Protein AF-A0A2U1YMX5-F1 (afdb_monomer_lite)

Foldseek 3Di:
DDDDDDDDDDPPDDPPPDPPPVVVVVVVVVVLLVVLQVVQVVQDALVRSCVVSVHDSVVSCVSCVVVVHHGPNHVVLCPLLLLLLVLVVVVVAALVVSCVVSVHPSVVSCVSCVVVVHDGDDPPPPPHPPDDDVVSSLLSSLVSCVVSVHALVVSCVVSVHDSVVSCVSCVVVVHHGDDDPPPDPVVVVVVLLVVLVVCVVVPNALVVSCVVSVHDSVVSCVSCVVVVNHHDPPPDVVLVVLLVCVVVPDQLVRSCVVSVHDSVVSCVSNVVVVHHNPPPPPQPLVVLVVVVVVVDALVRSCVVSVHDSVVSVVSCVVVVNDHPDPDDPLVQLLVCLLVVDDLVRSCVVVVHDSVVSVVSVVVCVVVVNDSDNPDDDD

Radius of gyration: 54.37 Å; chains: 1; bounding box: 100×88×199 Å

Secondary structure (DSSP, 8-state):
------------PPP-----HHHHHHHHHHHHHHHHHHHHHTT--HHHHHHHHT--HHHHHHHHHHTTPPP--------HHHHHHHHHHHTT--HHHHHHHHT--HHHHHHHHHHTTPPPPPTT-TTS-SS--HHHHHHHHHHHHHHTT--HHHHHHHHT--HHHHHHHHHHTTPPPPPP-TTTTHHHHHHHHHHHHHHHHTT--HHHHHHHTT--HHHHHHHHHHTT-----TTHHHHHHHHHHHHTT--HHHHHHHTT--HHHHHHHHHHTT--TTS-----HHHHHHHHHTT--HHHHHHHHT--HHHHHHHHHHTT---------HHHHHHHHHTT--HHHHHHHHT--HHHHHHHHHHHHHTT---S------

pLDDT: mean 86.6, std 13.68, range [43.94, 97.56]

Structure (mmCIF, N/CA/C/O backbone):
data_AF-A0A2U1YMX5-F1
#
_entry.id   AF-A0A2U1YMX5-F1
#
loop_
_atom_site.group_PDB
_atom_site.id
_atom_site.type_symbol
_atom_site.label_atom_id
_atom_site.label_alt_id
_atom_site.label_comp_id
_atom_site.label_asym_id
_atom_site.label_entity_id
_atom_site.label_seq_id
_atom_site.pdbx_PDB_ins_code
_atom_site.Cartn_x
_atom_site.Cartn_y
_atom_site.Cartn_z
_atom_site.occupancy
_atom_site.B_iso_or_equiv
_atom_site.auth_seq_id
_atom_site.auth_comp_id
_atom_site.auth_asym_id
_atom_site.auth_atom_id
_atom_site.pdbx_PDB_model_num
ATOM 1 N N . MET A 1 1 ? 52.554 -54.873 -115.182 1.00 45.06 1 MET A N 1
ATOM 2 C CA . MET A 1 1 ? 53.134 -53.608 -114.684 1.00 45.06 1 MET A CA 1
ATOM 3 C C . MET A 1 1 ? 52.505 -53.360 -113.320 1.00 45.06 1 MET A C 1
ATOM 5 O O . MET A 1 1 ? 51.346 -52.994 -113.275 1.00 45.06 1 MET A O 1
ATOM 9 N N . MET A 1 2 ? 53.036 -53.910 -112.225 1.00 46.19 2 MET A N 1
ATOM 10 C CA . MET A 1 2 ? 54.154 -53.361 -111.437 1.00 46.19 2 MET A CA 1
ATOM 11 C C . MET A 1 2 ? 54.102 -51.836 -111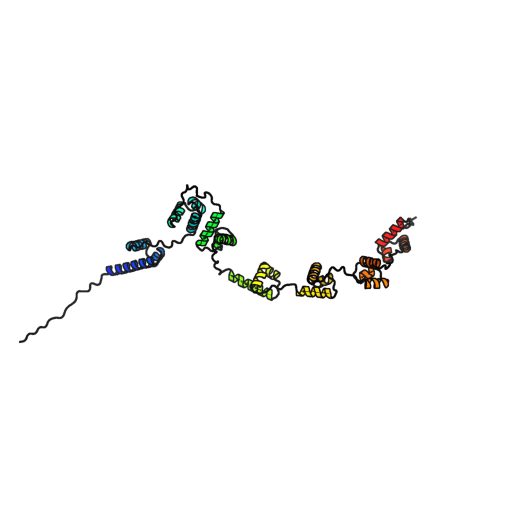.324 1.00 46.19 2 MET A C 1
ATOM 13 O O . MET A 1 2 ? 54.488 -51.164 -112.274 1.00 46.19 2 MET A O 1
ATOM 17 N N . GLN A 1 3 ? 53.681 -51.329 -110.163 1.00 44.19 3 GLN A N 1
ATOM 18 C CA . GLN A 1 3 ? 54.484 -50.370 -109.403 1.00 44.19 3 GLN A CA 1
ATOM 19 C C . GLN A 1 3 ? 54.012 -50.280 -107.946 1.00 44.19 3 GLN A C 1
ATOM 21 O O . GLN A 1 3 ? 52.855 -49.993 -107.647 1.00 44.19 3 GLN A O 1
ATOM 26 N N . GLU A 1 4 ? 54.959 -50.600 -107.070 1.00 51.31 4 GLU A N 1
ATOM 27 C CA . GLU A 1 4 ? 54.976 -50.389 -105.629 1.00 51.31 4 GLU A CA 1
ATOM 28 C C . GLU A 1 4 ? 54.941 -48.892 -105.305 1.00 51.31 4 GLU A C 1
ATOM 30 O O . GLU A 1 4 ? 55.605 -48.119 -105.985 1.00 51.31 4 GLU A O 1
ATOM 35 N N . HIS A 1 5 ? 54.293 -48.503 -104.203 1.00 52.09 5 HIS A N 1
ATOM 36 C CA . HIS A 1 5 ? 54.741 -47.358 -103.407 1.00 52.09 5 HIS A CA 1
ATOM 37 C C . HIS A 1 5 ? 54.423 -47.568 -101.922 1.00 52.09 5 HIS A C 1
ATOM 39 O O . HIS A 1 5 ? 53.290 -47.436 -101.465 1.00 52.09 5 HIS A O 1
ATOM 45 N N . ALA A 1 6 ? 55.480 -47.889 -101.177 1.00 53.59 6 ALA A N 1
ATOM 46 C CA . ALA A 1 6 ? 55.636 -47.564 -99.765 1.00 53.59 6 ALA A CA 1
ATOM 47 C C . ALA A 1 6 ? 55.814 -46.042 -99.569 1.00 53.59 6 ALA A C 1
ATOM 49 O O . ALA A 1 6 ? 56.213 -45.378 -100.524 1.00 53.59 6 ALA A O 1
ATOM 50 N N . HIS A 1 7 ? 55.569 -45.559 -98.336 1.00 48.28 7 HIS A N 1
ATOM 51 C CA . HIS A 1 7 ? 55.901 -44.272 -97.660 1.00 48.28 7 HIS A CA 1
ATOM 52 C C . HIS A 1 7 ? 54.647 -43.764 -96.915 1.00 48.28 7 HIS A C 1
ATOM 54 O O . HIS A 1 7 ? 53.563 -43.767 -97.475 1.00 48.28 7 HIS A O 1
ATOM 60 N N . SER A 1 8 ? 54.652 -43.261 -95.682 1.00 49.38 8 SER A N 1
ATOM 61 C CA . SER A 1 8 ? 55.644 -43.123 -94.618 1.00 49.38 8 SER A CA 1
ATOM 62 C C . SER A 1 8 ? 54.848 -42.686 -93.382 1.00 49.38 8 SER A C 1
ATOM 64 O O . SER A 1 8 ? 54.074 -41.732 -93.458 1.00 49.38 8 SER A O 1
ATOM 66 N N . MET A 1 9 ? 55.036 -43.359 -92.245 1.00 52.81 9 MET A N 1
ATOM 67 C CA . MET A 1 9 ? 54.734 -42.781 -90.933 1.00 52.81 9 MET A CA 1
ATOM 68 C C . MET A 1 9 ? 55.624 -41.551 -90.717 1.00 52.81 9 MET A C 1
ATOM 70 O O . MET A 1 9 ? 56.799 -41.612 -91.059 1.00 52.81 9 MET A O 1
ATOM 74 N N . THR A 1 10 ? 55.050 -40.476 -90.168 1.00 50.22 10 THR A N 1
ATOM 75 C CA . THR A 1 10 ? 55.501 -39.683 -88.999 1.00 50.22 10 THR A CA 1
ATOM 76 C C . THR A 1 10 ? 54.954 -38.261 -89.111 1.00 50.22 10 THR A C 1
ATOM 78 O O . THR A 1 10 ? 55.656 -37.348 -89.535 1.00 50.22 10 THR A O 1
ATOM 81 N N . ASP A 1 11 ? 53.702 -38.068 -88.697 1.00 48.41 11 ASP A N 1
ATOM 82 C CA . ASP A 1 11 ? 53.132 -36.739 -88.470 1.00 48.41 11 ASP A CA 1
ATOM 83 C C . ASP A 1 11 ? 53.216 -36.447 -86.961 1.00 48.41 11 ASP A C 1
ATOM 85 O O . ASP A 1 11 ? 52.286 -36.672 -86.184 1.00 48.41 11 ASP A O 1
ATOM 89 N N . ILE A 1 12 ? 54.415 -36.067 -86.506 1.00 57.03 12 ILE A N 1
ATOM 90 C CA . ILE A 1 12 ? 54.634 -35.579 -85.140 1.00 57.03 12 ILE A CA 1
ATOM 91 C C . ILE A 1 12 ? 54.133 -34.135 -85.126 1.00 57.03 12 ILE A C 1
ATOM 93 O O . ILE A 1 12 ? 54.849 -33.207 -85.500 1.00 57.03 12 ILE A O 1
ATOM 97 N N . GLY A 1 13 ? 52.871 -33.966 -84.728 1.00 63.47 13 GLY A N 1
ATOM 98 C CA . GLY A 1 13 ? 52.245 -32.660 -84.562 1.00 63.47 13 GLY A CA 1
ATOM 99 C C . GLY A 1 13 ? 53.067 -31.733 -83.651 1.00 63.47 13 GLY A C 1
ATOM 100 O O . GLY A 1 13 ? 53.767 -32.203 -82.746 1.00 63.47 13 GLY A O 1
ATOM 101 N N . PRO A 1 14 ? 52.998 -30.410 -83.882 1.00 59.03 14 PRO A N 1
ATOM 102 C CA . PRO A 1 14 ? 53.844 -29.432 -83.215 1.00 59.03 14 PRO A CA 1
ATOM 103 C C . PRO A 1 14 ? 53.734 -29.549 -81.688 1.00 59.03 14 PRO A C 1
ATOM 105 O O . PRO A 1 14 ? 52.630 -29.724 -81.159 1.00 59.03 14 PRO A O 1
ATOM 108 N N . PRO A 1 15 ? 54.859 -29.438 -80.959 1.00 55.34 15 PRO A N 1
ATOM 109 C CA . PRO A 1 15 ? 54.875 -29.586 -79.514 1.00 55.34 15 PRO A CA 1
ATOM 110 C C . PRO A 1 15 ? 53.931 -28.561 -78.886 1.00 55.34 15 PRO A C 1
ATOM 112 O O . PRO A 1 15 ? 54.112 -27.350 -79.030 1.00 55.34 15 PRO A O 1
ATOM 115 N N . LEU A 1 16 ? 52.911 -29.065 -78.186 1.00 55.75 16 LEU A N 1
ATOM 116 C CA . LEU A 1 16 ? 51.994 -28.278 -77.371 1.00 55.75 16 LEU A CA 1
ATOM 117 C C . LEU A 1 16 ? 52.816 -27.454 -76.373 1.00 55.75 16 LEU A C 1
ATOM 119 O O . LEU A 1 16 ? 53.252 -27.958 -75.336 1.00 55.75 16 LEU A O 1
ATOM 123 N N . LEU A 1 17 ? 53.032 -26.177 -76.696 1.00 56.88 17 LEU A N 1
ATOM 124 C CA . LEU A 1 17 ? 53.584 -25.174 -75.795 1.00 56.88 17 LEU A CA 1
ATOM 125 C C . LEU A 1 17 ? 52.651 -25.076 -74.589 1.00 56.88 17 LEU A C 1
ATOM 127 O O . LEU A 1 17 ? 51.647 -24.361 -74.603 1.00 56.88 17 LEU A O 1
ATOM 131 N N . LEU A 1 18 ? 52.971 -25.833 -73.539 1.00 60.09 18 LEU A N 1
ATOM 132 C CA . LEU A 1 18 ? 52.273 -25.743 -72.269 1.00 60.09 18 LEU A CA 1
ATOM 133 C C . LEU A 1 18 ? 52.315 -24.274 -71.827 1.00 60.09 18 LEU A C 1
ATOM 135 O O . LEU A 1 18 ? 53.404 -23.699 -71.732 1.00 60.09 18 LEU A O 1
ATOM 139 N N . PRO A 1 19 ? 51.158 -23.640 -71.564 1.00 58.78 19 PRO A N 1
ATOM 140 C CA . PRO A 1 19 ? 51.107 -22.228 -71.224 1.00 58.78 19 PRO A CA 1
ATOM 141 C C . PRO A 1 19 ? 51.987 -21.985 -69.998 1.00 58.78 19 PRO A C 1
ATOM 143 O O . PRO A 1 19 ? 51.728 -22.507 -68.908 1.00 58.78 19 PRO A O 1
ATOM 146 N N . GLY A 1 20 ? 53.063 -21.218 -70.198 1.00 57.69 20 GLY A N 1
ATOM 147 C CA . GLY A 1 20 ? 54.085 -20.973 -69.187 1.00 57.69 20 GLY A CA 1
ATOM 148 C C . GLY A 1 20 ? 53.490 -20.440 -67.881 1.00 57.69 20 GLY A C 1
ATOM 149 O O . GLY A 1 20 ? 52.429 -19.811 -67.869 1.00 57.69 20 GLY A O 1
ATOM 150 N N . ARG A 1 21 ? 54.188 -20.661 -66.756 1.00 62.78 21 ARG A N 1
ATOM 151 C CA . ARG A 1 21 ? 53.759 -20.297 -65.383 1.00 62.78 21 ARG A CA 1
ATOM 152 C C . ARG A 1 21 ? 53.089 -18.915 -65.257 1.00 62.78 21 ARG A C 1
ATOM 154 O O . ARG A 1 21 ? 52.169 -18.768 -64.454 1.00 62.78 21 ARG A O 1
ATOM 161 N N . LYS A 1 22 ? 53.497 -17.926 -66.065 1.00 65.56 22 LYS A N 1
ATOM 162 C CA . LYS A 1 22 ? 52.914 -16.570 -66.100 1.00 65.56 22 LYS A CA 1
ATOM 163 C C . LYS A 1 22 ? 51.411 -16.559 -66.433 1.00 65.56 22 LYS A C 1
ATOM 165 O O . LYS A 1 22 ? 50.669 -15.780 -65.840 1.00 65.56 22 LYS A O 1
ATOM 170 N N . TYR A 1 23 ? 50.934 -17.454 -67.300 1.00 68.19 23 TYR A N 1
ATOM 171 C CA . TYR A 1 23 ? 49.519 -17.524 -67.683 1.00 68.19 23 TYR A CA 1
ATOM 172 C C . TYR A 1 23 ? 48.628 -18.022 -66.529 1.00 68.19 23 TYR A C 1
ATOM 174 O O . TYR A 1 23 ? 47.551 -17.479 -66.276 1.00 68.19 23 TYR A O 1
ATOM 182 N N . ARG A 1 24 ? 49.107 -19.004 -65.748 1.00 68.44 24 ARG A N 1
ATOM 183 C CA . ARG A 1 24 ? 48.357 -19.568 -64.607 1.00 68.44 24 ARG A CA 1
ATOM 184 C C . ARG A 1 24 ? 48.154 -18.563 -63.467 1.00 68.44 24 ARG A C 1
ATOM 186 O O . ARG A 1 24 ? 47.087 -18.549 -62.854 1.00 68.44 24 ARG A O 1
ATOM 193 N N . VAL A 1 25 ? 49.142 -17.705 -63.196 1.00 75.62 25 VAL A N 1
ATOM 194 C CA . VAL A 1 25 ? 49.046 -16.667 -62.148 1.00 75.62 25 VAL A CA 1
ATOM 195 C C . VAL A 1 25 ? 47.993 -15.611 -62.510 1.00 75.62 25 VAL A C 1
ATOM 197 O O . VAL A 1 25 ? 47.203 -15.207 -61.654 1.00 75.62 25 VAL A O 1
ATOM 200 N N . ASN A 1 26 ? 47.912 -15.227 -63.787 1.00 83.38 26 ASN A N 1
ATOM 201 C CA . ASN A 1 26 ? 46.933 -14.244 -64.257 1.00 83.38 26 ASN A CA 1
ATOM 202 C C . ASN A 1 26 ? 45.491 -14.759 -64.164 1.00 83.38 26 ASN A C 1
ATOM 204 O O . ASN A 1 26 ? 44.609 -14.006 -63.752 1.00 83.38 26 ASN A O 1
ATOM 208 N N . ARG A 1 27 ? 45.258 -16.049 -64.447 1.00 85.94 27 ARG A N 1
ATOM 209 C CA . ARG A 1 27 ? 43.926 -16.662 -64.329 1.00 85.94 27 ARG A CA 1
ATOM 210 C C . ARG A 1 27 ? 43.395 -16.635 -62.892 1.00 85.94 27 ARG A C 1
ATOM 212 O O . ARG A 1 27 ? 42.285 -16.161 -62.669 1.00 85.94 27 ARG A O 1
ATOM 219 N N . ARG A 1 28 ? 44.209 -17.033 -61.904 1.00 90.56 28 ARG A N 1
ATOM 220 C CA . ARG A 1 28 ? 43.813 -16.995 -60.480 1.00 90.56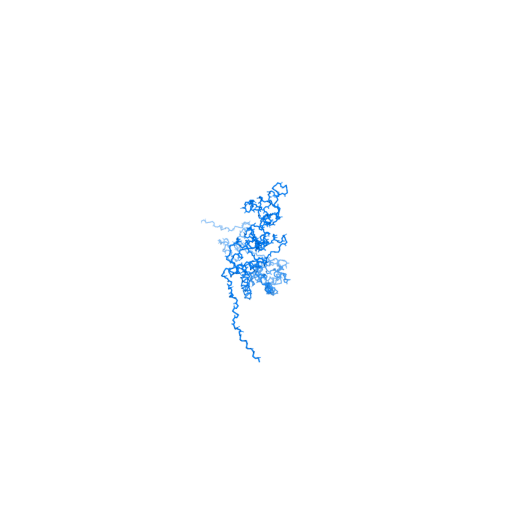 28 ARG A CA 1
ATOM 221 C C . ARG A 1 28 ? 43.514 -15.574 -59.997 1.00 90.56 28 ARG A C 1
ATOM 223 O O . ARG A 1 28 ? 42.566 -15.359 -59.245 1.00 90.56 28 ARG A O 1
ATOM 230 N N . LYS A 1 29 ? 44.301 -14.588 -60.445 1.00 94.62 29 LYS A N 1
ATOM 231 C CA . LYS A 1 29 ? 44.068 -13.171 -60.123 1.00 94.62 29 LYS A CA 1
ATOM 232 C C . LYS A 1 29 ? 42.751 -12.667 -60.724 1.00 94.62 29 LYS A C 1
ATOM 234 O O . LYS A 1 29 ? 42.005 -11.981 -60.030 1.00 94.62 29 LYS A O 1
ATOM 239 N N . ALA A 1 30 ? 42.458 -13.018 -61.975 1.00 93.81 30 ALA A N 1
ATOM 240 C CA . ALA A 1 30 ? 41.209 -12.650 -62.637 1.00 93.81 30 ALA A CA 1
ATOM 241 C C . ALA A 1 30 ? 39.985 -13.284 -61.954 1.00 93.81 30 ALA A C 1
ATOM 243 O O . ALA A 1 30 ? 39.021 -12.579 -61.666 1.00 93.81 30 ALA A O 1
ATOM 244 N N . GLU A 1 31 ? 40.049 -14.574 -61.609 1.00 95.81 31 GLU A N 1
ATOM 245 C CA . GLU A 1 31 ? 38.979 -15.283 -60.888 1.00 95.81 31 GLU A CA 1
ATOM 246 C C . GLU A 1 31 ? 38.727 -14.678 -59.498 1.00 95.81 31 GLU A C 1
ATOM 248 O O . GLU A 1 31 ? 37.579 -14.407 -59.141 1.00 95.81 31 GLU A O 1
ATOM 253 N N . ARG A 1 32 ? 39.787 -14.364 -58.737 1.00 97.25 32 ARG A N 1
ATOM 254 C CA . ARG A 1 32 ? 39.661 -13.654 -57.453 1.00 97.25 32 ARG A CA 1
ATOM 255 C C . ARG A 1 32 ? 38.994 -12.289 -57.626 1.00 97.25 32 ARG A C 1
ATOM 257 O O . ARG A 1 32 ? 38.085 -11.951 -56.877 1.00 97.25 32 ARG A O 1
ATOM 264 N N . ASN A 1 33 ? 39.427 -11.510 -58.617 1.00 97.31 33 ASN A N 1
ATOM 265 C CA . ASN A 1 33 ? 38.865 -10.186 -58.881 1.00 97.31 33 ASN A CA 1
ATOM 266 C C . ASN A 1 33 ? 37.392 -10.256 -59.315 1.00 97.31 33 ASN A C 1
ATOM 268 O O . ASN A 1 33 ? 36.626 -9.354 -58.986 1.00 97.31 33 ASN A O 1
ATOM 272 N N . LYS A 1 34 ? 36.988 -11.312 -60.032 1.00 97.06 34 LYS A N 1
ATOM 273 C CA . LYS A 1 34 ? 35.587 -11.561 -60.390 1.00 97.06 34 LYS A CA 1
ATOM 274 C C . LYS A 1 34 ? 34.738 -11.852 -59.147 1.00 97.06 34 LYS A C 1
ATOM 276 O O . LYS A 1 34 ? 33.700 -11.223 -58.977 1.00 97.06 34 LYS A O 1
ATOM 281 N N . ARG A 1 35 ? 35.230 -12.699 -58.234 1.00 97.56 35 ARG A N 1
ATOM 282 C CA . ARG A 1 35 ? 34.551 -13.003 -56.958 1.00 97.56 35 ARG A CA 1
ATOM 283 C C . ARG A 1 35 ? 34.379 -11.775 -56.061 1.00 97.56 35 ARG A C 1
ATOM 285 O O . ARG A 1 35 ? 33.310 -11.576 -55.500 1.00 97.56 35 ARG A O 1
ATOM 292 N N . ILE A 1 36 ? 35.400 -10.917 -55.970 1.00 97.19 36 ILE A N 1
ATOM 293 C CA . ILE A 1 36 ? 35.314 -9.642 -55.230 1.00 97.19 36 ILE A CA 1
ATOM 294 C C . ILE A 1 36 ? 34.176 -8.767 -55.778 1.00 97.19 36 ILE A C 1
ATOM 296 O O . ILE A 1 36 ? 33.454 -8.123 -55.018 1.00 97.19 36 ILE A O 1
ATOM 300 N N . ALA A 1 37 ? 34.015 -8.736 -57.100 1.00 96.38 37 ALA A N 1
ATOM 301 C CA . ALA A 1 37 ? 32.987 -7.947 -57.762 1.00 96.38 37 ALA A CA 1
ATOM 302 C C . ALA A 1 37 ? 31.579 -8.509 -57.549 1.00 96.38 37 ALA A C 1
ATOM 304 O O . ALA A 1 37 ? 30.653 -7.738 -57.320 1.00 96.38 37 ALA A O 1
ATOM 305 N N . GLU A 1 38 ? 31.427 -9.833 -57.608 1.00 96.31 38 GLU A N 1
ATOM 306 C CA . GLU A 1 38 ? 30.169 -10.534 -57.322 1.00 96.31 38 GLU A CA 1
ATOM 307 C C . GLU A 1 38 ? 29.704 -10.256 -55.888 1.00 96.31 38 GLU A C 1
ATOM 309 O O . GLU A 1 38 ? 28.630 -9.684 -55.718 1.00 96.31 38 GLU A O 1
ATOM 314 N N . MET A 1 39 ? 30.563 -10.473 -54.884 1.00 96.25 39 MET A N 1
ATOM 315 C CA . MET A 1 39 ? 30.235 -10.157 -53.485 1.00 96.25 39 MET A CA 1
ATOM 316 C C . MET A 1 39 ? 29.891 -8.673 -53.272 1.00 96.25 39 MET A C 1
ATOM 318 O O . MET A 1 39 ? 29.026 -8.335 -52.467 1.00 96.25 39 MET A O 1
ATOM 322 N N . CYS A 1 40 ? 30.538 -7.755 -53.998 1.00 93.75 40 CYS A N 1
ATOM 323 C CA . CYS A 1 40 ? 30.201 -6.333 -53.916 1.00 93.75 40 CYS A CA 1
ATOM 324 C C . CYS A 1 40 ? 28.806 -6.029 -54.491 1.00 93.75 40 CYS A C 1
ATOM 326 O O . CYS A 1 40 ? 28.114 -5.164 -53.956 1.00 93.75 40 CYS A O 1
ATOM 328 N N . ARG A 1 41 ? 28.384 -6.713 -55.566 1.00 93.12 41 ARG A N 1
ATOM 329 C CA . ARG A 1 41 ? 27.023 -6.578 -56.123 1.00 93.12 41 ARG A CA 1
ATOM 330 C C . ARG A 1 41 ? 25.967 -7.172 -55.191 1.00 93.12 41 ARG A C 1
ATOM 332 O O . ARG A 1 41 ? 24.867 -6.640 -55.127 1.00 93.12 41 ARG A O 1
ATOM 339 N N . GLU A 1 42 ? 26.328 -8.205 -54.435 1.00 92.69 42 GLU A N 1
ATOM 340 C CA . GLU A 1 42 ? 25.510 -8.794 -53.363 1.00 92.69 42 GLU A CA 1
ATOM 341 C C . GLU A 1 42 ? 25.429 -7.909 -52.104 1.00 92.69 42 GLU A C 1
ATOM 343 O O . GLU A 1 42 ? 24.693 -8.216 -51.172 1.00 92.69 42 GLU A O 1
ATOM 348 N N . GLY A 1 43 ? 26.150 -6.782 -52.074 1.00 89.69 43 GLY A N 1
ATOM 349 C CA . GLY A 1 43 ? 26.070 -5.792 -51.002 1.00 89.69 43 GLY A CA 1
ATOM 350 C C . GLY A 1 43 ? 27.156 -5.904 -49.931 1.00 89.69 43 GLY A C 1
ATOM 351 O O . GLY A 1 43 ? 27.101 -5.151 -48.958 1.00 89.69 43 GLY A O 1
ATOM 352 N N . ALA A 1 44 ? 28.163 -6.766 -50.104 1.00 89.12 44 ALA A N 1
ATOM 353 C CA . ALA A 1 44 ? 29.261 -6.891 -49.147 1.00 89.12 44 ALA A CA 1
ATOM 354 C C . ALA A 1 44 ? 30.029 -5.567 -48.975 1.00 89.12 44 ALA A C 1
ATOM 356 O O . ALA A 1 44 ? 30.375 -4.880 -49.943 1.00 89.12 44 ALA A O 1
ATOM 357 N N . ALA A 1 45 ? 30.326 -5.216 -47.723 1.00 90.75 45 ALA A N 1
ATOM 358 C CA . ALA A 1 45 ? 31.057 -4.001 -47.387 1.00 90.75 45 ALA A CA 1
ATOM 359 C C . ALA A 1 45 ? 32.575 -4.174 -47.589 1.00 90.75 45 ALA A C 1
ATOM 361 O O . ALA A 1 45 ? 33.122 -5.271 -47.477 1.00 90.75 45 ALA A O 1
ATOM 362 N N . LEU A 1 46 ? 33.292 -3.067 -47.821 1.00 92.25 46 LEU A N 1
ATOM 363 C CA . LEU A 1 46 ? 34.755 -3.079 -47.992 1.00 92.25 46 LEU A CA 1
ATOM 364 C C . LEU A 1 46 ? 35.535 -3.815 -46.879 1.00 92.25 46 LEU A C 1
ATOM 366 O O . LEU A 1 46 ? 36.481 -4.516 -47.239 1.00 92.25 46 LEU A O 1
ATOM 370 N N . PRO A 1 47 ? 35.195 -3.693 -45.575 1.00 89.38 47 PRO A N 1
ATOM 371 C CA . PRO A 1 47 ? 35.890 -4.435 -44.521 1.00 89.38 47 PRO A CA 1
ATOM 372 C C . PRO A 1 47 ? 35.727 -5.952 -44.662 1.00 89.38 47 PRO A C 1
ATOM 374 O O . PRO A 1 47 ? 36.720 -6.669 -44.604 1.00 89.38 47 PRO A O 1
ATOM 377 N N . GLN A 1 48 ? 34.512 -6.422 -44.963 1.00 90.19 48 GLN A N 1
ATOM 378 C CA . GLN A 1 48 ? 34.220 -7.846 -45.176 1.00 90.19 48 GLN A CA 1
ATOM 379 C C . GLN A 1 48 ? 35.010 -8.393 -46.368 1.00 90.19 48 GLN A C 1
ATOM 381 O O . GLN A 1 48 ? 35.645 -9.437 -46.280 1.00 90.19 48 GLN A O 1
ATOM 386 N N . LEU A 1 49 ? 35.050 -7.646 -47.476 1.00 94.31 49 LEU A N 1
ATOM 387 C CA . LEU A 1 49 ? 35.857 -8.020 -48.639 1.00 94.31 49 LEU A CA 1
ATOM 388 C C . LEU A 1 49 ? 37.364 -8.033 -48.307 1.00 94.31 49 LEU A C 1
ATOM 390 O O . LEU A 1 49 ? 38.106 -8.863 -48.827 1.00 94.31 49 LEU A O 1
ATOM 394 N N . SER A 1 50 ? 37.834 -7.115 -47.459 1.00 95.38 50 SER A N 1
ATOM 395 C CA . SER A 1 50 ? 39.240 -7.047 -47.034 1.00 95.38 50 SER A CA 1
ATOM 396 C C . SER A 1 50 ? 39.647 -8.289 -46.251 1.00 95.38 50 SER A C 1
ATOM 398 O O . SER A 1 50 ? 40.668 -8.900 -46.569 1.00 95.38 50 SER A O 1
ATOM 400 N N . GLU A 1 51 ? 38.802 -8.688 -45.305 1.00 95.81 51 GLU A N 1
ATOM 401 C CA . GLU A 1 51 ? 38.972 -9.879 -44.480 1.00 95.81 51 GLU A CA 1
ATOM 402 C C . GLU A 1 51 ? 38.888 -11.166 -45.312 1.00 95.81 51 GLU A C 1
ATOM 404 O O . GLU A 1 51 ? 39.815 -11.973 -45.286 1.00 95.81 51 GLU A O 1
ATOM 409 N N . CYS A 1 52 ? 37.852 -11.325 -46.145 1.00 96.50 52 CYS A N 1
ATOM 410 C CA . CYS A 1 52 ? 37.647 -12.542 -46.938 1.00 96.50 52 CYS A CA 1
ATOM 411 C C . CYS A 1 52 ? 38.765 -12.821 -47.954 1.00 96.50 52 CYS A C 1
ATOM 413 O O . CYS A 1 52 ? 39.051 -13.980 -48.253 1.00 96.50 52 CYS A O 1
ATOM 415 N N . PHE A 1 53 ? 39.375 -11.781 -48.532 1.00 96.38 53 PHE A N 1
ATOM 416 C CA . PHE A 1 53 ? 40.354 -11.939 -49.615 1.00 96.38 53 PHE A CA 1
ATOM 417 C C . PHE A 1 53 ? 41.802 -11.650 -49.201 1.00 96.38 53 PHE A C 1
ATOM 419 O O . PHE A 1 53 ? 42.697 -11.795 -50.040 1.00 96.38 53 PHE A O 1
ATOM 426 N N . GLY A 1 54 ? 42.046 -11.231 -47.953 1.00 96.19 54 GLY A N 1
ATOM 427 C CA . GLY A 1 54 ? 43.379 -10.868 -47.462 1.00 96.19 54 GLY A CA 1
ATOM 428 C C . GLY A 1 54 ? 44.015 -9.713 -48.246 1.00 96.19 54 GLY A C 1
ATOM 429 O O . GLY A 1 54 ? 45.225 -9.691 -48.463 1.00 96.19 54 GLY A O 1
ATOM 430 N N . LEU A 1 55 ? 43.196 -8.785 -48.750 1.00 97.00 55 LEU A N 1
ATOM 431 C CA . LEU A 1 55 ? 43.634 -7.626 -49.532 1.00 97.00 55 LEU A CA 1
ATOM 432 C C . LEU A 1 55 ? 43.363 -6.345 -48.762 1.00 97.00 55 LEU A C 1
ATOM 434 O O . LEU A 1 55 ? 42.364 -6.242 -48.053 1.00 97.00 55 LEU A O 1
ATOM 438 N N . THR A 1 56 ? 44.199 -5.327 -48.956 1.00 95.69 56 THR A N 1
ATOM 439 C CA . THR A 1 56 ? 43.954 -4.031 -48.315 1.00 95.69 56 THR A CA 1
ATOM 440 C C . THR A 1 56 ? 42.706 -3.360 -48.913 1.00 95.69 56 THR A C 1
ATOM 442 O O . THR A 1 56 ? 42.432 -3.515 -50.112 1.00 95.69 56 THR A O 1
ATOM 445 N N . PRO A 1 57 ? 41.959 -2.539 -48.146 1.00 94.06 57 PRO A N 1
ATOM 446 C CA . PRO A 1 57 ? 40.767 -1.856 -48.659 1.00 94.06 57 PRO A CA 1
ATOM 447 C C . PRO A 1 57 ? 41.044 -1.005 -49.907 1.00 94.06 57 PRO A C 1
ATOM 449 O O . PRO A 1 57 ? 40.195 -0.872 -50.788 1.00 94.06 57 PRO A O 1
ATOM 452 N N . THR A 1 58 ? 42.252 -0.446 -50.019 1.00 95.12 58 THR A N 1
ATOM 453 C CA . THR A 1 58 ? 42.693 0.316 -51.195 1.00 95.12 58 THR A CA 1
ATOM 454 C C . THR A 1 58 ? 42.857 -0.575 -52.429 1.00 95.12 58 THR A C 1
ATOM 456 O O . THR A 1 58 ? 42.416 -0.192 -53.512 1.00 95.12 58 THR A O 1
ATOM 459 N N . GLN A 1 59 ? 43.425 -1.779 -52.283 1.00 96.69 59 GLN A N 1
ATOM 460 C CA . GLN A 1 59 ? 43.542 -2.742 -53.384 1.00 96.69 59 GLN A CA 1
ATOM 461 C C . GLN A 1 59 ? 42.164 -3.170 -53.896 1.00 96.69 59 GLN A C 1
ATOM 463 O O . GLN A 1 59 ? 41.938 -3.177 -55.105 1.00 96.69 59 GLN A O 1
ATOM 468 N N . ILE A 1 60 ? 41.224 -3.444 -52.988 1.00 96.56 60 ILE A N 1
ATOM 469 C CA . ILE A 1 60 ? 39.844 -3.805 -53.341 1.00 96.56 60 ILE A CA 1
ATOM 470 C C . ILE A 1 60 ? 39.152 -2.655 -54.073 1.00 96.56 60 ILE A C 1
ATOM 472 O O . ILE A 1 60 ? 38.559 -2.875 -55.127 1.00 96.56 60 ILE A O 1
ATOM 476 N N . ARG A 1 61 ? 39.293 -1.408 -53.595 1.00 95.62 61 ARG A N 1
ATOM 477 C CA . ARG A 1 61 ? 38.763 -0.228 -54.302 1.00 95.62 61 ARG A CA 1
ATOM 478 C C . ARG A 1 61 ? 39.304 -0.111 -55.724 1.00 95.62 61 ARG A C 1
ATOM 480 O O . ARG A 1 61 ? 38.535 0.202 -56.627 1.00 95.62 61 ARG A O 1
ATOM 487 N N . ASN A 1 62 ? 40.594 -0.359 -55.934 1.00 96.44 62 ASN A N 1
ATOM 488 C CA . ASN A 1 62 ? 41.198 -0.290 -57.264 1.00 96.44 62 ASN A CA 1
ATOM 489 C C . ASN A 1 62 ? 40.678 -1.403 -58.185 1.00 96.44 62 ASN A C 1
ATOM 491 O O . ASN A 1 62 ? 40.377 -1.133 -59.345 1.00 96.44 62 ASN A O 1
ATOM 495 N N . ILE A 1 63 ? 40.505 -2.622 -57.661 1.00 96.50 63 ILE A N 1
ATOM 496 C CA . ILE A 1 63 ? 39.919 -3.749 -58.404 1.00 96.50 63 ILE A CA 1
ATOM 497 C C . ILE A 1 63 ? 38.479 -3.423 -58.820 1.00 96.50 63 ILE A C 1
ATOM 499 O O . ILE A 1 63 ? 38.140 -3.555 -59.994 1.00 96.50 63 ILE A O 1
ATOM 503 N N . LEU A 1 64 ? 37.657 -2.925 -57.894 1.00 96.12 64 LEU A N 1
ATOM 504 C CA . LEU A 1 64 ? 36.269 -2.553 -58.177 1.00 96.12 64 LEU A CA 1
ATOM 505 C C . LEU A 1 64 ? 36.190 -1.405 -59.197 1.00 96.12 64 LEU A C 1
ATOM 507 O O . LEU A 1 64 ? 35.448 -1.508 -60.172 1.00 96.12 64 LEU A O 1
ATOM 511 N N . ARG A 1 65 ? 37.035 -0.371 -59.057 1.00 95.88 65 ARG A N 1
ATOM 512 C CA . ARG A 1 65 ? 37.132 0.732 -60.031 1.00 95.88 65 ARG A CA 1
ATOM 513 C C . ARG A 1 65 ? 37.535 0.258 -61.423 1.00 95.88 65 ARG A C 1
ATOM 515 O O . ARG A 1 65 ? 36.941 0.717 -62.390 1.00 95.88 65 ARG A O 1
ATOM 522 N N . SER A 1 66 ? 38.492 -0.669 -61.537 1.00 96.25 66 SER A N 1
ATOM 523 C CA . SER A 1 66 ? 38.885 -1.225 -62.844 1.00 96.25 66 SER A CA 1
ATOM 524 C C . SER A 1 66 ? 37.765 -2.005 -63.536 1.00 96.25 66 SER A C 1
ATOM 526 O O . SER A 1 66 ? 37.834 -2.230 -64.737 1.00 96.25 66 SER A O 1
ATOM 528 N N . GLN A 1 67 ? 36.726 -2.389 -62.791 1.00 95.75 67 GLN A N 1
ATOM 529 C CA . GLN A 1 67 ? 35.540 -3.064 -63.309 1.00 95.75 67 GLN A CA 1
ATOM 530 C C . GLN A 1 67 ? 34.315 -2.138 -63.395 1.00 95.75 67 GLN A C 1
ATOM 532 O O . GLN A 1 67 ? 33.196 -2.616 -63.554 1.00 95.75 67 GLN A O 1
ATOM 537 N N . GLY A 1 68 ? 34.497 -0.819 -63.248 1.00 95.25 68 GLY A N 1
ATOM 538 C CA . GLY A 1 68 ? 33.403 0.156 -63.303 1.00 95.25 68 GLY A CA 1
ATOM 539 C C . GLY A 1 68 ? 32.462 0.131 -62.092 1.00 95.25 68 GLY A C 1
ATOM 540 O O . GLY A 1 68 ? 31.441 0.816 -62.097 1.00 95.25 68 GLY A O 1
ATOM 541 N N . LEU A 1 69 ? 32.791 -0.621 -61.037 1.00 93.38 69 LEU A N 1
ATOM 542 C CA . LEU A 1 69 ? 31.988 -0.693 -59.821 1.00 93.38 69 LEU A CA 1
ATOM 543 C C . LEU A 1 69 ? 32.416 0.394 -58.835 1.00 93.38 69 LEU A C 1
ATOM 545 O O . LEU A 1 69 ? 33.598 0.554 -58.508 1.00 93.38 69 LEU A O 1
ATOM 549 N N . LYS A 1 70 ? 31.434 1.134 -58.314 1.00 89.00 70 LYS A N 1
ATOM 550 C CA . LYS A 1 70 ? 31.646 1.993 -57.150 1.00 89.00 70 LYS A CA 1
ATOM 551 C C . LYS A 1 70 ? 31.577 1.096 -55.915 1.00 89.00 70 LYS A C 1
ATOM 553 O O . LYS A 1 70 ? 30.565 0.425 -55.739 1.00 89.00 70 LYS A O 1
ATOM 558 N N . PRO A 1 71 ? 32.627 1.054 -55.078 1.00 82.25 71 PRO A N 1
ATOM 559 C CA . PRO A 1 71 ? 32.580 0.274 -53.855 1.00 82.25 71 PRO A CA 1
ATOM 560 C C . PRO A 1 71 ? 31.393 0.748 -53.029 1.00 82.25 71 PRO A C 1
ATOM 562 O O . PRO A 1 71 ? 31.237 1.958 -52.829 1.00 82.25 71 PRO A O 1
ATOM 565 N N . ASN A 1 72 ? 30.591 -0.199 -52.545 1.00 75.44 72 ASN A N 1
ATOM 566 C CA . ASN A 1 72 ? 29.621 0.110 -51.516 1.00 75.44 72 ASN A CA 1
ATOM 567 C C . ASN A 1 72 ? 30.440 0.643 -50.336 1.00 75.44 72 ASN A C 1
ATOM 569 O O . ASN A 1 72 ? 31.189 -0.094 -49.684 1.00 75.44 72 ASN A O 1
ATOM 573 N N . LYS A 1 73 ? 30.367 1.959 -50.094 1.00 66.06 73 LYS A N 1
ATOM 574 C CA . LYS A 1 73 ? 30.565 2.453 -48.733 1.00 66.06 73 LYS A CA 1
ATOM 575 C C . LYS A 1 73 ? 29.531 1.638 -47.981 1.00 66.06 73 LYS A C 1
ATOM 577 O O . LYS A 1 73 ? 28.370 1.722 -48.370 1.00 66.06 73 LYS A O 1
ATOM 582 N N . GLY A 1 74 ? 29.958 0.714 -47.118 1.00 58.59 74 GLY A N 1
ATOM 583 C CA . GLY A 1 74 ? 29.030 -0.229 -46.492 1.00 58.59 74 GLY A CA 1
ATOM 584 C C . GLY A 1 74 ? 27.838 0.522 -45.903 1.00 58.59 74 GLY A C 1
ATOM 585 O O . GLY A 1 74 ? 27.884 1.749 -45.802 1.00 58.59 74 GLY A O 1
ATOM 586 N N . ALA A 1 75 ? 26.792 -0.188 -45.486 1.00 57.06 75 ALA A N 1
ATOM 587 C CA . ALA A 1 75 ? 25.884 0.378 -44.497 1.00 57.06 75 ALA A CA 1
ATOM 588 C C . ALA A 1 75 ? 26.758 0.810 -43.308 1.00 57.06 75 ALA A C 1
ATOM 590 O O . ALA A 1 75 ? 27.176 -0.008 -42.492 1.00 57.06 75 ALA A O 1
ATOM 591 N N . GLU A 1 76 ? 27.206 2.064 -43.349 1.00 63.59 76 GLU A N 1
ATOM 592 C CA . GLU A 1 76 ? 28.158 2.647 -42.429 1.00 63.59 76 GLU A CA 1
ATOM 593 C C . GLU A 1 76 ? 27.373 2.596 -41.140 1.00 63.59 76 GLU A C 1
ATOM 595 O O . GLU A 1 76 ? 26.289 3.182 -41.091 1.00 63.59 76 GLU A O 1
ATOM 600 N N . GLN A 1 77 ? 27.819 1.767 -40.189 1.00 67.19 77 GLN A N 1
ATOM 601 C CA . GLN A 1 77 ? 27.137 1.631 -38.911 1.00 67.19 77 GLN A CA 1
ATOM 602 C C . GLN A 1 77 ? 26.867 3.049 -38.431 1.00 67.19 77 GLN A C 1
ATOM 604 O O . GLN A 1 77 ? 27.807 3.820 -38.222 1.00 67.19 77 GLN A O 1
ATOM 609 N N . ILE A 1 78 ? 25.585 3.420 -38.404 1.00 73.38 78 ILE A N 1
ATOM 610 C CA . ILE A 1 78 ? 25.179 4.753 -37.997 1.00 73.38 78 ILE A CA 1
ATOM 611 C C . ILE A 1 78 ? 25.597 4.808 -36.542 1.00 73.38 78 ILE A C 1
ATOM 613 O O . ILE A 1 78 ? 25.021 4.111 -35.707 1.00 73.38 78 ILE A O 1
ATOM 617 N N . SER A 1 79 ? 26.667 5.549 -36.262 1.00 84.06 79 SER A N 1
ATOM 618 C CA . SER A 1 79 ? 27.116 5.696 -34.888 1.00 84.06 79 SER A CA 1
ATOM 619 C C . SER A 1 79 ? 25.983 6.334 -34.087 1.00 84.06 79 SER A C 1
ATOM 621 O O . SER A 1 79 ? 25.191 7.110 -34.629 1.00 84.06 79 SER A O 1
ATOM 623 N N . GLU A 1 80 ? 25.894 6.037 -32.792 1.00 81.62 80 GLU A N 1
ATOM 624 C CA . GLU A 1 80 ? 24.880 6.661 -31.933 1.00 81.62 80 GLU A CA 1
ATOM 625 C C . GLU A 1 80 ? 24.922 8.194 -32.047 1.00 81.62 80 GLU A C 1
ATOM 627 O O . GLU A 1 80 ? 23.887 8.852 -32.146 1.00 81.62 80 GLU A O 1
ATOM 632 N N . SER A 1 81 ? 26.129 8.763 -32.141 1.00 87.75 81 SER A N 1
ATOM 633 C CA . SER A 1 81 ? 26.346 10.192 -32.364 1.00 87.75 81 SER A CA 1
ATOM 634 C C . SER A 1 81 ? 25.738 10.690 -33.679 1.00 87.75 81 SER A C 1
ATOM 636 O O . SER A 1 81 ? 25.160 11.773 -33.709 1.00 87.75 81 SER A O 1
ATOM 638 N N . ASP A 1 82 ? 25.820 9.913 -34.759 1.00 92.75 82 ASP A N 1
ATOM 639 C CA . ASP A 1 82 ? 25.267 10.289 -36.061 1.00 92.75 82 ASP A CA 1
ATOM 640 C C . ASP A 1 82 ? 23.740 10.334 -36.056 1.00 92.75 82 ASP A C 1
ATOM 642 O O . ASP A 1 82 ? 23.147 11.276 -36.587 1.00 92.75 82 ASP A O 1
ATOM 646 N N . ALA A 1 83 ? 23.098 9.355 -35.419 1.00 87.62 83 ALA A N 1
ATOM 647 C CA . ALA A 1 83 ? 21.647 9.336 -35.279 1.00 87.62 83 ALA A CA 1
ATOM 648 C C . ALA A 1 83 ? 21.147 10.523 -34.443 1.00 87.62 83 ALA A C 1
ATOM 650 O O . ALA A 1 83 ? 20.175 11.183 -34.815 1.00 87.62 83 ALA A O 1
ATOM 651 N N . VAL A 1 84 ? 21.857 10.849 -33.359 1.00 89.75 84 VAL A N 1
ATOM 652 C CA . VAL A 1 84 ? 21.561 12.017 -32.522 1.00 89.75 84 VAL A CA 1
ATOM 653 C C . VAL A 1 84 ? 21.726 13.321 -33.319 1.00 89.75 84 VAL A C 1
ATOM 655 O O . VAL A 1 84 ? 20.846 14.181 -33.271 1.00 89.75 84 VAL A O 1
ATOM 658 N N . ILE A 1 85 ? 22.784 13.455 -34.131 1.00 93.81 85 ILE A N 1
ATOM 659 C CA . ILE A 1 85 ? 22.986 14.612 -35.027 1.00 93.81 85 ILE A CA 1
ATOM 660 C C . ILE A 1 85 ? 21.815 14.771 -36.009 1.00 93.81 85 ILE A C 1
ATOM 662 O O . ILE A 1 85 ? 21.298 15.878 -36.188 1.00 93.81 85 ILE A O 1
ATOM 666 N N . VAL A 1 86 ? 21.385 13.678 -36.647 1.00 91.94 86 VAL A N 1
ATOM 667 C CA . VAL A 1 86 ? 20.270 13.689 -37.607 1.00 91.94 86 VAL A CA 1
ATOM 668 C C . VAL A 1 86 ? 18.957 14.065 -36.919 1.00 91.94 86 VAL A C 1
ATOM 670 O O . VAL A 1 86 ? 18.203 14.886 -37.446 1.00 91.94 86 VAL A O 1
ATOM 673 N N . ALA A 1 87 ? 18.693 13.525 -35.729 1.00 87.94 87 ALA A N 1
ATOM 674 C CA . ALA A 1 87 ? 17.491 13.838 -34.967 1.00 87.94 87 ALA A CA 1
ATOM 675 C C . ALA A 1 87 ? 17.437 15.311 -34.540 1.00 87.94 87 ALA A C 1
ATOM 677 O O . ALA A 1 87 ? 16.404 15.961 -34.720 1.00 87.94 87 ALA A O 1
ATOM 678 N N . PHE A 1 88 ? 18.550 15.878 -34.061 1.00 89.81 88 PHE A N 1
ATOM 679 C CA . PHE A 1 88 ? 18.597 17.305 -33.744 1.00 89.81 88 PHE A CA 1
ATOM 680 C C . PHE A 1 88 ? 18.386 18.182 -34.987 1.00 89.81 88 PHE A C 1
ATOM 682 O O . PHE A 1 88 ? 17.672 19.184 -34.930 1.00 89.81 88 PHE A O 1
ATOM 689 N N . HIS A 1 89 ? 18.941 17.806 -36.142 1.00 92.38 89 HIS A N 1
ATOM 690 C CA . HIS A 1 89 ? 18.705 18.554 -37.381 1.00 92.38 89 HIS A CA 1
ATOM 691 C C . HIS A 1 89 ? 17.234 18.508 -37.822 1.00 92.38 89 HIS A C 1
ATOM 693 O O . HIS A 1 89 ? 16.679 19.547 -38.189 1.00 92.38 89 HIS A O 1
ATOM 699 N N . ARG A 1 90 ? 16.570 17.347 -37.704 1.00 89.50 90 ARG A N 1
ATOM 700 C CA . ARG A 1 90 ? 15.121 17.200 -37.953 1.00 89.50 90 ARG A CA 1
ATOM 701 C C . ARG A 1 90 ? 14.278 18.047 -36.997 1.00 89.50 90 ARG A C 1
ATOM 703 O O . ARG A 1 90 ? 13.263 18.600 -37.411 1.00 89.50 90 ARG A O 1
ATOM 710 N N . ALA A 1 91 ? 14.735 18.220 -35.757 1.00 85.50 91 ALA A N 1
ATOM 711 C CA . ALA A 1 91 ? 14.151 19.138 -34.779 1.00 85.50 91 ALA A CA 1
ATOM 712 C C . ALA A 1 91 ? 14.488 20.627 -35.038 1.00 85.50 91 ALA A C 1
ATOM 714 O O . ALA A 1 91 ? 14.162 21.482 -34.219 1.00 85.50 91 ALA A O 1
ATOM 715 N N . ARG A 1 92 ? 15.082 20.948 -36.199 1.00 90.25 92 ARG A N 1
ATOM 716 C CA . ARG A 1 92 ? 15.439 22.299 -36.670 1.00 90.25 92 ARG A CA 1
ATOM 717 C C . ARG A 1 92 ? 16.538 22.998 -35.863 1.00 90.25 92 ARG A C 1
ATOM 719 O O . ARG A 1 92 ? 16.611 24.226 -35.860 1.00 90.25 92 ARG A O 1
ATOM 726 N N . PHE A 1 93 ? 17.437 22.240 -35.236 1.00 86.12 93 PHE A N 1
ATOM 727 C CA . PHE A 1 93 ? 18.623 22.817 -34.601 1.00 86.12 93 PHE A CA 1
ATOM 728 C C . PHE A 1 93 ? 19.731 23.120 -35.617 1.00 86.12 93 PHE A C 1
ATOM 730 O O . PHE A 1 93 ? 19.974 22.372 -36.570 1.00 86.12 93 PHE A O 1
ATOM 737 N N . ALA A 1 94 ? 20.423 24.242 -35.407 1.00 91.75 94 ALA A N 1
ATOM 738 C CA . ALA A 1 94 ? 21.554 24.645 -36.231 1.00 91.75 94 ALA A CA 1
ATOM 739 C C . ALA A 1 94 ? 22.817 23.850 -35.861 1.00 91.75 94 ALA A C 1
ATOM 741 O O . ALA A 1 94 ? 23.021 23.481 -34.707 1.00 91.75 94 ALA A O 1
ATOM 742 N N . ALA A 1 95 ? 23.715 23.646 -36.830 1.00 93.56 95 ALA A N 1
ATOM 743 C CA . ALA A 1 95 ? 24.947 22.878 -36.626 1.00 93.56 95 ALA A CA 1
ATOM 744 C C . ALA A 1 95 ? 25.826 23.327 -35.429 1.00 93.56 95 ALA A C 1
ATOM 746 O O . ALA A 1 95 ? 26.377 22.436 -34.789 1.00 93.56 95 ALA A O 1
ATOM 747 N N . PRO A 1 96 ? 25.972 24.633 -35.094 1.00 92.69 96 PRO A N 1
ATOM 748 C CA . PRO A 1 96 ? 26.711 25.046 -33.895 1.00 92.69 96 PRO A CA 1
ATOM 749 C C . PRO A 1 96 ? 26.089 24.527 -32.592 1.00 92.69 96 PRO A C 1
ATOM 751 O O . PRO A 1 96 ? 26.806 24.039 -31.730 1.00 92.69 96 PRO A O 1
ATOM 754 N N . VAL A 1 97 ? 24.757 24.565 -32.481 1.00 89.62 97 VAL A N 1
ATOM 755 C CA . VAL A 1 97 ? 24.030 24.130 -31.275 1.00 89.62 97 VAL A CA 1
ATOM 756 C C . VAL A 1 97 ? 24.159 22.618 -31.089 1.00 89.62 97 VAL A C 1
ATOM 758 O O . VAL A 1 97 ? 24.414 22.132 -29.995 1.00 89.62 97 VAL A O 1
ATOM 761 N N . ILE A 1 98 ? 24.044 21.862 -32.186 1.00 92.12 98 ILE A N 1
ATOM 762 C CA . ILE A 1 98 ? 24.240 20.404 -32.178 1.00 92.12 98 ILE A CA 1
ATOM 763 C C . ILE A 1 98 ? 25.671 20.053 -31.742 1.00 92.12 98 ILE A C 1
ATOM 765 O O . ILE A 1 98 ? 25.878 19.111 -30.981 1.00 92.12 98 ILE A O 1
ATOM 769 N N . ALA A 1 99 ? 26.655 20.808 -32.235 1.00 93.31 99 ALA A N 1
ATOM 770 C CA . ALA A 1 99 ? 28.069 20.618 -31.931 1.00 93.31 99 ALA A CA 1
ATOM 771 C C . ALA A 1 99 ? 28.371 20.828 -30.441 1.00 93.31 99 ALA A C 1
ATOM 773 O O . ALA A 1 99 ? 28.981 19.960 -29.819 1.00 93.31 99 ALA A O 1
ATOM 774 N N . GLU A 1 100 ? 27.878 21.926 -29.867 1.00 91.81 100 GLU A N 1
ATOM 775 C CA . GLU A 1 100 ? 27.999 22.227 -28.438 1.00 91.81 100 GLU A CA 1
ATOM 776 C C . GLU A 1 100 ? 27.340 21.145 -27.573 1.00 91.81 100 GLU A C 1
ATOM 778 O O . GLU A 1 100 ? 27.966 20.620 -26.655 1.00 91.81 100 GLU A O 1
ATOM 783 N N . GLN A 1 101 ? 26.121 20.726 -27.924 1.00 88.75 101 GLN A N 1
ATOM 784 C CA . GLN A 1 101 ? 25.352 19.767 -27.129 1.00 88.75 101 GLN A CA 1
ATOM 785 C C . GLN A 1 101 ? 25.969 18.360 -27.085 1.00 88.75 101 GLN A C 1
ATOM 787 O O . GLN A 1 101 ? 25.848 17.665 -26.078 1.00 88.75 101 GLN A O 1
ATOM 792 N N . ILE A 1 102 ? 26.583 17.911 -28.183 1.00 91.06 102 ILE A N 1
ATOM 793 C CA . ILE A 1 102 ? 27.184 16.569 -28.284 1.00 91.06 102 ILE A CA 1
ATOM 794 C C . ILE A 1 102 ? 28.674 16.597 -27.893 1.00 91.06 102 ILE A C 1
ATOM 796 O O . ILE A 1 102 ? 29.270 15.547 -27.662 1.00 91.06 102 ILE A O 1
ATOM 800 N N . GLY A 1 103 ? 29.288 17.782 -27.804 1.00 92.44 103 GLY A N 1
ATOM 801 C CA . GLY A 1 103 ? 30.726 17.928 -27.569 1.00 92.44 103 GLY A CA 1
ATOM 802 C C . GLY A 1 103 ? 31.572 17.557 -28.791 1.00 92.44 103 GLY A C 1
ATOM 803 O O . GLY A 1 103 ? 32.661 17.005 -28.653 1.00 92.44 103 GLY A O 1
ATOM 804 N N . LEU A 1 104 ? 31.072 17.826 -30.002 1.00 94.44 104 LEU A N 1
ATOM 805 C CA . LEU A 1 104 ? 31.773 17.561 -31.264 1.00 94.44 104 LEU A CA 1
ATOM 806 C C . LEU A 1 104 ? 32.117 18.869 -31.984 1.00 94.44 104 LEU A C 1
ATOM 808 O O . LEU A 1 104 ? 31.360 19.829 -31.898 1.00 94.44 104 LEU A O 1
ATOM 812 N N . PRO A 1 105 ? 33.207 18.929 -32.771 1.00 96.12 105 PRO A N 1
ATOM 813 C CA . PRO A 1 105 ? 33.494 20.110 -33.575 1.00 96.12 105 PRO A CA 1
ATOM 814 C C . PRO A 1 105 ? 32.407 20.324 -34.640 1.00 96.12 105 PRO A C 1
ATOM 816 O O . PRO A 1 105 ? 31.946 19.374 -35.280 1.00 96.12 105 PRO A O 1
ATOM 819 N N . GLN A 1 106 ? 32.040 21.583 -34.898 1.00 94.94 106 GLN A N 1
ATOM 820 C CA . GLN A 1 106 ? 30.980 21.954 -35.851 1.00 94.94 106 GLN A CA 1
ATOM 821 C C . GLN A 1 106 ? 31.168 21.334 -37.247 1.00 94.94 106 GLN A C 1
ATOM 823 O O . GLN A 1 106 ? 30.203 20.920 -37.893 1.00 94.94 106 GLN A O 1
ATOM 828 N N . GLU A 1 107 ? 32.414 21.215 -37.708 1.00 94.81 107 GLU A N 1
ATOM 829 C CA . GLU A 1 107 ? 32.734 20.588 -38.992 1.00 94.81 107 GLU A CA 1
ATOM 830 C C . GLU A 1 107 ? 32.515 19.069 -39.011 1.00 94.81 107 GLU A C 1
ATOM 832 O O . GLU A 1 107 ? 32.264 18.498 -40.072 1.00 94.81 107 GLU A O 1
ATOM 837 N N . ALA A 1 108 ? 32.579 18.381 -37.866 1.00 95.19 108 ALA A N 1
ATOM 838 C CA . ALA A 1 108 ? 32.169 16.977 -37.791 1.00 95.19 108 ALA A CA 1
ATOM 839 C C . ALA A 1 108 ? 30.653 16.852 -37.986 1.00 95.19 108 ALA A C 1
ATOM 841 O O . ALA A 1 108 ? 30.216 16.087 -38.841 1.00 95.19 108 ALA A O 1
ATOM 842 N N . VAL A 1 109 ? 29.865 17.690 -37.304 1.00 96.12 109 VAL A N 1
ATOM 843 C CA . VAL A 1 109 ? 28.402 17.729 -37.459 1.00 96.12 109 VAL A CA 1
ATOM 844 C C . VAL A 1 109 ? 28.006 18.016 -38.910 1.00 96.12 109 VAL A C 1
ATOM 846 O O . VAL A 1 109 ? 27.196 17.293 -39.488 1.00 96.12 109 VAL A O 1
ATOM 849 N N . ARG A 1 110 ? 28.612 19.027 -39.550 1.00 95.56 110 ARG A N 1
ATOM 850 C CA . ARG A 1 110 ? 28.356 19.353 -40.966 1.00 95.56 110 ARG A CA 1
ATOM 851 C C . ARG A 1 110 ? 28.710 18.201 -41.907 1.00 95.56 110 ARG A C 1
ATOM 853 O O . ARG A 1 110 ? 27.942 17.921 -42.828 1.00 95.56 110 ARG A O 1
ATOM 860 N N . ARG A 1 111 ? 29.847 17.530 -41.683 1.00 94.50 111 ARG A N 1
ATOM 861 C CA . ARG A 1 111 ? 30.252 16.349 -42.463 1.00 94.50 111 ARG A CA 1
ATOM 862 C C . ARG A 1 111 ? 29.259 15.205 -42.302 1.00 94.50 111 ARG A C 1
ATOM 864 O O . ARG A 1 111 ? 28.868 14.631 -43.316 1.00 94.50 111 ARG A O 1
ATOM 871 N N . THR A 1 112 ? 28.809 14.929 -41.079 1.00 94.31 112 THR A N 1
ATOM 872 C CA . THR A 1 112 ? 27.767 13.933 -40.810 1.00 94.31 112 THR A CA 1
ATOM 873 C C . THR A 1 112 ? 26.477 14.290 -41.543 1.00 94.31 112 THR A C 1
ATOM 875 O O . THR A 1 112 ? 25.991 13.481 -42.326 1.00 94.31 112 THR A O 1
ATOM 878 N N . LEU A 1 113 ? 25.959 15.514 -41.404 1.00 94.62 113 LEU A N 1
ATOM 879 C CA . LEU A 1 113 ? 24.731 15.930 -42.095 1.00 94.62 113 LEU A CA 1
ATOM 880 C C . LEU A 1 113 ? 24.849 15.793 -43.618 1.00 94.62 113 LEU A C 1
ATOM 882 O O . LEU A 1 113 ? 23.977 15.202 -44.252 1.00 94.62 113 LEU A O 1
ATOM 886 N N . LYS A 1 114 ? 25.967 16.244 -44.201 1.00 93.50 114 LYS A N 1
ATOM 887 C CA . LYS A 1 114 ? 26.229 16.116 -45.641 1.00 93.50 114 LYS A CA 1
ATOM 888 C C . LYS A 1 114 ? 26.311 14.654 -46.083 1.00 93.50 114 LYS A C 1
ATOM 890 O O . LYS A 1 114 ? 25.846 14.324 -47.171 1.00 93.50 114 LYS A O 1
ATOM 895 N N . ARG A 1 115 ? 26.878 13.778 -45.247 1.00 90.00 115 ARG A N 1
ATOM 896 C CA . ARG A 1 115 ? 26.933 12.329 -45.485 1.00 90.00 115 ARG A CA 1
ATOM 897 C C . ARG A 1 115 ? 25.534 11.706 -45.532 1.00 90.00 115 ARG A C 1
ATOM 899 O O . ARG A 1 115 ? 25.308 10.858 -46.384 1.00 90.00 115 ARG A O 1
ATOM 906 N N . PHE A 1 116 ? 24.598 12.182 -44.710 1.00 88.31 116 PHE A N 1
ATOM 907 C CA . PHE A 1 116 ? 23.182 11.781 -44.738 1.00 88.31 116 PHE A CA 1
ATOM 908 C C . PHE A 1 116 ? 22.327 12.559 -45.759 1.00 88.31 116 PHE A C 1
ATOM 910 O O . PHE A 1 116 ? 21.105 12.445 -45.752 1.00 88.31 116 PHE A O 1
ATOM 917 N N . GLY A 1 117 ? 22.939 13.362 -46.638 1.00 91.12 117 GLY A N 1
ATOM 918 C CA . GLY A 1 117 ? 22.216 14.138 -47.654 1.00 91.12 117 GLY A CA 1
ATOM 919 C C . GLY A 1 117 ? 21.426 15.331 -47.102 1.00 91.12 117 GLY A C 1
ATOM 920 O O . GLY A 1 117 ? 20.612 15.912 -47.814 1.00 91.12 117 GLY A O 1
ATOM 921 N N . LEU A 1 118 ? 21.665 15.725 -45.850 1.00 93.06 118 LEU A N 1
ATOM 922 C CA . LEU A 1 118 ? 20.999 16.851 -45.204 1.00 93.06 118 LEU A CA 1
ATOM 923 C C . LEU A 1 118 ? 21.809 18.135 -45.409 1.00 93.06 118 LEU A C 1
ATOM 925 O O . LEU A 1 118 ? 23.008 18.197 -45.118 1.00 93.06 118 LEU A O 1
ATOM 929 N N . LYS A 1 119 ? 21.150 19.196 -45.890 1.00 93.31 119 LYS A N 1
ATOM 930 C CA . LYS A 1 119 ? 21.764 20.525 -45.995 1.00 93.31 119 LYS A CA 1
ATOM 931 C C . LYS A 1 119 ? 21.786 21.179 -44.602 1.00 93.31 119 LYS A C 1
ATOM 933 O O . LYS A 1 119 ? 20.723 21.316 -43.990 1.00 93.31 119 LYS A O 1
ATOM 938 N N . PRO A 1 120 ? 22.954 21.587 -44.072 1.00 91.00 120 PRO A N 1
ATOM 939 C CA . PRO A 1 120 ? 23.013 22.279 -42.790 1.00 91.00 120 PRO A CA 1
ATOM 940 C C . PRO A 1 120 ? 22.299 23.634 -42.879 1.00 91.00 120 PRO A C 1
ATOM 942 O O . PRO A 1 120 ? 22.404 24.338 -43.885 1.00 91.00 120 PRO A O 1
ATOM 945 N N . TRP A 1 121 ? 21.579 23.993 -41.817 1.00 85.38 121 TRP A N 1
ATOM 946 C CA . TRP A 1 121 ? 20.896 25.282 -41.716 1.00 85.38 121 TRP A CA 1
ATOM 947 C C . TRP A 1 121 ? 21.913 26.441 -41.678 1.00 85.38 121 TRP A C 1
ATOM 949 O O . TRP A 1 121 ? 22.975 26.288 -41.062 1.00 85.38 121 TRP A O 1
ATOM 959 N N . PRO A 1 122 ? 21.625 27.593 -42.318 1.00 82.62 122 PRO A N 1
ATOM 960 C CA . PRO A 1 122 ? 22.509 28.749 -42.264 1.00 82.62 122 PRO A CA 1
ATOM 961 C C . PRO A 1 122 ? 22.562 29.321 -40.845 1.00 82.62 122 PRO A C 1
ATOM 963 O O . PRO A 1 122 ? 21.527 29.493 -40.202 1.00 82.62 122 PRO A O 1
ATOM 966 N N . THR A 1 123 ? 23.762 29.674 -40.379 1.00 74.12 123 THR A N 1
ATOM 967 C CA . THR A 1 123 ? 23.998 30.203 -39.023 1.00 74.12 123 THR A CA 1
ATOM 968 C C . THR A 1 123 ? 23.204 31.483 -38.733 1.00 74.12 123 THR A C 1
ATOM 970 O O . THR A 1 123 ? 22.793 31.697 -37.602 1.00 74.12 123 THR A O 1
ATOM 973 N N . ASN A 1 124 ? 22.914 32.285 -39.766 1.00 73.19 124 ASN A N 1
ATOM 974 C CA . ASN A 1 124 ? 22.225 33.576 -39.647 1.00 73.19 124 ASN A CA 1
ATOM 975 C C . ASN A 1 124 ? 20.721 33.508 -39.966 1.00 73.19 124 ASN A C 1
ATOM 977 O O . ASN A 1 124 ? 20.085 34.545 -40.159 1.00 73.19 124 ASN A O 1
ATOM 981 N N . SER A 1 125 ? 20.130 32.314 -40.090 1.00 65.62 125 SER A N 1
ATOM 982 C CA . SER A 1 125 ? 18.692 32.231 -40.353 1.00 65.62 125 SER A CA 1
ATOM 983 C C . SER A 1 125 ? 17.925 32.620 -39.083 1.00 65.62 125 SER A C 1
ATOM 985 O O . SER A 1 125 ? 18.062 31.965 -38.052 1.00 65.62 125 SER A O 1
ATOM 987 N N . LYS A 1 126 ? 17.100 33.675 -39.155 1.00 65.06 126 LYS A N 1
ATOM 988 C CA . LYS A 1 126 ? 16.218 34.138 -38.058 1.00 65.06 126 LYS A CA 1
ATOM 989 C C . LYS A 1 126 ? 15.266 33.048 -37.529 1.00 65.06 126 LYS A C 1
ATOM 991 O O . LYS A 1 126 ? 14.620 33.236 -36.510 1.00 65.06 126 LYS A O 1
ATOM 996 N N . THR A 1 127 ? 15.170 31.922 -38.235 1.00 62.28 127 THR A N 1
ATOM 997 C CA . THR A 1 127 ? 14.354 30.745 -37.922 1.00 62.28 127 THR A CA 1
ATOM 998 C C . THR A 1 127 ? 15.066 29.682 -37.079 1.00 62.28 127 THR A C 1
ATOM 1000 O O . THR A 1 127 ? 14.430 28.704 -36.692 1.00 62.28 127 THR A O 1
ATOM 1003 N N . CYS A 1 128 ? 16.365 29.826 -36.801 1.00 60.00 128 CYS A N 1
ATOM 1004 C CA . CYS A 1 128 ? 17.091 28.908 -35.922 1.00 60.00 128 CYS A CA 1
ATOM 1005 C C . CYS A 1 128 ? 16.738 29.203 -34.456 1.00 60.00 128 CYS A C 1
ATOM 1007 O O . CYS A 1 128 ? 16.932 30.327 -34.001 1.00 60.00 128 CYS A O 1
ATOM 1009 N N . LEU A 1 129 ? 16.270 28.200 -33.706 1.00 61.50 129 LEU A N 1
ATOM 1010 C CA . LEU A 1 129 ? 16.127 28.307 -32.250 1.00 61.50 129 LEU A CA 1
ATOM 1011 C C . LEU A 1 129 ? 17.525 28.475 -31.639 1.00 61.50 129 LEU A C 1
ATOM 1013 O O . LEU A 1 129 ? 18.324 27.539 -31.655 1.00 61.50 129 LEU A O 1
ATOM 1017 N N . THR A 1 130 ? 17.838 29.676 -31.155 1.00 62.59 130 THR A N 1
ATOM 1018 C CA . THR A 1 130 ? 19.165 30.026 -30.623 1.00 62.59 130 THR A CA 1
ATOM 1019 C C . THR A 1 130 ? 19.438 29.401 -29.260 1.00 62.59 130 THR A C 1
ATOM 1021 O O . THR A 1 130 ? 20.596 29.164 -28.941 1.00 62.59 130 THR A O 1
ATOM 1024 N N . ILE A 1 131 ? 18.397 29.085 -28.483 1.00 68.31 131 ILE A N 1
ATOM 1025 C CA . ILE A 1 131 ? 18.505 28.316 -27.239 1.00 68.31 131 ILE A CA 1
ATOM 1026 C C . ILE A 1 131 ? 17.316 27.348 -27.189 1.00 68.31 131 ILE A C 1
ATOM 1028 O O . ILE A 1 131 ? 16.173 27.785 -27.039 1.00 68.31 131 ILE A O 1
ATOM 1032 N N . PRO A 1 132 ? 17.542 26.043 -27.386 1.00 68.94 132 PRO A N 1
ATOM 1033 C CA . PRO A 1 132 ? 16.495 25.039 -27.268 1.00 68.94 132 PRO A CA 1
ATOM 1034 C C . PRO A 1 132 ? 15.957 24.957 -25.837 1.00 68.94 132 PRO A C 1
ATOM 1036 O O . PRO A 1 132 ? 16.736 25.010 -24.887 1.00 68.94 132 PRO A O 1
ATOM 1039 N N . ASP A 1 133 ? 14.657 24.702 -25.674 1.00 83.81 133 ASP A N 1
ATOM 1040 C CA . ASP A 1 133 ? 14.160 24.160 -24.406 1.00 83.81 133 ASP A CA 1
ATOM 1041 C C . ASP A 1 133 ? 14.867 22.807 -24.156 1.00 83.81 133 ASP A C 1
ATOM 1043 O O . ASP A 1 133 ? 14.825 21.926 -25.031 1.00 83.81 133 ASP A O 1
ATOM 1047 N N . PRO A 1 134 ? 15.520 22.608 -22.995 1.00 84.00 134 PRO A N 1
ATOM 1048 C CA . PRO A 1 134 ? 16.238 21.374 -22.679 1.00 84.00 134 PRO A CA 1
ATOM 1049 C C . PRO A 1 134 ? 15.356 20.120 -22.770 1.00 84.00 134 PRO A C 1
ATOM 1051 O O . PRO A 1 134 ? 15.865 19.031 -23.044 1.00 84.00 134 PRO A O 1
ATOM 1054 N N . ASN A 1 135 ? 14.037 20.244 -22.600 1.00 88.38 135 ASN A N 1
ATOM 1055 C CA . ASN A 1 135 ? 13.105 19.128 -22.754 1.00 88.38 135 ASN A CA 1
ATOM 1056 C C . ASN A 1 135 ? 12.948 18.698 -24.216 1.00 88.38 135 ASN A C 1
ATOM 1058 O O . ASN A 1 135 ? 12.883 17.504 -24.496 1.00 88.38 135 ASN A O 1
ATOM 1062 N N . ILE A 1 136 ? 12.955 19.644 -25.161 1.00 86.31 136 ILE A N 1
ATOM 1063 C CA . ILE A 1 136 ? 12.866 19.332 -26.595 1.00 86.31 136 ILE A CA 1
ATOM 1064 C C . ILE A 1 136 ? 14.118 18.573 -27.039 1.00 86.31 136 ILE A C 1
ATOM 1066 O O . ILE A 1 136 ? 14.011 17.587 -27.771 1.00 86.31 136 ILE A O 1
ATOM 1070 N N . LEU A 1 137 ? 15.295 18.995 -26.559 1.00 84.56 137 LEU A N 1
ATOM 1071 C CA . LEU A 1 137 ? 16.549 18.292 -26.828 1.00 84.56 137 LEU A CA 1
ATOM 1072 C C . LEU A 1 137 ? 16.516 16.869 -26.273 1.00 84.56 137 LEU A C 1
ATOM 1074 O O . LEU A 1 137 ? 16.895 15.918 -26.953 1.00 84.56 137 LEU A O 1
ATOM 1078 N N . ARG A 1 138 ? 16.023 16.720 -25.043 1.00 91.56 138 ARG A N 1
ATOM 1079 C CA . ARG A 1 138 ? 15.909 15.429 -24.370 1.00 91.56 138 ARG A CA 1
ATOM 1080 C C . ARG A 1 138 ? 14.988 14.467 -25.124 1.00 91.56 138 ARG A C 1
ATOM 1082 O O . ARG A 1 138 ? 15.375 13.327 -25.374 1.00 91.56 138 ARG A O 1
ATOM 1089 N N . ASP A 1 139 ? 13.812 14.932 -25.536 1.00 93.44 139 ASP A N 1
ATOM 1090 C CA . ASP A 1 139 ? 12.845 14.137 -26.298 1.00 93.44 139 ASP A CA 1
ATOM 1091 C C . ASP A 1 139 ? 13.379 13.730 -27.681 1.00 93.44 139 ASP A C 1
ATOM 1093 O O . ASP A 1 139 ? 13.121 12.616 -28.151 1.00 93.44 139 ASP A O 1
ATOM 1097 N N . ALA A 1 140 ? 14.129 14.620 -28.341 1.00 88.69 140 ALA A N 1
ATOM 1098 C CA . ALA A 1 140 ? 14.770 14.326 -29.620 1.00 88.69 140 ALA A CA 1
ATOM 1099 C C . ALA A 1 140 ? 15.817 13.212 -29.472 1.00 88.69 140 ALA A C 1
ATOM 1101 O O . ALA A 1 140 ? 15.814 12.270 -30.263 1.00 88.69 140 ALA A O 1
ATOM 1102 N N . THR A 1 141 ? 16.642 13.261 -28.422 1.00 91.50 141 THR A N 1
ATOM 1103 C CA . THR A 1 141 ? 17.616 12.203 -28.105 1.00 91.50 141 THR A CA 1
ATOM 1104 C C . THR A 1 141 ? 16.933 10.866 -27.817 1.00 91.50 141 THR A C 1
ATOM 1106 O O . THR A 1 141 ? 17.357 9.838 -28.339 1.00 91.50 141 THR A O 1
ATOM 1109 N N . ILE A 1 142 ? 15.842 10.868 -27.041 1.00 94.56 142 ILE A N 1
ATOM 1110 C CA . ILE A 1 142 ? 15.046 9.660 -26.752 1.00 94.56 142 ILE A CA 1
ATOM 1111 C C . ILE A 1 142 ? 14.519 9.029 -28.045 1.00 94.56 142 ILE A C 1
ATOM 1113 O O . ILE A 1 142 ? 14.614 7.816 -28.229 1.00 94.56 142 ILE A O 1
ATOM 1117 N N . THR A 1 143 ? 13.996 9.857 -28.950 1.00 93.56 143 THR A N 1
ATOM 1118 C CA . THR A 1 143 ? 13.471 9.409 -30.246 1.00 93.56 143 THR A CA 1
ATOM 1119 C C . THR A 1 143 ? 14.580 8.824 -31.123 1.00 93.56 143 THR A C 1
ATOM 1121 O O . THR A 1 143 ? 14.417 7.738 -31.673 1.00 93.56 143 THR A O 1
ATOM 1124 N N . ALA A 1 144 ? 15.732 9.498 -31.191 1.00 89.38 144 ALA A N 1
ATOM 1125 C CA . ALA A 1 144 ? 16.886 9.061 -31.973 1.00 89.38 144 ALA A CA 1
ATOM 1126 C C . ALA A 1 144 ? 17.401 7.688 -31.530 1.00 89.38 144 ALA A C 1
ATOM 1128 O O . ALA A 1 144 ? 17.585 6.800 -32.355 1.00 89.38 144 ALA A O 1
ATOM 1129 N N . LEU A 1 145 ? 17.596 7.497 -30.221 1.00 91.50 145 LEU A N 1
ATOM 1130 C CA . LEU A 1 145 ? 18.080 6.229 -29.674 1.00 91.50 145 LEU A CA 1
ATOM 1131 C C . LEU A 1 145 ? 17.088 5.088 -29.940 1.00 91.50 145 LEU A C 1
ATOM 1133 O O . LEU A 1 145 ? 17.499 3.971 -30.250 1.00 91.50 145 LEU A O 1
ATOM 1137 N N . HIS A 1 146 ? 15.785 5.371 -29.882 1.00 93.38 146 HIS A N 1
ATOM 1138 C CA . HIS A 1 146 ? 14.757 4.388 -30.208 1.00 93.38 146 HIS A CA 1
ATOM 1139 C C . HIS A 1 146 ? 14.759 3.994 -31.694 1.00 93.38 146 HIS A C 1
ATOM 1141 O O . HIS A 1 146 ? 14.602 2.817 -32.003 1.00 93.38 146 HIS A O 1
ATOM 1147 N N . GLU A 1 147 ? 14.969 4.938 -32.620 1.00 89.69 147 GLU A N 1
ATOM 1148 C CA . GLU A 1 147 ? 15.071 4.648 -34.064 1.00 89.69 147 GLU A CA 1
ATOM 1149 C C . GLU A 1 147 ? 16.251 3.715 -34.399 1.00 89.69 147 GLU A C 1
ATOM 1151 O O . GLU A 1 147 ? 16.165 2.936 -35.346 1.00 89.69 147 GLU A O 1
ATOM 1156 N N . ILE A 1 148 ? 17.321 3.737 -33.596 1.00 87.06 148 ILE A N 1
ATOM 1157 C CA . ILE A 1 148 ? 18.472 2.816 -33.710 1.00 87.06 148 ILE A CA 1
ATOM 1158 C C . ILE A 1 148 ? 18.155 1.433 -33.103 1.00 87.06 148 ILE A C 1
ATOM 1160 O O . ILE A 1 148 ? 18.927 0.489 -33.242 1.00 87.06 148 ILE A O 1
ATOM 1164 N N . GLY A 1 149 ? 17.007 1.288 -32.435 1.00 88.56 149 GLY A N 1
ATOM 1165 C CA . GLY A 1 149 ? 16.576 0.053 -31.786 1.00 88.56 149 GLY A CA 1
ATOM 1166 C C . GLY A 1 149 ? 17.028 -0.087 -30.332 1.00 88.56 149 GLY A C 1
ATOM 1167 O O . GLY A 1 149 ? 16.919 -1.182 -29.778 1.00 88.56 149 GLY A O 1
ATOM 1168 N N . ALA A 1 150 ? 17.509 0.983 -29.687 1.00 88.81 150 ALA A N 1
ATOM 1169 C CA . ALA A 1 150 ? 17.870 0.929 -28.273 1.00 88.81 150 ALA A CA 1
ATOM 1170 C C . ALA A 1 150 ? 16.643 0.617 -27.398 1.00 88.81 150 ALA A C 1
ATOM 1172 O O . ALA A 1 150 ? 15.549 1.156 -27.596 1.00 88.81 150 ALA A O 1
ATOM 1173 N N . ALA A 1 151 ? 16.830 -0.244 -26.396 1.00 90.88 151 ALA A N 1
ATOM 1174 C CA . ALA A 1 151 ? 15.767 -0.584 -25.458 1.00 90.88 151 ALA A CA 1
ATOM 1175 C C . ALA A 1 151 ? 15.417 0.621 -24.557 1.00 90.88 151 ALA A C 1
ATOM 1177 O O . ALA A 1 151 ? 16.315 1.382 -24.178 1.00 90.88 151 ALA A O 1
ATOM 1178 N N . PRO A 1 152 ? 14.146 0.782 -24.131 1.00 93.75 152 PRO A N 1
ATOM 1179 C CA . PRO A 1 152 ? 13.738 1.869 -23.236 1.00 93.75 152 PRO A CA 1
ATOM 1180 C C . PRO A 1 152 ? 14.554 1.967 -21.938 1.00 93.75 152 PRO A C 1
ATOM 1182 O O . PRO A 1 152 ? 14.719 3.064 -21.408 1.00 93.75 152 PRO A O 1
ATOM 1185 N N . SER A 1 153 ? 15.078 0.845 -21.434 1.00 90.62 153 SER A N 1
ATOM 1186 C CA . SER A 1 153 ? 15.988 0.787 -20.284 1.00 90.62 153 SER A CA 1
ATOM 1187 C C . SER A 1 153 ? 17.318 1.502 -20.537 1.00 90.62 153 SER A C 1
ATOM 1189 O O . SER A 1 153 ? 17.702 2.357 -19.742 1.00 90.62 153 SER A O 1
ATOM 1191 N N . VAL A 1 154 ? 17.970 1.214 -21.664 1.00 90.81 154 VAL A N 1
ATOM 1192 C CA . VAL A 1 154 ? 19.238 1.838 -22.078 1.00 90.81 154 VAL A CA 1
ATOM 1193 C C . VAL A 1 154 ? 19.038 3.332 -22.328 1.00 90.81 154 VAL A C 1
ATOM 1195 O O . VAL A 1 154 ? 19.833 4.160 -21.890 1.00 90.81 154 VAL A O 1
ATOM 1198 N N . ILE A 1 155 ? 17.923 3.698 -22.969 1.00 93.88 155 ILE A N 1
ATOM 1199 C CA . ILE A 1 155 ? 17.559 5.102 -23.201 1.00 93.88 155 ILE A CA 1
ATOM 1200 C C . ILE A 1 155 ? 17.368 5.842 -21.868 1.00 93.88 155 ILE A C 1
ATOM 1202 O O . ILE A 1 155 ? 17.837 6.968 -21.709 1.00 93.88 155 ILE A O 1
ATOM 1206 N N . ALA A 1 156 ? 16.689 5.216 -20.904 1.00 93.94 156 ALA A N 1
ATOM 1207 C CA . ALA A 1 156 ? 16.427 5.790 -19.587 1.00 93.94 156 ALA A CA 1
ATOM 1208 C C . ALA A 1 156 ? 17.717 6.064 -18.802 1.00 93.94 156 ALA A C 1
ATOM 1210 O O . ALA A 1 156 ? 17.866 7.157 -18.255 1.00 93.94 156 ALA A O 1
ATOM 1211 N N . GLU A 1 157 ? 18.656 5.116 -18.806 1.00 91.81 157 GLU A N 1
ATOM 1212 C CA . GLU A 1 157 ? 19.974 5.275 -18.184 1.00 91.81 157 GLU A CA 1
ATOM 1213 C C . GLU A 1 157 ? 20.774 6.401 -18.846 1.00 91.81 157 GLU A C 1
ATOM 1215 O O . GLU A 1 157 ? 21.290 7.284 -18.165 1.00 91.81 157 GLU A O 1
ATOM 1220 N N . ARG A 1 158 ? 20.802 6.437 -20.183 1.00 91.12 158 ARG A N 1
ATOM 1221 C CA . ARG A 1 158 ? 21.578 7.428 -20.939 1.00 91.12 158 ARG A CA 1
ATOM 1222 C C . ARG A 1 158 ? 21.081 8.860 -20.754 1.00 91.12 158 ARG A C 1
ATOM 1224 O O . ARG A 1 158 ? 21.871 9.798 -20.791 1.00 91.12 158 ARG A O 1
ATOM 1231 N N . VAL A 1 159 ? 19.770 9.025 -20.600 1.00 94.38 159 VAL A N 1
ATOM 1232 C CA . VAL A 1 159 ? 19.101 10.331 -20.515 1.00 94.38 159 VAL A CA 1
ATOM 1233 C C . VAL A 1 159 ? 18.780 10.717 -19.058 1.00 94.38 159 VAL A C 1
ATOM 1235 O O . VAL A 1 159 ? 18.209 11.779 -18.805 1.00 94.38 159 VAL A O 1
ATOM 1238 N N . SER A 1 160 ? 19.163 9.879 -18.087 1.00 93.19 160 SER A N 1
ATOM 1239 C CA . SER A 1 160 ? 18.892 10.058 -16.653 1.00 93.19 160 SER A CA 1
ATOM 1240 C C . SER A 1 160 ? 17.405 10.282 -16.342 1.00 93.19 160 SER A C 1
ATOM 1242 O O . SER A 1 160 ? 17.035 11.155 -15.555 1.00 93.19 160 SER A O 1
ATOM 1244 N N . LEU A 1 161 ? 16.528 9.503 -16.979 1.00 94.62 161 LEU A N 1
ATOM 1245 C CA . LEU A 1 161 ? 15.080 9.524 -16.752 1.00 94.62 161 LEU A CA 1
ATOM 1246 C C . LEU A 1 161 ? 14.577 8.175 -16.246 1.00 94.62 161 LEU A C 1
ATOM 1248 O O . LEU A 1 161 ? 15.200 7.138 -16.440 1.00 94.62 161 LEU A O 1
ATOM 1252 N N . SER A 1 162 ? 13.387 8.161 -15.640 1.00 93.75 162 SER A N 1
ATOM 1253 C CA . SER A 1 162 ? 12.726 6.892 -15.338 1.00 93.75 162 SER A CA 1
ATOM 1254 C C . SER A 1 162 ? 12.278 6.193 -16.627 1.00 93.75 162 SER A C 1
ATOM 1256 O O . SER A 1 162 ? 11.814 6.833 -17.577 1.00 93.75 162 SER A O 1
ATOM 1258 N N . ARG A 1 163 ? 12.337 4.855 -16.638 1.00 92.19 163 ARG A N 1
ATOM 1259 C CA . ARG A 1 163 ? 11.844 4.018 -17.751 1.00 92.19 163 ARG A CA 1
ATOM 1260 C C . ARG A 1 163 ? 10.411 4.369 -18.152 1.00 92.19 163 ARG A C 1
ATOM 1262 O O . ARG A 1 163 ? 10.098 4.475 -19.335 1.00 92.19 163 ARG A O 1
ATOM 1269 N N . GLN A 1 164 ? 9.550 4.616 -17.164 1.00 89.50 164 GLN A N 1
ATOM 1270 C CA . GLN A 1 164 ? 8.162 5.001 -17.406 1.00 89.50 164 GLN A CA 1
ATOM 1271 C C . GLN A 1 164 ? 8.057 6.343 -18.135 1.00 89.50 164 GLN A C 1
ATOM 1273 O O . GLN A 1 164 ? 7.233 6.490 -19.035 1.00 89.50 164 GLN A O 1
ATOM 1278 N N . ARG A 1 165 ? 8.911 7.316 -17.794 1.00 94.69 165 ARG A N 1
ATOM 1279 C CA . ARG A 1 165 ? 8.916 8.614 -18.468 1.00 94.69 165 ARG A CA 1
ATOM 1280 C C . ARG A 1 165 ? 9.359 8.490 -19.925 1.00 94.69 165 ARG A C 1
ATOM 1282 O O . ARG A 1 165 ? 8.711 9.082 -20.781 1.00 94.69 165 ARG A O 1
ATOM 1289 N N . VAL A 1 166 ? 10.382 7.682 -20.210 1.00 95.38 166 VAL A N 1
ATOM 1290 C CA . VAL A 1 166 ? 10.816 7.377 -21.588 1.00 95.38 166 VAL A CA 1
ATOM 1291 C C . VAL A 1 166 ? 9.678 6.747 -22.394 1.00 95.38 166 VAL A C 1
ATOM 1293 O O . VAL A 1 166 ? 9.398 7.199 -23.501 1.00 95.38 166 VAL A O 1
ATOM 1296 N N . ARG A 1 167 ? 8.953 5.772 -21.825 1.00 93.19 167 ARG A N 1
ATOM 1297 C CA . ARG A 1 167 ? 7.788 5.155 -22.489 1.00 93.19 167 ARG A CA 1
ATOM 1298 C C . ARG A 1 167 ? 6.685 6.165 -22.795 1.00 93.19 167 ARG A C 1
ATOM 1300 O O . ARG A 1 167 ? 6.152 6.142 -23.897 1.00 93.19 167 ARG A O 1
ATOM 1307 N N . ILE A 1 168 ? 6.368 7.058 -21.854 1.00 92.31 168 ILE A N 1
ATOM 1308 C CA . ILE A 1 168 ? 5.374 8.124 -22.061 1.00 92.31 168 ILE A CA 1
ATOM 1309 C C . ILE A 1 168 ? 5.809 9.059 -23.197 1.00 92.31 168 ILE A C 1
ATOM 1311 O O . ILE A 1 168 ? 4.990 9.406 -24.043 1.00 92.31 168 ILE A O 1
ATOM 1315 N N . ILE A 1 169 ? 7.086 9.449 -23.245 1.00 94.31 169 ILE A N 1
ATOM 1316 C CA . ILE A 1 169 ? 7.615 10.329 -24.298 1.00 94.31 169 ILE A CA 1
ATOM 1317 C C . ILE A 1 169 ? 7.523 9.647 -25.668 1.00 94.31 169 ILE A C 1
ATOM 1319 O O . ILE A 1 169 ? 7.002 10.248 -26.605 1.00 94.31 169 ILE A O 1
ATOM 1323 N N . LEU A 1 170 ? 7.948 8.384 -25.777 1.00 94.81 170 LEU A N 1
ATOM 1324 C CA . LEU A 1 170 ? 7.836 7.609 -27.017 1.00 94.81 170 LEU A CA 1
ATOM 1325 C C . LEU A 1 170 ? 6.372 7.457 -27.459 1.00 94.81 170 LEU A C 1
ATOM 1327 O O . LEU A 1 170 ? 6.052 7.709 -28.620 1.00 94.81 170 LEU A O 1
ATOM 1331 N N . TRP A 1 171 ? 5.469 7.155 -26.520 1.00 92.44 171 TRP A N 1
ATOM 1332 C CA . TRP A 1 171 ? 4.034 7.034 -26.785 1.00 92.44 171 TRP A CA 1
ATOM 1333 C C . TRP A 1 171 ? 3.423 8.336 -27.307 1.00 92.44 171 TRP A C 1
ATOM 1335 O O . TRP A 1 171 ? 2.717 8.333 -28.312 1.00 92.44 171 TRP A O 1
ATOM 1345 N N . ASN A 1 172 ? 3.739 9.466 -26.670 1.00 93.44 172 ASN A N 1
ATOM 1346 C CA . ASN A 1 172 ? 3.261 10.785 -27.088 1.00 93.44 172 ASN A CA 1
ATOM 1347 C C . ASN A 1 172 ? 3.776 11.189 -28.480 1.00 93.44 172 ASN A C 1
ATOM 1349 O O . ASN A 1 172 ? 3.179 12.042 -29.130 1.00 93.44 172 ASN A O 1
ATOM 1353 N N . ARG A 1 173 ? 4.868 10.574 -28.949 1.00 92.00 173 ARG A N 1
ATOM 1354 C CA . ARG A 1 173 ? 5.413 10.739 -30.305 1.00 92.00 173 ARG A CA 1
ATOM 1355 C C . ARG A 1 173 ? 4.899 9.690 -31.298 1.00 92.00 173 ARG A C 1
ATOM 1357 O O . ARG A 1 173 ? 5.359 9.667 -32.434 1.00 92.00 173 ARG A O 1
ATOM 1364 N N . GLY A 1 174 ? 3.959 8.832 -30.895 1.00 93.81 174 GLY A N 1
ATOM 1365 C CA . GLY A 1 174 ? 3.396 7.777 -31.740 1.00 93.81 174 GLY A CA 1
ATOM 1366 C C . GLY A 1 174 ? 4.336 6.590 -31.974 1.00 93.81 174 GLY A C 1
ATOM 1367 O O . GLY A 1 174 ? 4.065 5.757 -32.837 1.00 93.81 174 GLY A O 1
ATOM 1368 N N . LEU A 1 175 ? 5.431 6.490 -31.217 1.00 91.69 175 LEU A N 1
ATOM 1369 C CA . LEU A 1 175 ? 6.382 5.389 -31.306 1.00 91.69 175 LEU A CA 1
ATOM 1370 C C . LEU A 1 175 ? 5.995 4.306 -30.301 1.00 91.69 175 LEU A C 1
ATOM 1372 O O . LEU A 1 175 ? 5.917 4.549 -29.095 1.00 91.69 175 LEU A O 1
ATOM 1376 N N . LYS A 1 176 ? 5.757 3.088 -30.797 1.00 87.75 176 LYS A N 1
ATOM 1377 C CA . LYS A 1 176 ? 5.564 1.923 -29.930 1.00 87.75 176 LYS A CA 1
ATOM 1378 C C . LYS A 1 176 ? 6.937 1.514 -29.390 1.00 87.75 176 LYS A C 1
ATOM 1380 O O . LYS A 1 176 ? 7.786 1.163 -30.205 1.00 87.75 176 LYS A O 1
ATOM 1385 N N . PRO A 1 177 ? 7.171 1.562 -28.065 1.00 81.56 177 PRO A N 1
ATOM 1386 C CA . PRO A 1 177 ? 8.441 1.127 -27.506 1.00 81.56 177 PRO A CA 1
ATOM 1387 C C . PRO A 1 177 ? 8.666 -0.340 -27.867 1.00 81.56 177 PRO A C 1
ATOM 1389 O O . PRO A 1 177 ? 7.770 -1.159 -27.640 1.00 81.56 177 PRO A O 1
ATOM 1392 N N . ASN A 1 178 ? 9.842 -0.659 -28.413 1.00 76.06 178 ASN A N 1
ATOM 1393 C CA . ASN A 1 178 ? 10.226 -2.048 -28.658 1.00 76.06 178 ASN A CA 1
ATOM 1394 C C . ASN A 1 178 ? 9.995 -2.877 -27.382 1.00 76.06 178 ASN A C 1
ATOM 1396 O O . ASN A 1 178 ? 10.350 -2.402 -26.292 1.00 76.06 178 ASN A O 1
ATOM 1400 N N . PRO A 1 179 ? 9.379 -4.074 -27.484 1.00 66.19 179 PRO A N 1
ATOM 1401 C CA . PRO A 1 179 ? 9.291 -4.967 -26.340 1.00 66.19 179 PRO A CA 1
ATOM 1402 C C . PRO A 1 179 ? 10.721 -5.188 -25.850 1.00 66.19 179 PRO A C 1
ATOM 1404 O O . PRO A 1 179 ? 11.601 -5.541 -26.638 1.00 66.19 179 PRO A O 1
ATOM 1407 N N . GLU A 1 180 ? 10.980 -4.874 -24.577 1.00 61.59 180 GLU A N 1
ATOM 1408 C CA . GLU A 1 180 ? 12.272 -5.186 -23.966 1.00 61.59 180 GLU A CA 1
ATOM 1409 C C . GLU A 1 180 ? 12.552 -6.667 -24.236 1.00 61.59 180 GLU A C 1
ATOM 1411 O O . GLU A 1 180 ? 11.618 -7.463 -24.281 1.00 61.59 180 GLU A O 1
ATOM 1416 N N . VAL A 1 181 ? 13.810 -7.044 -24.465 1.00 57.72 181 VAL A N 1
ATOM 1417 C CA . VAL A 1 181 ? 14.188 -8.453 -24.609 1.00 57.72 181 VAL A CA 1
ATOM 1418 C C . VAL A 1 181 ? 13.752 -9.163 -23.319 1.00 57.72 181 VAL A C 1
ATOM 1420 O O . VAL A 1 181 ? 14.410 -9.071 -22.287 1.00 57.72 181 VAL A O 1
ATOM 1423 N N . GLU A 1 182 ? 12.576 -9.793 -23.358 1.00 50.47 182 GLU A N 1
ATOM 1424 C CA . GLU A 1 182 ? 11.751 -10.220 -22.215 1.00 50.47 182 GLU A CA 1
ATOM 1425 C C . GLU A 1 182 ? 12.361 -11.380 -21.402 1.00 50.47 182 GLU A C 1
ATOM 1427 O O . GLU A 1 182 ? 11.706 -11.954 -20.533 1.00 50.47 182 GLU A O 1
ATOM 1432 N N . GLY A 1 183 ? 13.618 -11.738 -21.669 1.00 47.59 183 GLY A N 1
ATOM 1433 C CA . GLY A 1 183 ? 14.219 -12.995 -21.233 1.00 47.59 183 GLY A CA 1
ATOM 1434 C C . GLY A 1 183 ? 14.747 -13.034 -19.800 1.00 47.59 183 GLY A C 1
ATOM 1435 O O . GLY A 1 183 ? 14.848 -14.122 -19.249 1.00 47.59 183 GLY A O 1
ATOM 1436 N N . SER A 1 184 ? 15.079 -11.900 -19.172 1.00 48.22 184 SER A N 1
ATOM 1437 C CA . SER A 1 184 ? 15.794 -11.942 -17.879 1.00 48.22 184 SER A CA 1
ATOM 1438 C C . SER A 1 184 ? 14.887 -11.770 -16.652 1.00 48.22 184 SER A C 1
ATOM 1440 O O . SER A 1 184 ? 15.056 -12.457 -15.654 1.00 48.22 184 SER A O 1
ATOM 1442 N N . VAL A 1 185 ? 13.848 -10.929 -16.720 1.00 52.44 185 VAL A N 1
ATOM 1443 C CA . VAL A 1 185 ? 13.030 -10.601 -15.529 1.00 52.44 185 VAL A CA 1
ATOM 1444 C C . VAL A 1 185 ? 11.846 -11.562 -15.330 1.00 52.44 185 VAL A C 1
ATOM 1446 O O . VAL A 1 185 ? 11.325 -11.691 -14.224 1.00 52.44 185 VAL A O 1
ATOM 1449 N N . ARG A 1 186 ? 11.394 -12.265 -16.379 1.00 49.31 186 ARG A N 1
ATOM 1450 C CA . ARG A 1 186 ? 10.196 -13.121 -16.292 1.00 49.31 186 ARG A CA 1
ATOM 1451 C C . ARG A 1 186 ? 10.393 -14.400 -15.476 1.00 49.31 186 ARG A C 1
ATOM 1453 O O . ARG A 1 186 ? 9.435 -14.831 -14.837 1.00 49.31 186 ARG A O 1
ATOM 1460 N N . ASN A 1 187 ? 11.596 -14.975 -15.448 1.00 55.62 187 ASN A N 1
ATOM 1461 C CA . ASN A 1 187 ? 11.826 -16.228 -14.722 1.00 55.62 187 ASN A CA 1
ATOM 1462 C C . ASN A 1 187 ? 11.730 -16.044 -13.198 1.00 55.62 187 ASN A C 1
ATOM 1464 O O . ASN A 1 187 ? 11.093 -16.860 -12.532 1.00 55.62 187 ASN A O 1
ATOM 1468 N N . ASP A 1 188 ? 12.223 -14.927 -12.657 1.00 59.31 188 ASP A N 1
ATOM 1469 C CA . ASP A 1 188 ? 12.126 -14.639 -11.216 1.00 59.31 188 ASP A CA 1
ATOM 1470 C C . ASP A 1 188 ? 10.688 -14.337 -10.766 1.00 59.31 188 ASP A C 1
ATOM 1472 O O . ASP A 1 188 ? 10.288 -14.663 -9.645 1.00 59.31 188 ASP A O 1
ATOM 1476 N N . ILE A 1 189 ? 9.872 -13.756 -11.654 1.00 66.06 189 ILE A N 1
ATOM 1477 C CA . ILE A 1 189 ? 8.453 -13.498 -11.376 1.00 66.06 189 ILE A CA 1
ATOM 1478 C C . ILE A 1 189 ? 7.693 -14.822 -11.235 1.00 66.06 189 ILE A C 1
ATOM 1480 O O . ILE A 1 189 ? 6.873 -14.950 -10.330 1.00 66.06 189 ILE A O 1
ATOM 1484 N N . SER A 1 190 ? 8.009 -15.830 -12.054 1.00 78.00 190 SER A N 1
ATOM 1485 C CA . SER A 1 190 ? 7.320 -17.125 -12.005 1.00 78.00 190 SER A CA 1
ATOM 1486 C C . SER A 1 190 ? 7.576 -17.889 -10.703 1.00 78.00 190 SER A C 1
ATOM 1488 O O . SER A 1 190 ? 6.647 -18.484 -10.157 1.00 78.00 190 SER A O 1
ATOM 1490 N N . VAL A 1 191 ? 8.811 -17.876 -10.187 1.00 88.62 191 VAL A N 1
ATOM 1491 C CA . VAL A 1 191 ? 9.153 -18.587 -8.940 1.00 88.62 191 VAL A CA 1
ATOM 1492 C C . VAL A 1 191 ? 8.492 -17.913 -7.739 1.00 88.62 191 VAL A C 1
ATOM 1494 O O . VAL A 1 191 ? 7.885 -18.579 -6.902 1.00 88.62 191 VAL A O 1
ATOM 1497 N N . ARG A 1 192 ? 8.549 -16.578 -7.672 1.00 92.62 192 ARG A N 1
ATOM 1498 C CA . ARG A 1 192 ? 7.928 -15.822 -6.578 1.00 92.62 192 ARG A CA 1
ATOM 1499 C C . ARG A 1 192 ? 6.408 -15.970 -6.575 1.00 92.62 192 ARG A C 1
ATOM 1501 O O . ARG A 1 192 ? 5.811 -16.131 -5.511 1.00 92.62 192 ARG A O 1
ATOM 1508 N N . ASP A 1 193 ? 5.782 -15.905 -7.746 1.00 94.88 193 ASP A N 1
ATOM 1509 C CA . ASP A 1 193 ? 4.331 -16.008 -7.863 1.00 94.88 193 ASP A CA 1
ATOM 1510 C C . ASP A 1 193 ? 3.854 -17.425 -7.474 1.00 94.88 193 ASP A C 1
ATOM 1512 O O . ASP A 1 193 ? 2.847 -17.552 -6.779 1.00 94.88 193 ASP A O 1
ATOM 1516 N N . ALA A 1 194 ? 4.634 -18.477 -7.766 1.00 95.00 194 ALA A N 1
ATOM 1517 C CA . ALA A 1 194 ? 4.375 -19.830 -7.264 1.00 95.00 194 ALA A CA 1
ATOM 1518 C C . ALA A 1 194 ? 4.419 -19.919 -5.724 1.00 95.00 194 ALA A C 1
ATOM 1520 O O . ALA A 1 194 ? 3.516 -20.502 -5.120 1.00 95.00 194 ALA A O 1
ATOM 1521 N N . SER A 1 195 ? 5.401 -19.284 -5.070 1.00 95.94 195 SER A N 1
ATOM 1522 C CA . SER A 1 195 ? 5.474 -19.233 -3.600 1.00 95.94 195 SER A CA 1
ATOM 1523 C C . SER A 1 195 ? 4.269 -18.523 -2.974 1.00 95.94 195 SER A C 1
ATOM 1525 O O . SER A 1 195 ? 3.742 -18.974 -1.958 1.00 95.94 195 SER A O 1
ATOM 1527 N N . ILE A 1 196 ? 3.779 -17.445 -3.600 1.00 96.81 196 ILE A N 1
ATOM 1528 C CA . ILE A 1 196 ? 2.566 -16.732 -3.157 1.00 96.81 196 ILE A CA 1
ATOM 1529 C C . ILE A 1 196 ? 1.349 -17.658 -3.197 1.00 96.81 196 ILE A C 1
ATOM 1531 O O . ILE A 1 196 ? 0.562 -17.677 -2.248 1.00 96.81 196 ILE A O 1
ATOM 1535 N N . LEU A 1 197 ? 1.190 -18.424 -4.281 1.00 96.31 197 LEU A N 1
ATOM 1536 C CA . LEU A 1 197 ? 0.075 -19.357 -4.448 1.00 96.31 197 LEU A CA 1
ATOM 1537 C C . LEU A 1 197 ? 0.126 -20.483 -3.404 1.00 96.31 197 LEU A C 1
ATOM 1539 O O . LEU A 1 197 ? -0.906 -20.794 -2.808 1.00 96.31 197 LEU A O 1
ATOM 1543 N N . ALA A 1 198 ? 1.314 -21.034 -3.134 1.00 96.62 198 ALA A N 1
ATOM 1544 C CA . ALA A 1 198 ? 1.522 -22.074 -2.126 1.00 96.62 198 ALA A CA 1
ATOM 1545 C C . ALA A 1 198 ? 1.173 -21.587 -0.707 1.00 96.62 198 ALA A C 1
ATOM 1547 O O . ALA A 1 198 ? 0.283 -22.152 -0.069 1.00 96.62 198 ALA A O 1
ATOM 1548 N N . MET A 1 199 ? 1.762 -20.469 -0.258 1.00 97.12 199 MET A N 1
ATOM 1549 C CA . MET A 1 199 ? 1.465 -19.882 1.061 1.00 97.12 199 MET A CA 1
ATOM 1550 C C . MET A 1 199 ? -0.028 -19.554 1.217 1.00 97.12 199 MET A C 1
ATOM 1552 O O . MET A 1 199 ? -0.621 -19.705 2.288 1.00 97.12 199 MET A O 1
ATOM 1556 N N . TYR A 1 200 ? -0.673 -19.104 0.139 1.00 96.19 200 TYR A N 1
ATOM 1557 C CA . TYR A 1 200 ? -2.098 -18.802 0.165 1.00 96.19 200 TYR A CA 1
ATOM 1558 C C . TYR A 1 200 ? -2.978 -20.053 0.275 1.00 96.19 200 TYR A C 1
ATOM 1560 O O . TYR A 1 200 ? -3.980 -20.044 1.001 1.00 96.19 200 TYR A O 1
ATOM 1568 N N . ALA A 1 201 ? -2.610 -21.131 -0.424 1.00 93.44 201 ALA A N 1
ATOM 1569 C CA . ALA A 1 201 ? -3.291 -22.420 -0.346 1.00 93.44 201 ALA A CA 1
ATOM 1570 C C . ALA A 1 201 ? -3.233 -22.994 1.080 1.00 93.44 201 ALA A C 1
ATOM 1572 O O . ALA A 1 201 ? -4.264 -23.421 1.606 1.00 93.44 201 ALA A O 1
ATOM 1573 N N . GLU A 1 202 ? -2.081 -22.862 1.745 1.00 94.50 202 GLU A N 1
ATOM 1574 C CA . GLU A 1 202 ? -1.857 -23.203 3.160 1.00 94.50 202 GLU A CA 1
ATOM 1575 C C . GLU A 1 202 ? -2.678 -22.339 4.138 1.00 94.50 202 GLU A C 1
ATOM 1577 O O . GLU A 1 202 ? -2.818 -22.660 5.317 1.00 94.50 202 GLU A O 1
ATOM 1582 N N . GLY A 1 203 ? -3.291 -21.254 3.657 1.00 91.75 203 GLY A N 1
ATOM 1583 C CA . GLY A 1 203 ? -4.168 -20.390 4.441 1.00 91.75 203 GLY A CA 1
ATOM 1584 C C . GLY A 1 203 ? -3.469 -19.211 5.110 1.00 91.75 203 GLY A C 1
ATOM 1585 O O . GLY A 1 203 ? -4.110 -18.500 5.894 1.00 91.75 203 GLY A O 1
ATOM 1586 N N . VAL A 1 204 ? -2.207 -18.947 4.764 1.00 93.00 204 VAL A N 1
ATOM 1587 C CA . VAL A 1 204 ? -1.511 -17.729 5.179 1.00 93.00 204 VAL A CA 1
ATOM 1588 C C . VAL A 1 204 ? -2.263 -16.516 4.627 1.00 93.00 204 VAL A C 1
ATOM 1590 O O . VAL A 1 204 ? -2.731 -16.474 3.486 1.00 93.00 204 VAL A O 1
ATOM 1593 N N . SER A 1 205 ? -2.449 -15.498 5.467 1.00 92.94 205 SER A N 1
ATOM 1594 C CA . SER A 1 205 ? -3.205 -14.318 5.056 1.00 92.94 205 SER A CA 1
ATOM 1595 C C . SER A 1 205 ? -2.407 -13.456 4.078 1.00 92.94 205 SER A C 1
ATOM 1597 O O . SER A 1 205 ? -1.221 -13.241 4.292 1.00 92.94 205 SER A O 1
ATOM 1599 N N . MET A 1 206 ? -3.061 -12.880 3.063 1.00 95.31 206 MET A N 1
ATOM 1600 C CA . MET A 1 206 ? -2.384 -12.029 2.064 1.00 95.31 206 MET A CA 1
ATOM 1601 C C . MET A 1 206 ? -1.509 -10.911 2.667 1.00 95.31 206 MET A C 1
ATOM 1603 O O . MET A 1 206 ? -0.443 -10.670 2.116 1.00 95.31 206 MET A O 1
ATOM 1607 N N . PRO A 1 207 ? -1.886 -10.234 3.779 1.00 95.25 207 PRO A N 1
ATOM 1608 C CA . PRO A 1 207 ? -0.994 -9.269 4.428 1.00 95.25 207 PRO A CA 1
ATOM 1609 C C . PRO A 1 207 ? 0.301 -9.882 4.980 1.00 95.25 207 PRO A C 1
ATOM 1611 O O . PRO A 1 207 ? 1.333 -9.229 4.923 1.00 95.25 207 PRO A O 1
ATOM 1614 N N . ALA A 1 208 ? 0.251 -11.116 5.492 1.00 93.75 208 ALA A N 1
ATOM 1615 C CA . ALA A 1 208 ? 1.439 -11.824 5.972 1.00 93.75 208 ALA A CA 1
ATOM 1616 C C . ALA A 1 208 ? 2.333 -12.235 4.794 1.00 93.75 208 ALA A C 1
ATOM 1618 O O . ALA A 1 208 ? 3.500 -11.880 4.783 1.00 93.75 208 ALA A O 1
ATOM 1619 N N . ILE A 1 209 ? 1.747 -12.814 3.736 1.00 96.75 209 ILE A N 1
ATOM 1620 C CA . ILE A 1 209 ? 2.469 -13.132 2.487 1.00 96.75 209 ILE A CA 1
ATOM 1621 C C . ILE A 1 209 ? 3.157 -11.882 1.916 1.00 96.75 209 ILE A C 1
ATOM 1623 O O . ILE A 1 209 ? 4.307 -11.928 1.488 1.00 96.75 209 ILE A O 1
ATOM 1627 N N . ALA A 1 210 ? 2.453 -10.746 1.915 1.00 95.81 210 ALA A N 1
ATOM 1628 C CA . ALA A 1 210 ? 2.993 -9.473 1.453 1.00 95.81 210 ALA A CA 1
ATOM 1629 C C . ALA A 1 210 ? 4.191 -9.012 2.303 1.00 95.81 210 ALA A C 1
ATOM 1631 O O . ALA A 1 210 ? 5.199 -8.590 1.745 1.00 95.81 210 ALA A O 1
ATOM 1632 N N . SER A 1 211 ? 4.096 -9.132 3.631 1.00 95.31 211 SER A N 1
ATOM 1633 C CA . SER A 1 211 ? 5.185 -8.801 4.555 1.00 95.31 211 SER A CA 1
ATOM 1634 C C . SER A 1 211 ? 6.405 -9.705 4.358 1.00 95.31 211 SER A C 1
ATOM 1636 O O . SER A 1 211 ? 7.519 -9.198 4.271 1.00 95.31 211 SER A O 1
ATOM 1638 N N . ASP A 1 212 ? 6.194 -11.016 4.240 1.00 96.50 212 ASP A N 1
ATOM 1639 C CA . ASP A 1 212 ? 7.270 -12.011 4.159 1.00 96.50 212 ASP A CA 1
ATOM 1640 C C . ASP A 1 212 ? 8.062 -11.904 2.847 1.00 96.50 212 ASP A C 1
ATOM 1642 O O . ASP A 1 212 ? 9.275 -12.092 2.828 1.00 96.50 212 ASP A O 1
ATOM 1646 N N . LEU A 1 213 ? 7.388 -11.560 1.745 1.00 94.75 213 LEU A N 1
ATOM 1647 C CA . LEU A 1 213 ? 7.994 -11.475 0.411 1.00 94.75 213 LEU A CA 1
ATOM 1648 C C . LEU A 1 213 ? 8.380 -10.048 -0.009 1.00 94.75 213 LEU A C 1
ATOM 1650 O O . LEU A 1 213 ? 8.777 -9.836 -1.157 1.00 94.75 213 LEU A O 1
ATOM 1654 N N . GLY A 1 214 ? 8.231 -9.056 0.875 1.00 92.69 214 GLY A N 1
ATOM 1655 C CA . GLY A 1 214 ? 8.526 -7.654 0.559 1.00 92.69 214 GLY A CA 1
ATOM 1656 C C . GLY A 1 214 ? 7.636 -7.077 -0.551 1.00 92.69 214 GLY A C 1
ATOM 1657 O O . GLY A 1 214 ? 8.089 -6.274 -1.369 1.00 92.69 214 GLY A O 1
ATOM 1658 N N . LEU A 1 215 ? 6.372 -7.502 -0.617 1.00 95.25 215 LEU A N 1
ATOM 1659 C CA . LEU A 1 215 ? 5.399 -7.075 -1.622 1.00 95.25 215 LEU A CA 1
ATOM 1660 C C . LEU A 1 215 ? 4.315 -6.183 -1.028 1.00 95.25 215 LEU A C 1
ATOM 1662 O O . LEU A 1 215 ? 4.049 -6.163 0.171 1.00 95.25 215 LEU A O 1
ATOM 1666 N N . THR A 1 216 ? 3.610 -5.467 -1.901 1.00 95.06 216 THR A N 1
ATOM 1667 C CA . THR A 1 216 ? 2.376 -4.792 -1.504 1.00 95.06 216 THR A CA 1
ATOM 1668 C C . THR A 1 216 ? 1.217 -5.787 -1.471 1.00 95.06 216 THR A C 1
ATOM 1670 O O . THR A 1 216 ? 1.123 -6.702 -2.292 1.00 95.06 216 THR A O 1
ATOM 1673 N N . TYR A 1 217 ? 0.268 -5.562 -0.560 1.00 95.69 217 TYR A N 1
ATOM 1674 C CA . TYR A 1 217 ? -0.983 -6.327 -0.488 1.00 95.69 217 TYR A CA 1
ATOM 1675 C C . TYR A 1 217 ? -1.711 -6.397 -1.842 1.00 95.69 217 TYR A C 1
ATOM 1677 O O . TYR A 1 217 ? -2.212 -7.450 -2.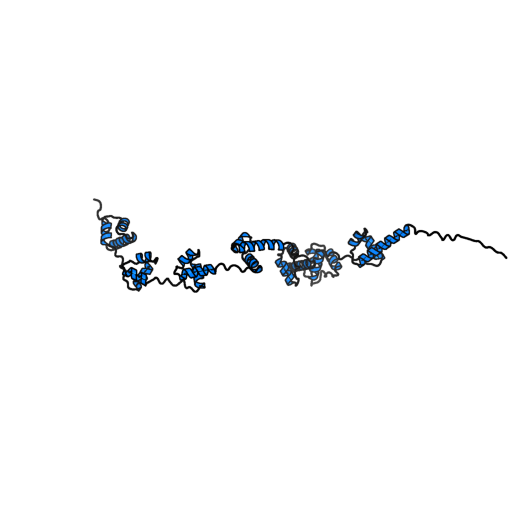232 1.00 95.69 217 TYR A O 1
ATOM 1685 N N . GLN A 1 218 ? -1.741 -5.277 -2.573 1.00 95.62 218 GLN A N 1
ATOM 1686 C CA . GLN A 1 218 ? -2.380 -5.178 -3.886 1.00 95.62 218 GLN A CA 1
ATOM 1687 C C . GLN A 1 218 ? -1.703 -6.082 -4.916 1.00 95.62 218 GLN A C 1
ATOM 1689 O O . GLN A 1 218 ? -2.398 -6.713 -5.707 1.00 95.62 218 GLN A O 1
ATOM 1694 N N . ARG A 1 219 ? -0.366 -6.194 -4.888 1.00 95.12 219 ARG A N 1
ATOM 1695 C CA . ARG A 1 219 ? 0.355 -7.075 -5.811 1.00 95.12 219 ARG A CA 1
ATOM 1696 C C . ARG A 1 219 ? 0.039 -8.542 -5.537 1.00 95.12 219 ARG A C 1
ATOM 1698 O O . ARG A 1 219 ? -0.231 -9.273 -6.481 1.00 95.12 219 ARG A O 1
ATOM 1705 N N . VAL A 1 220 ? -0.005 -8.948 -4.267 1.00 96.06 220 VAL A N 1
ATOM 1706 C CA . VAL A 1 220 ? -0.429 -10.305 -3.879 1.00 96.06 220 VAL A CA 1
ATOM 1707 C C . VAL A 1 220 ? -1.859 -10.579 -4.356 1.00 96.06 220 VAL A C 1
ATOM 1709 O O . VAL A 1 220 ? -2.115 -11.604 -4.979 1.00 96.06 220 VAL A O 1
ATOM 1712 N N . GLN A 1 221 ? -2.787 -9.641 -4.140 1.00 95.50 221 GLN A N 1
ATOM 1713 C CA . GLN A 1 221 ? -4.167 -9.768 -4.616 1.00 95.50 221 GLN A CA 1
ATOM 1714 C C . GLN A 1 221 ? -4.252 -9.897 -6.145 1.00 95.50 221 GLN A C 1
ATOM 1716 O O . GLN A 1 221 ? -5.026 -10.713 -6.649 1.00 95.50 221 GLN A O 1
ATOM 1721 N N . GLN A 1 222 ? -3.479 -9.092 -6.875 1.00 94.00 222 GLN A N 1
ATOM 1722 C CA . GLN A 1 222 ? -3.424 -9.123 -8.332 1.00 94.00 222 GLN A CA 1
ATOM 1723 C C . GLN A 1 222 ? -2.931 -10.484 -8.827 1.00 94.00 222 GLN A C 1
ATOM 1725 O O . GLN A 1 222 ? -3.611 -11.088 -9.64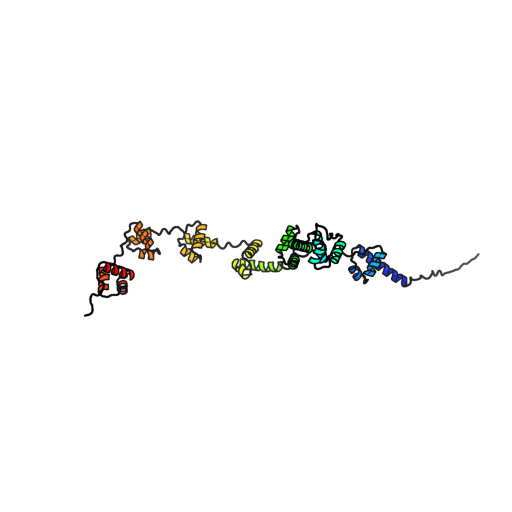6 1.00 94.00 222 GLN A O 1
ATOM 1730 N N . ILE A 1 223 ? -1.828 -10.996 -8.273 1.00 94.81 223 ILE A N 1
ATOM 1731 C CA . ILE A 1 223 ? -1.259 -12.302 -8.642 1.00 94.81 223 ILE A CA 1
ATOM 1732 C C . ILE A 1 223 ? -2.277 -13.423 -8.411 1.00 94.81 223 ILE A C 1
ATOM 1734 O O . ILE A 1 223 ? -2.484 -14.259 -9.287 1.00 94.81 223 ILE A O 1
ATOM 1738 N N . LEU A 1 224 ? -2.971 -13.419 -7.268 1.00 95.19 224 LEU A N 1
ATOM 1739 C CA . LEU A 1 224 ? -4.031 -14.395 -7.000 1.00 95.19 224 LEU A CA 1
ATOM 1740 C C . LEU A 1 224 ? -5.162 -14.301 -8.035 1.00 95.19 224 LEU A C 1
ATOM 1742 O O . LEU A 1 224 ? -5.610 -15.322 -8.550 1.00 95.19 224 LEU A O 1
ATOM 1746 N N . THR A 1 225 ? -5.583 -13.082 -8.382 1.00 93.31 225 THR A N 1
ATOM 1747 C CA . THR A 1 225 ? -6.666 -12.844 -9.350 1.00 93.31 225 THR A CA 1
ATOM 1748 C C . THR A 1 225 ? -6.268 -13.261 -10.769 1.00 93.31 225 THR A C 1
ATOM 1750 O O . THR A 1 225 ? -7.062 -13.895 -11.457 1.00 93.31 225 THR A O 1
ATOM 1753 N N . GLU A 1 226 ? -5.039 -12.952 -11.191 1.00 91.81 226 GLU A N 1
ATOM 1754 C CA . GLU A 1 226 ? -4.465 -13.350 -12.486 1.00 91.81 226 GLU A CA 1
ATOM 1755 C C . GLU A 1 226 ? -4.388 -14.880 -12.628 1.00 91.81 226 GLU A C 1
ATOM 1757 O O . GLU A 1 226 ? -4.548 -15.399 -13.728 1.00 91.81 226 GLU A O 1
ATOM 1762 N N . ASN A 1 227 ? -4.238 -15.604 -11.514 1.00 93.25 227 ASN A N 1
ATOM 1763 C CA . ASN A 1 227 ? -4.247 -17.070 -11.461 1.00 93.25 227 ASN A CA 1
ATOM 1764 C C . ASN A 1 227 ? -5.639 -17.670 -11.168 1.00 93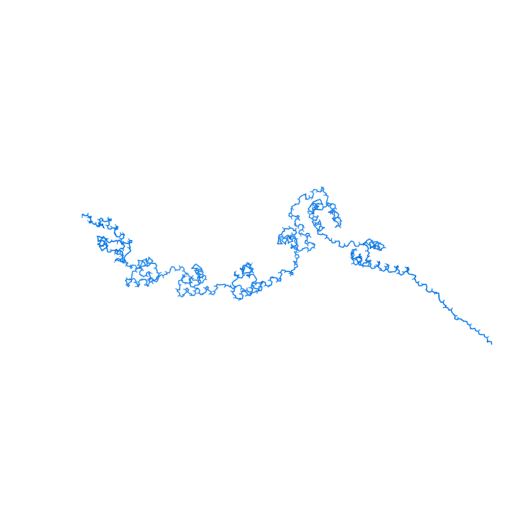.25 227 ASN A C 1
ATOM 1766 O O . ASN A 1 227 ? -5.755 -18.844 -10.822 1.00 93.25 227 ASN A O 1
ATOM 1770 N N . GLY A 1 228 ? -6.711 -16.876 -11.266 1.00 93.25 228 GLY A N 1
ATOM 1771 C CA . GLY A 1 228 ? -8.088 -17.346 -11.073 1.00 93.25 228 GLY A CA 1
ATOM 1772 C C . GLY A 1 228 ? -8.470 -17.666 -9.622 1.00 93.25 228 GLY A C 1
ATOM 1773 O O . GLY A 1 228 ? -9.559 -18.184 -9.371 1.00 93.25 228 GLY A O 1
ATOM 1774 N N . ILE A 1 229 ? -7.622 -17.336 -8.645 1.00 93.62 229 ILE A N 1
ATOM 1775 C CA . ILE A 1 229 ? -7.910 -17.522 -7.223 1.00 93.62 229 ILE A CA 1
ATOM 1776 C C . ILE A 1 229 ? -8.608 -16.272 -6.692 1.00 93.62 229 ILE A C 1
ATOM 1778 O O . ILE A 1 229 ? -7.993 -15.237 -6.427 1.00 93.62 229 ILE A O 1
ATOM 1782 N N . ALA A 1 230 ? -9.920 -16.374 -6.486 1.00 90.31 230 ALA A N 1
ATOM 1783 C CA . ALA A 1 230 ? -10.674 -15.317 -5.828 1.00 90.31 230 ALA A CA 1
ATOM 1784 C C . ALA A 1 230 ? -10.180 -15.140 -4.375 1.00 90.31 230 ALA A C 1
ATOM 1786 O O . ALA A 1 230 ? -10.185 -16.108 -3.606 1.00 90.31 230 ALA A O 1
ATOM 1787 N N . PRO A 1 231 ? -9.804 -13.919 -3.946 1.00 87.75 231 PRO A N 1
ATOM 1788 C CA . PRO A 1 231 ? -9.378 -13.685 -2.574 1.00 87.75 231 PRO A CA 1
ATOM 1789 C C . PRO A 1 231 ? -10.457 -14.127 -1.575 1.00 87.75 231 PRO A C 1
ATOM 1791 O O . PRO A 1 231 ? -11.586 -13.629 -1.602 1.00 87.75 231 PRO A O 1
ATOM 1794 N N . ARG A 1 232 ? -10.101 -15.039 -0.660 1.00 82.31 232 ARG A N 1
ATOM 1795 C CA . ARG A 1 232 ? -10.867 -15.440 0.526 1.00 82.31 232 ARG A CA 1
ATOM 1796 C C . ARG A 1 232 ? -11.427 -14.184 1.177 1.00 82.31 232 ARG A C 1
ATOM 1798 O O . ARG A 1 232 ? -10.717 -13.400 1.813 1.00 82.31 232 ARG A O 1
ATOM 1805 N N . ARG A 1 233 ? -12.739 -13.999 1.033 1.00 74.19 233 ARG A N 1
ATOM 1806 C CA . ARG A 1 233 ? -13.484 -12.965 1.747 1.00 74.19 233 ARG A CA 1
ATOM 1807 C C . ARG A 1 233 ? -13.462 -13.331 3.226 1.00 74.19 233 ARG A C 1
ATOM 1809 O O . ARG A 1 233 ? -14.297 -14.097 3.692 1.00 74.19 233 ARG A O 1
ATOM 1816 N N . ARG A 1 234 ? -12.490 -12.764 3.943 1.00 60.03 234 ARG A N 1
ATOM 1817 C CA . ARG A 1 234 ? -12.050 -13.096 5.310 1.00 60.03 234 ARG A CA 1
ATOM 1818 C C . ARG A 1 234 ? -13.129 -13.036 6.408 1.00 60.03 234 ARG A C 1
ATOM 1820 O O . ARG A 1 234 ? -12.788 -13.185 7.570 1.00 60.03 234 ARG A O 1
ATOM 1827 N N . LEU A 1 235 ? -14.398 -12.762 6.099 1.00 61.75 235 LEU A N 1
ATOM 1828 C CA . LEU A 1 235 ? -15.361 -12.321 7.110 1.00 61.75 235 LEU A CA 1
ATOM 1829 C C . LEU A 1 235 ? -16.775 -12.899 7.005 1.00 61.75 235 LEU A C 1
ATOM 1831 O O . LEU A 1 235 ? -17.508 -12.761 7.968 1.00 61.75 235 LEU A O 1
ATOM 1835 N N . ARG A 1 236 ? -17.199 -13.582 5.930 1.00 67.00 236 ARG A N 1
ATOM 1836 C CA . ARG A 1 236 ? -18.626 -13.972 5.837 1.00 67.00 236 ARG A CA 1
ATOM 1837 C C . ARG A 1 236 ? -19.054 -15.023 6.869 1.00 67.00 236 ARG A C 1
ATOM 1839 O O . ARG A 1 236 ? -20.115 -14.860 7.461 1.00 67.00 236 ARG A O 1
ATOM 1846 N N . ASN A 1 237 ? -18.231 -16.040 7.124 1.00 80.75 237 ASN A N 1
ATOM 1847 C CA . ASN A 1 237 ? -18.603 -17.104 8.066 1.00 80.75 237 ASN A CA 1
ATOM 1848 C C . ASN A 1 237 ? -18.508 -16.624 9.520 1.00 80.75 237 ASN A C 1
ATOM 1850 O O . ASN A 1 237 ? -19.463 -16.774 10.275 1.00 80.75 237 ASN A O 1
ATOM 1854 N N . ARG A 1 238 ? -17.419 -15.928 9.882 1.00 89.81 238 ARG A N 1
ATOM 1855 C CA . ARG A 1 238 ? -17.274 -15.354 11.229 1.00 89.81 238 ARG A CA 1
ATOM 1856 C C . ARG A 1 238 ? -18.346 -14.304 11.525 1.00 89.81 238 ARG A C 1
ATOM 1858 O O . ARG A 1 238 ? -18.885 -14.283 12.624 1.00 89.81 238 ARG A O 1
ATOM 1865 N N . ASP A 1 239 ? -18.679 -13.450 10.556 1.00 93.19 239 ASP A N 1
ATOM 1866 C CA . ASP A 1 239 ? -19.733 -12.444 10.725 1.00 93.19 239 ASP A CA 1
ATOM 1867 C C . ASP A 1 239 ? -21.108 -13.113 10.937 1.00 93.19 239 ASP A C 1
ATOM 1869 O O . ASP A 1 239 ? -21.895 -12.657 11.772 1.00 93.19 239 ASP A O 1
ATOM 1873 N N . ALA A 1 240 ? -21.372 -14.237 10.256 1.00 92.06 240 ALA A N 1
ATOM 1874 C CA . ALA A 1 240 ? -22.585 -15.028 10.451 1.00 92.06 240 ALA A CA 1
ATOM 1875 C C . ALA A 1 240 ? -22.648 -15.687 11.842 1.00 92.06 240 ALA A C 1
ATOM 1877 O O . ALA A 1 240 ? -23.704 -15.654 12.475 1.00 92.06 240 ALA A O 1
ATOM 1878 N N . GLU A 1 241 ? -21.536 -16.224 12.352 1.00 94.25 241 GLU A N 1
ATOM 1879 C CA . GLU A 1 241 ? -21.442 -16.776 13.714 1.00 94.25 241 GLU A CA 1
ATOM 1880 C C . GLU A 1 241 ? -21.621 -15.695 14.791 1.00 94.25 241 GLU A C 1
ATOM 1882 O O . GLU A 1 241 ? -22.365 -15.894 15.754 1.00 94.25 241 GLU A O 1
ATOM 1887 N N . ILE A 1 242 ? -21.016 -14.517 14.594 1.00 95.31 242 ILE A N 1
ATOM 1888 C CA . ILE A 1 242 ? -21.208 -13.326 15.438 1.00 95.31 242 ILE A CA 1
ATOM 1889 C C . ILE A 1 242 ? -22.694 -12.943 15.481 1.00 95.31 242 ILE A C 1
ATOM 1891 O O . ILE A 1 242 ? -23.247 -12.685 16.554 1.00 95.31 242 ILE A O 1
ATOM 1895 N N . ALA A 1 243 ? -23.366 -12.938 14.326 1.00 95.38 243 ALA A N 1
ATOM 1896 C CA . ALA A 1 243 ? -24.794 -12.649 14.241 1.00 95.38 243 ALA A CA 1
ATOM 1897 C C . ALA A 1 243 ? -25.656 -13.728 14.918 1.00 95.38 243 ALA A C 1
ATOM 1899 O O . ALA A 1 243 ? -26.625 -13.388 15.599 1.00 95.38 243 ALA A O 1
ATOM 1900 N N . ALA A 1 244 ? -25.311 -15.010 14.772 1.00 95.31 244 ALA A N 1
ATOM 1901 C CA . ALA A 1 244 ? -26.016 -16.115 15.419 1.00 95.31 244 ALA A CA 1
ATOM 1902 C C . ALA A 1 244 ? -25.903 -16.050 16.953 1.00 95.31 244 ALA A C 1
ATOM 1904 O O . ALA A 1 244 ? -26.922 -16.135 17.636 1.00 95.31 244 ALA A O 1
ATOM 1905 N N . ALA A 1 245 ? -24.703 -15.796 17.486 1.00 95.38 245 ALA A N 1
ATOM 1906 C CA . ALA A 1 245 ? -24.473 -15.638 18.924 1.00 95.38 245 ALA A CA 1
ATOM 1907 C C . ALA A 1 245 ? -25.272 -14.463 19.524 1.00 95.38 245 ALA A C 1
ATOM 1909 O O . ALA A 1 245 ? -25.814 -14.553 20.628 1.00 95.38 245 ALA A O 1
ATOM 1910 N N . PHE A 1 246 ? -25.406 -13.360 18.782 1.00 95.50 246 PHE A N 1
ATOM 1911 C CA . PHE A 1 246 ? -26.248 -12.244 19.212 1.00 95.50 246 PHE A CA 1
ATOM 1912 C C . PHE A 1 246 ? -27.741 -12.604 19.207 1.00 95.50 246 PHE A C 1
ATOM 1914 O O . PHE A 1 246 ? -28.455 -12.260 20.147 1.00 95.50 246 PHE A O 1
ATOM 1921 N N . ARG A 1 247 ? -28.227 -13.338 18.193 1.00 92.94 247 ARG A N 1
ATOM 1922 C CA . ARG A 1 247 ? -29.627 -13.811 18.153 1.00 92.94 247 ARG A CA 1
ATOM 1923 C C . ARG A 1 247 ? -29.962 -14.763 19.301 1.00 92.94 247 ARG A C 1
ATOM 1925 O O . ARG A 1 247 ? -31.093 -14.736 19.768 1.00 92.94 247 ARG A O 1
ATOM 1932 N N . SER A 1 248 ? -28.995 -15.541 19.795 1.00 90.25 248 SER A N 1
ATOM 1933 C CA . SER A 1 248 ? -29.168 -16.367 21.000 1.00 90.25 248 SER A CA 1
ATOM 1934 C C . SER A 1 248 ? -29.174 -15.570 22.314 1.00 90.25 248 SER A C 1
ATOM 1936 O O . SER A 1 248 ? -29.199 -16.165 23.386 1.00 90.25 248 SER A O 1
ATOM 1938 N N . GLY A 1 249 ? -29.143 -14.234 22.261 1.00 87.62 249 GLY A N 1
ATOM 1939 C CA . GLY A 1 249 ? -29.276 -13.362 23.431 1.00 87.62 249 GLY A CA 1
ATOM 1940 C C . GLY A 1 249 ? -27.957 -12.912 24.060 1.00 87.62 249 GLY A C 1
ATOM 1941 O O . GLY A 1 249 ? -27.978 -12.253 25.099 1.00 87.62 249 GLY A O 1
ATOM 1942 N N . SER A 1 250 ? -26.801 -13.220 23.460 1.00 89.06 250 SER A N 1
ATOM 1943 C CA . SER A 1 250 ? -25.526 -12.678 23.942 1.00 89.06 250 SER A CA 1
ATOM 1944 C C . SER A 1 250 ? -25.464 -11.160 23.749 1.00 89.06 250 SER A C 1
ATOM 1946 O O . SER A 1 250 ? -25.874 -10.622 22.719 1.00 89.06 250 SER A O 1
ATOM 1948 N N . THR A 1 251 ? -24.910 -10.449 24.732 1.00 90.88 251 THR A N 1
ATOM 1949 C CA . THR A 1 251 ? -24.704 -8.999 24.629 1.00 90.88 251 THR A CA 1
ATOM 1950 C C . THR A 1 251 ? -23.624 -8.676 23.594 1.00 90.88 251 THR A C 1
ATOM 1952 O O . THR A 1 251 ? -22.738 -9.487 23.332 1.00 90.88 251 THR A O 1
ATOM 1955 N N . VAL A 1 252 ? -23.642 -7.462 23.029 1.00 93.31 252 VAL A N 1
ATOM 1956 C CA . VAL A 1 252 ? -22.601 -7.012 22.079 1.00 93.31 252 VAL A CA 1
ATOM 1957 C C . VAL A 1 252 ? -21.198 -7.143 22.679 1.00 93.31 252 VAL A C 1
ATOM 1959 O O . VAL A 1 252 ? -20.273 -7.523 21.972 1.00 93.31 252 VAL A O 1
ATOM 1962 N N . ALA A 1 253 ? -21.049 -6.852 23.975 1.00 91.50 253 ALA A N 1
ATOM 1963 C CA . ALA A 1 253 ? -19.782 -6.994 24.686 1.00 91.50 253 ALA A CA 1
ATOM 1964 C C . ALA A 1 253 ? -19.343 -8.464 24.785 1.00 91.50 253 ALA A C 1
ATOM 1966 O O . ALA A 1 253 ? -18.213 -8.770 24.426 1.00 91.50 253 ALA A O 1
ATOM 1967 N N . GLY A 1 254 ? -20.247 -9.375 25.166 1.00 91.06 254 GLY A N 1
ATOM 1968 C CA . GLY A 1 254 ? -19.931 -10.805 25.241 1.00 91.06 254 GLY A CA 1
ATOM 1969 C C . GLY A 1 254 ? -19.608 -11.418 23.875 1.00 91.06 254 GLY A C 1
ATOM 1970 O O . GLY A 1 254 ? -18.702 -12.236 23.754 1.00 91.06 254 GLY A O 1
ATOM 1971 N N . VAL A 1 255 ? -20.292 -10.979 22.813 1.00 95.19 255 VAL A N 1
ATOM 1972 C CA . VAL A 1 255 ? -19.953 -11.372 21.436 1.00 95.19 255 VAL A CA 1
ATOM 1973 C C . VAL A 1 255 ? -18.584 -10.815 21.030 1.00 95.19 255 VAL A C 1
ATOM 1975 O O . VAL A 1 255 ? -17.790 -11.518 20.413 1.00 95.19 255 VAL A O 1
ATOM 1978 N N . ALA A 1 256 ? -18.280 -9.567 21.383 1.00 95.00 256 ALA A N 1
ATOM 1979 C CA . ALA A 1 256 ? -16.998 -8.946 21.071 1.00 95.00 256 ALA A CA 1
ATOM 1980 C C . ALA A 1 256 ? -15.822 -9.694 21.721 1.00 95.00 256 ALA A C 1
ATOM 1982 O O . ALA A 1 256 ? -14.854 -10.033 21.040 1.00 95.00 256 ALA A O 1
ATOM 1983 N N . GLU A 1 257 ? -15.960 -10.026 23.003 1.00 93.94 257 GLU A N 1
ATOM 1984 C CA . GLU A 1 257 ? -14.989 -10.807 23.767 1.00 93.94 257 GLU A CA 1
ATOM 1985 C C . GLU A 1 257 ? -14.816 -12.220 23.194 1.00 93.94 257 GLU A C 1
ATOM 1987 O O . GLU A 1 257 ? -13.701 -12.606 22.845 1.00 93.94 257 GLU A O 1
ATOM 1992 N N . ARG A 1 258 ? -15.919 -12.953 22.979 1.00 95.31 258 ARG A N 1
ATOM 1993 C CA . ARG A 1 258 ? -15.893 -14.333 22.463 1.00 95.31 258 ARG A CA 1
ATOM 1994 C C . ARG A 1 258 ? -15.175 -14.470 21.118 1.00 95.31 258 ARG A C 1
ATOM 1996 O O . ARG A 1 258 ? -14.521 -15.479 20.881 1.00 95.31 258 ARG A O 1
ATOM 2003 N N . PHE A 1 259 ? -15.320 -13.489 20.227 1.00 94.19 259 PHE A N 1
ATOM 2004 C CA . PHE A 1 259 ? -14.762 -13.542 18.870 1.00 94.19 259 PHE A CA 1
ATOM 2005 C C . PHE A 1 259 ? -13.481 -12.711 18.692 1.00 94.19 259 PHE A C 1
ATOM 2007 O O . PHE A 1 259 ? -12.999 -12.574 17.562 1.00 94.19 259 PHE A O 1
ATOM 2014 N N . GLY A 1 260 ? -12.936 -12.138 19.772 1.00 92.12 260 GLY A N 1
ATOM 2015 C CA . GLY A 1 260 ? -11.725 -11.316 19.724 1.00 92.12 260 GLY A CA 1
ATOM 2016 C C . GLY A 1 260 ? -11.866 -10.095 18.809 1.00 92.12 260 GLY A C 1
ATOM 2017 O O . GLY A 1 260 ? -10.967 -9.782 18.027 1.00 92.12 260 GLY A O 1
ATOM 2018 N N . VAL A 1 261 ? -13.023 -9.428 18.834 1.00 94.50 261 VAL A N 1
ATOM 2019 C CA . VAL A 1 261 ? -13.288 -8.210 18.053 1.00 94.50 261 VAL A CA 1
ATOM 2020 C C . VAL A 1 261 ? -13.617 -7.044 18.965 1.00 94.50 261 VAL A C 1
ATOM 2022 O O . VAL A 1 261 ? -14.090 -7.218 20.079 1.00 94.50 261 VAL A O 1
ATOM 2025 N N . THR A 1 262 ? -13.420 -5.818 18.485 1.00 95.19 262 THR A N 1
ATOM 2026 C CA . THR A 1 262 ? -13.892 -4.644 19.224 1.00 95.19 262 THR A CA 1
ATOM 2027 C C . THR A 1 262 ? -15.421 -4.598 19.228 1.00 95.19 262 THR A C 1
ATOM 2029 O O . THR A 1 262 ? -16.071 -4.991 18.252 1.00 95.19 262 THR A O 1
ATOM 2032 N N . ALA A 1 263 ? -16.013 -4.063 20.301 1.00 93.94 263 ALA A N 1
ATOM 2033 C CA . ALA A 1 263 ? -17.466 -3.908 20.408 1.00 93.94 263 ALA A CA 1
ATOM 2034 C C . ALA A 1 263 ? -18.054 -3.109 19.234 1.00 93.94 263 ALA A C 1
ATOM 2036 O O . ALA A 1 263 ? -19.138 -3.425 18.751 1.00 93.94 263 ALA A O 1
ATOM 2037 N N . ASP A 1 264 ? -17.327 -2.110 18.731 1.00 94.50 264 ASP A N 1
ATOM 2038 C CA . ASP A 1 264 ? -17.763 -1.328 17.576 1.00 94.50 264 ASP A CA 1
ATOM 2039 C C . ASP A 1 264 ? -17.785 -2.148 16.277 1.00 94.50 264 ASP A C 1
ATOM 2041 O O . ASP A 1 264 ? -18.756 -2.106 15.517 1.00 94.50 264 ASP A O 1
ATOM 2045 N N . ASN A 1 265 ? -16.771 -2.995 16.063 1.00 94.38 265 ASN A N 1
ATOM 2046 C CA . ASN A 1 265 ? -16.753 -3.893 14.913 1.00 94.38 265 ASN A CA 1
ATOM 2047 C C . ASN A 1 265 ? -17.883 -4.930 15.002 1.00 94.38 265 ASN A C 1
ATOM 2049 O O . ASN A 1 265 ? -18.560 -5.164 14.003 1.00 94.38 265 ASN A O 1
ATOM 2053 N N . ALA A 1 266 ? -18.152 -5.473 16.195 1.00 95.25 266 ALA A N 1
ATOM 2054 C CA . ALA A 1 266 ? -19.309 -6.335 16.427 1.00 95.25 266 ALA A CA 1
ATOM 2055 C C . ALA A 1 266 ? -20.623 -5.614 16.076 1.00 95.25 266 ALA A C 1
ATOM 2057 O O . ALA A 1 266 ? -21.411 -6.146 15.299 1.00 95.25 266 ALA A O 1
ATOM 2058 N N . ARG A 1 267 ? -20.842 -4.367 16.530 1.00 95.19 267 ARG A N 1
ATOM 2059 C CA . ARG A 1 267 ? -22.038 -3.583 16.147 1.00 95.19 267 ARG A CA 1
ATOM 2060 C C . ARG A 1 267 ? -22.159 -3.416 14.638 1.00 95.19 267 ARG A C 1
ATOM 2062 O O . ARG A 1 267 ? -23.245 -3.583 14.088 1.00 95.19 267 ARG A O 1
ATOM 2069 N N . ARG A 1 268 ? -21.057 -3.089 13.962 1.00 94.69 268 ARG A N 1
ATOM 2070 C CA . ARG A 1 268 ? -21.032 -2.908 12.507 1.00 94.69 268 ARG A CA 1
ATOM 2071 C C . ARG A 1 268 ? -21.398 -4.198 11.775 1.00 94.69 268 ARG A C 1
ATOM 2073 O O . ARG A 1 268 ? -22.190 -4.147 10.837 1.00 94.69 268 ARG A O 1
ATOM 2080 N N . ILE A 1 269 ? -20.858 -5.333 12.214 1.00 93.94 269 ILE A N 1
ATOM 2081 C CA . ILE A 1 269 ? -21.189 -6.661 11.684 1.00 93.94 269 ILE A CA 1
ATOM 2082 C C . ILE A 1 269 ? -22.680 -6.952 11.885 1.00 93.94 269 ILE A C 1
ATOM 2084 O O . ILE A 1 269 ? -23.383 -7.256 10.923 1.00 93.94 269 ILE A O 1
ATOM 2088 N N . LEU A 1 270 ? -23.193 -6.756 13.101 1.00 95.00 270 LEU A N 1
ATOM 2089 C CA . LEU A 1 270 ? -24.603 -6.973 13.426 1.00 95.00 270 LEU A CA 1
ATOM 2090 C C . LEU A 1 270 ? -25.536 -6.113 12.557 1.00 95.00 270 LEU A C 1
ATOM 2092 O O . LEU A 1 270 ? -26.504 -6.638 12.008 1.00 95.00 270 LEU A O 1
ATOM 2096 N N . ARG A 1 271 ? -25.208 -4.831 12.337 1.00 94.81 271 ARG A N 1
ATOM 2097 C CA . ARG A 1 271 ? -25.977 -3.936 11.452 1.00 94.81 271 ARG A CA 1
ATOM 2098 C C . ARG A 1 271 ? -26.000 -4.417 9.999 1.00 94.81 271 ARG A C 1
ATOM 2100 O O . ARG A 1 271 ? -27.052 -4.351 9.370 1.00 94.81 271 ARG A O 1
ATOM 2107 N N . ARG A 1 272 ? -24.888 -4.943 9.465 1.00 93.19 272 ARG A N 1
ATOM 2108 C CA . ARG A 1 272 ? -24.866 -5.538 8.109 1.00 93.19 272 ARG A CA 1
ATOM 2109 C C . ARG A 1 272 ? -25.768 -6.765 7.991 1.00 93.19 272 ARG A C 1
ATOM 2111 O O . ARG A 1 272 ? -26.304 -7.014 6.920 1.00 93.19 272 ARG A O 1
ATOM 2118 N N . HIS A 1 273 ? -25.952 -7.500 9.084 1.00 93.88 273 HIS A N 1
ATOM 2119 C CA . HIS A 1 273 ? -26.889 -8.621 9.177 1.00 93.88 273 HIS A CA 1
ATOM 2120 C C . HIS A 1 273 ? -28.323 -8.195 9.551 1.00 93.88 273 HIS A C 1
ATOM 2122 O O . HIS A 1 273 ? -29.139 -9.048 9.898 1.00 93.88 273 HIS A O 1
ATOM 2128 N N . GLY A 1 274 ? -28.642 -6.894 9.504 1.00 94.19 274 GLY A N 1
ATOM 2129 C CA . GLY A 1 274 ? -29.979 -6.363 9.789 1.00 94.19 274 GLY A CA 1
ATOM 2130 C C . GLY A 1 274 ? -30.364 -6.353 11.273 1.00 94.19 274 GLY A C 1
ATOM 2131 O O . GLY A 1 274 ? -31.509 -6.062 11.613 1.00 94.19 274 GLY A O 1
ATOM 2132 N N . LEU A 1 275 ? -29.429 -6.652 12.175 1.00 93.81 275 LEU A N 1
ATOM 2133 C CA . LEU A 1 275 ? -29.660 -6.632 13.617 1.00 93.81 275 LEU A CA 1
ATOM 2134 C C . LEU A 1 275 ? -29.438 -5.208 14.150 1.00 93.81 275 LEU A C 1
ATOM 2136 O O . LEU A 1 275 ? -28.537 -4.494 13.706 1.00 93.81 275 LEU A O 1
ATOM 2140 N N . LYS A 1 276 ? -30.262 -4.779 15.113 1.00 92.88 276 LYS A N 1
ATOM 2141 C CA . LYS A 1 276 ? -30.190 -3.444 15.736 1.00 92.88 276 LYS A CA 1
ATOM 2142 C C . LYS A 1 276 ? -29.569 -3.549 17.140 1.00 92.88 276 LYS A C 1
ATOM 2144 O O . LYS A 1 276 ? -30.318 -3.642 18.110 1.00 92.88 276 LYS A O 1
ATOM 2149 N N . PRO A 1 277 ? -28.227 -3.529 17.277 1.00 85.56 277 PRO A N 1
ATOM 2150 C CA . PRO A 1 277 ? -27.549 -3.686 18.569 1.00 85.56 277 PRO A CA 1
ATOM 2151 C C . PRO A 1 277 ? -27.768 -2.508 19.532 1.00 85.56 277 PRO A C 1
ATOM 2153 O O . PRO A 1 277 ? -27.562 -2.665 20.729 1.00 85.56 277 PRO A O 1
ATOM 2156 N N . ASP A 1 278 ? -28.204 -1.349 19.023 1.00 71.62 278 ASP A N 1
ATOM 2157 C CA . ASP A 1 278 ? -28.455 -0.127 19.806 1.00 71.62 278 ASP A CA 1
ATOM 2158 C C . ASP A 1 278 ? -29.871 -0.031 20.368 1.00 71.62 278 ASP A C 1
ATOM 2160 O O . ASP A 1 278 ? -30.303 1.043 20.797 1.00 71.62 278 ASP A O 1
ATOM 2164 N N . GLN A 1 279 ? -30.623 -1.131 20.407 1.00 60.53 279 GLN A N 1
ATOM 2165 C CA . GLN A 1 279 ? -31.732 -1.138 21.343 1.00 60.53 279 GLN A CA 1
ATOM 2166 C C . GLN A 1 279 ? -31.099 -1.057 22.724 1.00 60.53 279 GLN A C 1
ATOM 2168 O O . GLN A 1 279 ? -30.583 -2.064 23.203 1.00 60.53 279 GLN A O 1
ATOM 2173 N N . LYS A 1 280 ? -31.094 0.158 23.317 1.00 59.28 280 LYS A N 1
ATOM 2174 C CA . LYS A 1 280 ? -30.944 0.387 24.761 1.00 59.28 280 LYS A CA 1
ATOM 2175 C C . LYS A 1 280 ? -31.589 -0.821 25.385 1.00 59.28 280 LYS A C 1
ATOM 2177 O O . LYS A 1 280 ? -32.797 -0.967 25.181 1.00 59.28 280 LYS A O 1
ATOM 2182 N N . THR A 1 281 ? -30.778 -1.722 25.943 1.00 57.88 281 THR A N 1
ATOM 2183 C CA . THR A 1 281 ? -31.235 -3.043 26.356 1.00 57.88 281 THR A CA 1
ATOM 2184 C C . THR A 1 281 ? -32.499 -2.756 27.125 1.00 57.88 281 THR A C 1
ATOM 2186 O O . THR A 1 281 ? -32.443 -2.018 28.111 1.00 57.88 281 THR A O 1
ATOM 2189 N N . LYS A 1 282 ? -33.656 -3.159 26.581 1.00 63.41 282 LYS A N 1
ATOM 2190 C CA . LYS A 1 282 ? -34.900 -3.057 27.327 1.00 63.41 282 LYS A CA 1
ATOM 2191 C C . LYS A 1 282 ? -34.631 -4.013 28.461 1.00 63.41 282 LYS A C 1
ATOM 2193 O O . LYS A 1 282 ? -34.724 -5.222 28.282 1.00 63.41 282 LYS A O 1
ATOM 2198 N N . HIS A 1 283 ? -34.098 -3.465 29.550 1.00 72.94 283 HIS A N 1
ATOM 2199 C CA . HIS A 1 283 ? -33.822 -4.224 30.740 1.00 72.94 283 HIS A CA 1
ATOM 2200 C C . HIS A 1 283 ? -35.125 -4.931 31.042 1.00 72.94 283 HIS A C 1
ATOM 2202 O O . HIS A 1 283 ? -36.193 -4.359 30.809 1.00 72.94 283 HIS A O 1
ATOM 2208 N N . ASP A 1 284 ? -35.042 -6.184 31.454 1.00 81.75 284 ASP A N 1
ATOM 2209 C CA . ASP A 1 284 ? -36.231 -6.971 31.708 1.00 81.75 284 ASP A CA 1
ATOM 2210 C C . ASP A 1 284 ? -36.977 -6.341 32.894 1.00 81.75 284 ASP A C 1
ATOM 2212 O O . ASP A 1 284 ? -36.706 -6.627 34.061 1.00 81.75 284 ASP A O 1
ATOM 2216 N N . HIS A 1 285 ? -37.841 -5.368 32.588 1.00 90.81 285 HIS A N 1
ATOM 2217 C CA . HIS A 1 285 ? -38.538 -4.560 33.574 1.00 90.81 285 HIS A CA 1
ATOM 2218 C C . HIS A 1 285 ? -39.384 -5.483 34.442 1.00 90.81 285 HIS A C 1
ATOM 2220 O O . HIS A 1 285 ? -39.448 -5.270 35.646 1.00 90.81 285 HIS A O 1
ATOM 2226 N N . ALA A 1 286 ? -39.954 -6.542 33.856 1.00 90.69 286 ALA A N 1
ATOM 2227 C CA . ALA A 1 286 ? -40.716 -7.542 34.586 1.00 90.69 286 ALA A CA 1
ATOM 2228 C C . ALA A 1 286 ? -39.848 -8.230 35.646 1.00 90.69 286 ALA A C 1
ATOM 2230 O O . ALA A 1 286 ? -40.247 -8.310 36.808 1.00 90.69 286 ALA A O 1
ATOM 2231 N N . ARG A 1 287 ? -38.626 -8.646 35.292 1.00 93.56 287 ARG A N 1
ATOM 2232 C CA . ARG A 1 287 ? -37.692 -9.249 36.254 1.00 93.56 287 ARG A CA 1
ATOM 2233 C C . ARG A 1 287 ? -37.243 -8.260 37.333 1.00 93.56 287 ARG A C 1
ATOM 2235 O O . ARG A 1 287 ? -37.267 -8.613 38.509 1.00 93.56 287 ARG A O 1
ATOM 2242 N N . ILE A 1 288 ? -36.909 -7.018 36.965 1.00 95.31 288 ILE A N 1
ATOM 2243 C CA . ILE A 1 288 ? -36.548 -5.956 37.926 1.00 95.31 288 ILE A CA 1
ATOM 2244 C C . ILE A 1 288 ? -37.691 -5.699 38.917 1.00 95.31 288 ILE A C 1
ATOM 2246 O O . ILE A 1 288 ? -37.455 -5.613 40.122 1.00 95.31 288 ILE A O 1
ATOM 2250 N N . LEU A 1 289 ? -38.928 -5.598 38.423 1.00 95.81 289 LEU A N 1
ATOM 2251 C CA . LEU A 1 289 ? -40.113 -5.362 39.246 1.00 95.81 289 LEU A CA 1
ATOM 2252 C C . LEU A 1 289 ? -40.399 -6.547 40.170 1.00 95.81 289 LEU A C 1
ATOM 2254 O O . LEU A 1 289 ? -40.640 -6.331 41.354 1.00 95.81 289 LEU A O 1
ATOM 2258 N N . LYS A 1 290 ? -40.286 -7.786 39.675 1.00 96.12 290 LYS A N 1
ATOM 2259 C CA . LYS A 1 290 ? -40.467 -9.003 40.482 1.00 96.12 290 LYS A CA 1
ATOM 2260 C C . LYS A 1 290 ? -39.465 -9.078 41.639 1.00 96.12 290 LYS A C 1
ATOM 2262 O O . LYS A 1 290 ? -39.845 -9.390 42.763 1.00 96.12 290 LYS A O 1
ATOM 2267 N N . MET A 1 291 ? -38.194 -8.752 41.392 1.00 96.88 291 MET A N 1
ATOM 2268 C CA . MET A 1 291 ? -37.163 -8.739 42.440 1.00 96.88 291 MET A CA 1
ATOM 2269 C C . MET A 1 291 ? -37.384 -7.614 43.461 1.00 96.88 291 MET A C 1
ATOM 2271 O O . MET A 1 291 ? -37.164 -7.813 44.654 1.00 96.88 291 MET A O 1
ATOM 2275 N N . ALA A 1 292 ? -37.858 -6.449 43.015 1.00 96.25 292 ALA A N 1
ATOM 2276 C CA . ALA A 1 292 ? -38.204 -5.349 43.913 1.00 96.25 292 ALA A CA 1
ATOM 2277 C C . ALA A 1 292 ? -39.436 -5.665 44.778 1.00 96.25 292 ALA A C 1
ATOM 2279 O O . ALA A 1 292 ? -39.433 -5.366 45.969 1.00 96.25 292 ALA A O 1
ATOM 2280 N N . GLN A 1 293 ? -40.459 -6.315 44.211 1.00 94.69 293 GLN A N 1
ATOM 2281 C CA . GLN A 1 293 ? -41.623 -6.818 44.953 1.00 94.69 293 GLN A CA 1
ATOM 2282 C C . GLN A 1 293 ? -41.230 -7.874 45.995 1.00 94.69 293 GLN A C 1
ATOM 2284 O O . GLN A 1 293 ? -41.821 -7.919 47.067 1.00 94.69 293 GLN A O 1
ATOM 2289 N N . ALA A 1 294 ? -40.181 -8.659 45.728 1.00 95.50 294 ALA A N 1
ATOM 2290 C CA . ALA A 1 294 ? -39.574 -9.571 46.700 1.00 95.50 294 ALA A CA 1
ATOM 2291 C C . ALA A 1 294 ? -38.737 -8.860 47.791 1.00 95.50 294 ALA A C 1
ATOM 2293 O O . ALA A 1 294 ? -38.081 -9.520 48.593 1.00 95.50 294 ALA A O 1
ATOM 2294 N N . GLY A 1 295 ? -38.723 -7.523 47.828 1.00 93.69 295 GLY A N 1
ATOM 2295 C CA . GLY A 1 295 ? -38.049 -6.726 48.856 1.00 93.69 295 GLY A CA 1
ATOM 2296 C C . GLY A 1 295 ? -36.567 -6.443 48.596 1.00 93.69 295 GLY A C 1
ATOM 2297 O O . GLY A 1 295 ? -35.912 -5.818 49.435 1.00 93.69 295 GLY A O 1
ATOM 2298 N N . MET A 1 296 ? -36.014 -6.850 47.447 1.00 94.69 296 MET A N 1
ATOM 2299 C CA . MET A 1 296 ? -34.622 -6.539 47.118 1.00 94.69 296 MET A CA 1
ATOM 2300 C C . MET A 1 296 ? -34.432 -5.050 46.822 1.00 94.69 296 MET A C 1
ATOM 2302 O O . MET A 1 296 ? -35.250 -4.393 46.175 1.00 94.69 296 MET A O 1
ATOM 2306 N N . ARG A 1 297 ? -33.297 -4.502 47.262 1.00 94.12 297 ARG A N 1
ATOM 2307 C CA . ARG A 1 297 ? -32.945 -3.097 47.026 1.00 94.12 297 ARG A CA 1
ATOM 2308 C C . ARG A 1 297 ? -32.324 -2.914 45.641 1.00 94.12 297 ARG A C 1
ATOM 2310 O O . ARG A 1 297 ? -31.628 -3.793 45.141 1.00 94.12 297 ARG A O 1
ATOM 2317 N N . ALA A 1 298 ? -32.480 -1.723 45.058 1.00 94.44 298 ALA A N 1
ATOM 2318 C CA . ALA A 1 298 ? -31.936 -1.388 43.734 1.00 94.44 298 ALA A CA 1
ATOM 2319 C C . ALA A 1 298 ? -30.444 -1.738 43.537 1.00 94.44 298 ALA A C 1
ATOM 2321 O O . ALA A 1 298 ? -30.105 -2.237 42.466 1.00 94.44 298 ALA A O 1
ATOM 2322 N N . PRO A 1 299 ? -29.547 -1.531 44.530 1.00 93.31 299 PRO A N 1
ATOM 2323 C CA . PRO A 1 299 ? -28.154 -1.959 44.421 1.00 93.31 299 PRO A CA 1
ATOM 2324 C C . PRO A 1 299 ? -27.995 -3.475 44.289 1.00 93.31 299 PRO A C 1
ATOM 2326 O O . PRO A 1 299 ? -27.222 -3.916 43.451 1.00 93.31 299 PRO A O 1
ATOM 2329 N N . GLN A 1 300 ? -28.761 -4.258 45.056 1.00 93.38 300 GLN A N 1
ATOM 2330 C CA . GLN A 1 300 ? -28.721 -5.724 45.013 1.00 93.38 300 GLN A CA 1
ATOM 2331 C C . GLN A 1 300 ? -29.219 -6.239 43.661 1.00 93.38 300 GLN A C 1
ATOM 2333 O O . GLN A 1 300 ? -28.552 -7.049 43.031 1.00 93.38 300 GLN A O 1
ATOM 2338 N N . ILE A 1 301 ? -30.339 -5.693 43.175 1.00 94.75 301 ILE A N 1
ATOM 2339 C CA . ILE A 1 301 ? -30.883 -6.013 41.847 1.00 94.75 301 ILE A CA 1
ATOM 2340 C C . ILE A 1 301 ? -29.873 -5.652 40.748 1.00 94.75 301 ILE A C 1
ATOM 2342 O O . ILE A 1 301 ? -29.701 -6.399 39.790 1.00 94.75 301 ILE A O 1
ATOM 2346 N N . GLY A 1 302 ? -29.193 -4.509 40.883 1.00 92.12 302 GLY A N 1
ATOM 2347 C CA . GLY A 1 302 ? -28.165 -4.077 39.940 1.00 92.12 302 GLY A CA 1
ATOM 2348 C C . GLY A 1 302 ? -26.974 -5.032 39.885 1.00 92.12 302 GLY A C 1
ATOM 2349 O O . GLY A 1 302 ? -26.548 -5.401 38.794 1.00 92.12 302 GLY A O 1
ATOM 2350 N N . THR A 1 303 ? -26.477 -5.477 41.041 1.00 90.06 303 THR A N 1
ATOM 2351 C CA . THR A 1 303 ? -25.404 -6.478 41.119 1.00 90.06 303 THR A CA 1
ATOM 2352 C C . THR A 1 303 ? -25.838 -7.818 40.529 1.00 90.06 303 THR A C 1
ATOM 2354 O O . THR A 1 303 ? -25.117 -8.364 39.702 1.00 90.06 303 THR A O 1
ATOM 2357 N N . GLU A 1 304 ? -27.030 -8.303 40.881 1.00 91.94 304 GLU A N 1
ATOM 2358 C CA . GLU A 1 304 ? -27.549 -9.599 40.424 1.00 91.94 304 GLU A CA 1
ATOM 2359 C C . GLU A 1 304 ? -27.787 -9.642 38.905 1.00 91.94 304 GLU A C 1
ATOM 2361 O O . GLU A 1 304 ? -27.534 -10.649 38.251 1.00 91.94 304 GLU A O 1
ATOM 2366 N N . LEU A 1 305 ? -28.265 -8.541 38.317 1.00 88.19 305 LEU A N 1
ATOM 2367 C CA . LEU A 1 305 ? -28.585 -8.470 36.886 1.00 88.19 305 LEU A CA 1
ATOM 2368 C C . LEU A 1 305 ? -27.464 -7.861 36.030 1.00 88.19 305 LEU A C 1
ATOM 2370 O O . LEU A 1 305 ? -27.626 -7.747 34.814 1.00 88.19 305 LEU A O 1
ATOM 2374 N N . GLY A 1 306 ? -26.362 -7.411 36.636 1.00 84.00 306 GLY A N 1
ATOM 2375 C CA . GLY A 1 306 ? -25.308 -6.669 35.937 1.00 84.00 306 GLY A CA 1
ATOM 2376 C C . GLY A 1 306 ? -25.780 -5.323 35.366 1.00 84.00 306 GLY A C 1
ATOM 2377 O O . GLY A 1 306 ? -25.294 -4.875 34.328 1.00 84.00 306 GLY A O 1
ATOM 2378 N N . ILE A 1 307 ? -26.754 -4.672 36.011 1.00 89.06 307 ILE A N 1
ATOM 2379 C CA . ILE A 1 307 ? -27.331 -3.386 35.591 1.00 89.06 307 ILE A CA 1
ATOM 2380 C C . ILE A 1 307 ? -26.873 -2.293 36.559 1.00 89.06 307 ILE A C 1
ATOM 2382 O O . ILE A 1 307 ? -26.823 -2.489 37.769 1.00 89.06 307 ILE A O 1
ATOM 2386 N N . ASN A 1 308 ? -26.586 -1.092 36.051 1.00 91.06 308 ASN A N 1
ATOM 2387 C CA . ASN A 1 308 ? -26.255 0.038 36.917 1.00 91.06 308 ASN A CA 1
ATOM 2388 C C . ASN A 1 308 ? -27.414 0.317 37.908 1.00 91.06 308 ASN A C 1
ATOM 2390 O O . ASN A 1 308 ? -28.535 0.577 37.456 1.00 91.06 308 ASN A O 1
ATOM 2394 N N . PRO A 1 309 ? -27.172 0.348 39.236 1.00 93.31 309 PRO A N 1
ATOM 2395 C CA . PRO A 1 309 ? -28.212 0.588 40.240 1.00 93.31 309 PRO A CA 1
ATOM 2396 C C . PRO A 1 309 ? -29.033 1.864 40.020 1.00 93.31 309 PRO A C 1
ATOM 2398 O O . PRO A 1 309 ? -30.205 1.910 40.385 1.00 93.31 309 PRO A O 1
ATOM 2401 N N . ARG A 1 310 ? -28.456 2.900 39.391 1.00 93.19 310 ARG A N 1
ATOM 2402 C CA . ARG A 1 310 ? -29.188 4.126 39.025 1.00 93.19 310 ARG A CA 1
ATOM 2403 C C . ARG A 1 310 ? -30.259 3.867 37.970 1.00 93.19 310 ARG A C 1
ATOM 2405 O O . ARG A 1 310 ? -31.339 4.439 38.056 1.00 93.19 310 ARG A O 1
ATOM 2412 N N . VAL A 1 311 ? -29.971 3.003 36.997 1.00 92.56 311 VAL A N 1
ATOM 2413 C CA . VAL A 1 311 ? -30.931 2.612 35.955 1.00 92.56 311 VAL A CA 1
ATOM 2414 C C . VAL A 1 311 ? -32.055 1.791 36.574 1.00 92.56 311 VAL A C 1
ATOM 2416 O O . VAL A 1 311 ? -33.221 2.080 36.324 1.00 92.56 311 VAL A O 1
ATOM 2419 N N . VAL A 1 312 ? -31.719 0.846 37.458 1.00 94.56 312 VAL A N 1
ATOM 2420 C CA . VAL A 1 312 ? -32.710 0.098 38.247 1.00 94.56 312 VAL A CA 1
ATOM 2421 C C . VAL A 1 312 ? -33.586 1.058 39.062 1.00 94.56 312 VAL A C 1
ATOM 2423 O O . VAL A 1 312 ? -34.808 0.951 39.034 1.00 94.56 312 VAL A O 1
ATOM 2426 N N . GLY A 1 313 ? -32.978 2.047 39.727 1.00 94.19 313 GLY A N 1
ATOM 2427 C CA . GLY A 1 313 ? -33.679 3.113 40.447 1.00 94.19 313 GLY A CA 1
ATOM 2428 C C . GLY A 1 313 ? -34.655 3.901 39.578 1.00 94.19 313 GLY A C 1
ATOM 2429 O O . GLY A 1 313 ? -35.815 4.062 39.949 1.00 94.19 313 GLY A O 1
ATOM 2430 N N . ALA A 1 314 ? -34.213 4.335 38.398 1.00 94.00 314 ALA A N 1
ATOM 2431 C CA . ALA A 1 314 ? -35.052 5.053 37.444 1.00 94.00 314 ALA A CA 1
ATOM 2432 C C . ALA A 1 314 ? -36.223 4.197 36.933 1.00 94.00 314 ALA A C 1
ATOM 2434 O O . ALA A 1 314 ? -37.340 4.701 36.816 1.00 94.00 314 ALA A O 1
ATOM 2435 N N . ILE A 1 315 ? -35.994 2.905 36.668 1.00 94.12 315 ILE A N 1
ATOM 2436 C CA . ILE A 1 315 ? -37.044 1.960 36.257 1.00 94.12 315 ILE A CA 1
ATOM 2437 C C . ILE A 1 315 ? -38.071 1.792 37.378 1.00 94.12 315 ILE A C 1
ATOM 2439 O O . ILE A 1 315 ? -39.267 1.906 37.123 1.00 94.12 315 ILE A O 1
ATOM 2443 N N . LEU A 1 316 ? -37.628 1.570 38.616 1.00 95.62 316 LEU A N 1
ATOM 2444 C CA . LEU A 1 316 ? -38.525 1.394 39.759 1.00 95.62 316 LEU A CA 1
ATOM 2445 C C . LEU A 1 316 ? -39.336 2.664 40.050 1.00 95.62 316 LEU A C 1
ATOM 2447 O O . LEU A 1 316 ? -40.550 2.578 40.209 1.00 95.62 316 LEU A O 1
ATOM 2451 N N . HIS A 1 317 ? -38.705 3.841 39.994 1.00 94.94 317 HIS A N 1
ATOM 2452 C CA . HIS A 1 317 ? -39.391 5.129 40.131 1.00 94.94 317 HIS A CA 1
ATOM 2453 C C . HIS A 1 317 ? -40.439 5.347 39.031 1.00 94.94 317 HIS A C 1
ATOM 2455 O O . HIS A 1 317 ? -41.566 5.740 39.317 1.00 94.94 317 HIS A O 1
ATOM 2461 N N . LYS A 1 318 ? -40.098 5.054 37.768 1.00 95.69 318 LYS A N 1
ATOM 2462 C CA . LYS A 1 318 ? -41.027 5.184 36.635 1.00 95.69 318 LYS A CA 1
ATOM 2463 C C . LYS A 1 318 ? -42.248 4.262 36.757 1.00 95.69 318 LYS A C 1
ATOM 2465 O O . LYS A 1 318 ? -43.302 4.600 36.236 1.00 95.69 318 LYS A O 1
ATOM 2470 N N . ASN A 1 319 ? -42.107 3.124 37.434 1.00 95.75 319 ASN A N 1
ATOM 2471 C CA . ASN A 1 319 ? -43.192 2.169 37.675 1.00 95.75 319 ASN A CA 1
ATOM 2472 C C . ASN A 1 319 ? -43.867 2.356 39.047 1.00 95.75 319 ASN A C 1
ATOM 2474 O O . ASN A 1 319 ? -44.595 1.474 39.488 1.00 95.75 319 ASN A O 1
ATOM 2478 N N . GLY A 1 320 ? -43.612 3.470 39.744 1.00 95.62 320 GLY A N 1
ATOM 2479 C CA . GLY A 1 320 ? -44.272 3.783 41.012 1.00 95.62 320 GLY A CA 1
ATOM 2480 C C . GLY A 1 320 ? -43.896 2.866 42.178 1.00 95.62 320 GLY A C 1
ATOM 2481 O O . GLY A 1 320 ? -44.584 2.880 43.192 1.00 95.62 320 GLY A O 1
ATOM 2482 N N . VAL A 1 321 ? -42.818 2.080 42.072 1.00 95.75 321 VAL A N 1
ATOM 2483 C CA . VAL A 1 321 ? -42.348 1.241 43.181 1.00 95.75 321 VAL A CA 1
ATOM 2484 C C . VAL A 1 321 ? -41.566 2.129 44.151 1.00 95.75 321 VAL A C 1
ATOM 2486 O O . VAL A 1 321 ? -40.474 2.596 43.796 1.00 95.75 321 VAL A O 1
ATOM 2489 N N . PRO A 1 322 ? -42.082 2.391 45.368 1.00 89.94 322 PRO A N 1
ATOM 2490 C CA . PRO A 1 322 ? -41.397 3.245 46.321 1.00 89.94 322 PRO A CA 1
ATOM 2491 C C . PRO A 1 322 ? -40.107 2.561 46.756 1.00 89.94 322 PRO A C 1
ATOM 2493 O O . PRO A 1 322 ? -40.112 1.469 47.322 1.00 89.94 322 PRO A O 1
ATOM 2496 N N . GLN A 1 323 ? -38.976 3.213 46.505 1.00 85.75 323 GLN A N 1
ATOM 2497 C CA . GLN A 1 323 ? -37.725 2.753 47.081 1.00 85.75 323 GLN A CA 1
ATOM 2498 C C . GLN A 1 323 ? -37.613 3.285 48.503 1.00 85.75 323 GLN A C 1
ATOM 2500 O O . GLN A 1 323 ? -37.718 4.503 48.695 1.00 85.75 323 GLN A O 1
ATOM 2505 N N . PRO A 1 324 ? -37.366 2.422 49.503 1.00 80.38 324 PRO A N 1
ATOM 2506 C CA . PRO A 1 324 ? -37.075 2.903 50.837 1.00 80.38 324 PRO A CA 1
ATOM 2507 C C . PRO A 1 324 ? -35.832 3.785 50.738 1.00 80.38 324 PRO A C 1
ATOM 2509 O O . PRO A 1 324 ? -34.736 3.310 50.425 1.00 80.38 324 PRO A O 1
ATOM 2512 N N . ARG A 1 325 ? -36.004 5.094 50.971 1.00 80.75 325 ARG A N 1
ATOM 2513 C CA . ARG A 1 325 ? -34.862 5.993 51.141 1.00 80.75 325 ARG A CA 1
ATOM 2514 C C . ARG A 1 325 ? -34.021 5.395 52.254 1.00 80.75 325 ARG A C 1
ATOM 2516 O O . ARG A 1 325 ? -34.558 5.059 53.309 1.00 80.75 325 ARG A O 1
ATOM 2523 N N . PHE A 1 326 ? -32.728 5.226 52.002 1.00 79.88 326 PHE A N 1
ATOM 2524 C CA . PHE A 1 326 ? -31.816 4.737 53.022 1.00 79.88 326 PHE A CA 1
ATOM 2525 C C . PHE A 1 326 ? -31.831 5.739 54.182 1.00 79.88 326 PHE A C 1
ATOM 2527 O O . PHE A 1 326 ? -31.244 6.815 54.089 1.00 79.88 326 PHE A O 1
ATOM 2534 N N . LYS A 1 327 ? -32.586 5.425 55.237 1.00 85.25 327 LYS A N 1
ATOM 2535 C CA . LYS A 1 327 ? -32.615 6.215 56.461 1.00 85.25 327 LYS A CA 1
ATOM 2536 C C . LYS A 1 327 ? -31.400 5.802 57.271 1.00 85.25 327 LYS A C 1
ATOM 2538 O O . LYS A 1 327 ? -31.259 4.637 57.633 1.00 85.25 327 LYS A O 1
ATOM 2543 N N . PHE A 1 328 ? -30.508 6.752 57.510 1.00 89.88 328 PHE A N 1
ATOM 2544 C CA . PHE A 1 328 ? -29.428 6.552 58.457 1.00 89.88 328 PHE A CA 1
ATOM 2545 C C . PHE A 1 328 ? -30.023 6.541 59.864 1.00 89.88 328 PHE A C 1
ATOM 2547 O O . PHE A 1 328 ? -30.830 7.406 60.203 1.00 89.88 328 PHE A O 1
ATOM 2554 N N . ASP A 1 329 ? -29.615 5.576 60.683 1.00 92.56 329 ASP A N 1
ATOM 2555 C CA . ASP A 1 329 ? -29.920 5.585 62.110 1.00 92.56 329 ASP A CA 1
ATOM 2556 C C . ASP A 1 329 ? -29.062 6.668 62.783 1.00 92.56 329 ASP A C 1
ATOM 2558 O O . ASP A 1 329 ? -27.948 6.426 63.253 1.00 92.56 329 ASP A O 1
ATOM 2562 N N . HIS A 1 330 ? -29.549 7.911 62.719 1.00 94.38 330 HIS A N 1
ATOM 2563 C CA . HIS A 1 330 ? -28.843 9.083 63.229 1.00 94.38 330 HIS A CA 1
ATOM 2564 C C . HIS A 1 330 ? -28.551 8.956 64.723 1.00 94.38 330 HIS A C 1
ATOM 2566 O O . HIS A 1 330 ? -27.467 9.346 65.148 1.00 94.38 330 HIS A O 1
ATOM 2572 N N . ALA A 1 331 ? -29.477 8.377 65.495 1.00 94.38 331 ALA A N 1
ATOM 2573 C CA . ALA A 1 331 ? -29.319 8.187 66.931 1.00 94.38 331 ALA A CA 1
ATOM 2574 C C . ALA A 1 331 ? -28.155 7.239 67.230 1.00 94.38 331 ALA A C 1
ATOM 2576 O O . ALA A 1 331 ? -27.280 7.553 68.036 1.00 94.38 331 ALA A O 1
ATOM 2577 N N . ARG A 1 332 ? -28.078 6.114 66.513 1.00 96.44 332 ARG A N 1
ATOM 2578 C CA . ARG A 1 332 ? -27.000 5.140 66.697 1.00 96.44 332 ARG A CA 1
ATOM 2579 C C . ARG A 1 332 ? -25.644 5.657 66.217 1.00 96.44 332 ARG A C 1
ATOM 2581 O O . ARG A 1 332 ? -24.639 5.435 66.891 1.00 96.44 332 ARG A O 1
ATOM 2588 N N . ILE A 1 333 ? -25.604 6.384 65.094 1.00 96.38 333 ILE A N 1
ATOM 2589 C CA . ILE A 1 333 ? -24.380 7.050 64.607 1.00 96.38 333 ILE A CA 1
ATOM 2590 C C . ILE A 1 333 ? -23.897 8.094 65.622 1.00 96.38 333 ILE A C 1
ATOM 2592 O O . ILE A 1 333 ? -22.704 8.143 65.922 1.00 96.38 333 ILE A O 1
ATOM 2596 N N . LEU A 1 334 ? -24.813 8.903 66.162 1.00 95.31 334 LEU A N 1
ATOM 2597 C CA . LEU A 1 334 ? -24.509 9.921 67.163 1.00 95.31 334 LEU A CA 1
ATOM 2598 C C . LEU A 1 334 ? -23.981 9.294 68.457 1.00 95.31 334 LEU A C 1
ATOM 2600 O O . LEU A 1 334 ? -22.923 9.705 68.924 1.00 95.31 334 LEU A O 1
ATOM 2604 N N . GLY A 1 335 ? -24.650 8.264 68.985 1.00 95.38 335 GLY A N 1
ATOM 2605 C CA . GLY A 1 335 ? -24.221 7.579 70.206 1.00 95.38 335 GLY A CA 1
ATOM 2606 C C . GLY A 1 335 ? -22.822 6.969 70.079 1.00 95.38 335 GLY A C 1
ATOM 2607 O O . GLY A 1 335 ? -21.989 7.123 70.970 1.00 95.38 335 GLY A O 1
ATOM 2608 N N . MET A 1 336 ? -22.503 6.352 68.933 1.00 96.94 336 MET A N 1
ATOM 2609 C CA . MET A 1 336 ? -21.148 5.843 68.686 1.00 96.94 336 MET A CA 1
ATOM 2610 C C . MET A 1 336 ? -20.102 6.962 68.568 1.00 96.94 336 MET A C 1
ATOM 2612 O O . MET A 1 336 ? -18.973 6.786 69.027 1.00 96.94 336 MET A O 1
ATOM 2616 N N . ALA A 1 337 ? -20.456 8.101 67.967 1.00 95.44 337 ALA A N 1
ATOM 2617 C CA . ALA A 1 337 ? -19.556 9.248 67.856 1.00 95.44 337 ALA A CA 1
ATOM 2618 C C . ALA A 1 337 ? -19.286 9.903 69.220 1.00 95.44 337 ALA A C 1
ATOM 2620 O O . ALA A 1 337 ? -18.137 10.211 69.529 1.00 95.44 337 ALA A O 1
ATOM 2621 N N . GLN A 1 338 ? -20.313 10.045 70.061 1.00 93.19 338 GLN A N 1
ATOM 2622 C CA . GLN A 1 338 ? -20.188 10.549 71.434 1.00 93.19 338 GLN A CA 1
ATOM 2623 C C . GLN A 1 338 ? -19.346 9.618 72.317 1.00 93.19 338 GLN A C 1
ATOM 2625 O O . GLN A 1 338 ? -18.560 10.091 73.135 1.00 93.19 338 GLN A O 1
ATOM 2630 N N . ALA A 1 339 ? -19.408 8.304 72.078 1.00 94.06 339 ALA A N 1
ATOM 2631 C CA . ALA A 1 339 ? -18.516 7.318 72.692 1.00 94.06 339 ALA A CA 1
ATOM 2632 C C . ALA A 1 339 ? -17.054 7.392 72.190 1.00 94.06 339 ALA A C 1
ATOM 2634 O O . ALA A 1 339 ? -16.228 6.561 72.564 1.00 94.06 339 ALA A O 1
ATOM 2635 N N . GLY A 1 340 ? -16.715 8.358 71.328 1.00 93.94 340 GLY A N 1
ATOM 2636 C CA . GLY A 1 340 ? -15.358 8.590 70.833 1.00 93.94 340 GLY A CA 1
ATOM 2637 C C . GLY A 1 340 ? -14.927 7.677 69.683 1.00 93.94 340 GLY A C 1
ATOM 2638 O O . GLY A 1 340 ? -13.756 7.711 69.298 1.00 93.94 340 GLY A O 1
ATOM 2639 N N . ARG A 1 341 ? -15.837 6.878 69.106 1.00 95.94 341 ARG A N 1
ATOM 2640 C CA . ARG A 1 341 ? -15.497 6.016 67.966 1.00 95.94 341 ARG A CA 1
ATOM 2641 C C . ARG A 1 341 ? -15.194 6.847 66.728 1.00 95.94 341 ARG A C 1
ATOM 2643 O O . ARG A 1 341 ? -15.894 7.808 66.397 1.00 95.94 341 ARG A O 1
ATOM 2650 N N . ARG A 1 342 ? -14.168 6.444 65.982 1.00 95.94 342 ARG A N 1
ATOM 2651 C CA . ARG A 1 342 ? -13.787 7.120 64.736 1.00 95.94 342 ARG A CA 1
ATOM 2652 C C . ARG A 1 342 ? -14.808 6.804 63.645 1.00 95.94 342 ARG A C 1
ATOM 2654 O O . ARG A 1 342 ? -15.329 5.697 63.565 1.00 95.94 342 ARG A O 1
ATOM 2661 N N . ALA A 1 343 ? -15.032 7.730 62.710 1.00 95.69 343 ALA A N 1
ATOM 2662 C CA . ALA A 1 343 ? -16.008 7.542 61.625 1.00 95.69 343 ALA A CA 1
ATOM 2663 C C . ALA A 1 343 ? -15.807 6.245 60.806 1.00 95.69 343 ALA A C 1
ATOM 2665 O O . ALA A 1 343 ? -16.773 5.700 60.277 1.00 95.69 343 ALA A O 1
ATOM 2666 N N . ARG A 1 344 ? -14.567 5.734 60.706 1.00 96.81 344 ARG A N 1
ATOM 2667 C CA . ARG A 1 344 ? -14.257 4.440 60.069 1.00 96.81 344 ARG A CA 1
ATOM 2668 C C . ARG A 1 344 ? -14.807 3.249 60.865 1.00 96.81 344 ARG A C 1
ATOM 2670 O O . ARG A 1 344 ? -15.318 2.313 60.263 1.00 96.81 344 ARG A O 1
ATOM 2677 N N . GLU A 1 345 ? -14.721 3.294 62.189 1.00 96.50 345 GLU A N 1
ATOM 2678 C CA . GLU A 1 345 ? -15.232 2.247 63.083 1.00 96.50 345 GLU A CA 1
ATOM 2679 C C . GLU A 1 345 ? -16.759 2.239 63.081 1.00 96.50 345 GLU A C 1
ATOM 2681 O O . GLU A 1 345 ? -17.362 1.176 62.981 1.00 96.50 345 GLU A O 1
ATOM 2686 N N . ILE A 1 346 ? -17.382 3.423 63.102 1.00 96.62 346 ILE A N 1
ATOM 2687 C CA . ILE A 1 346 ? -18.841 3.574 62.983 1.00 96.62 346 ILE A CA 1
ATOM 2688 C C . ILE A 1 346 ? -19.326 3.003 61.644 1.00 96.62 346 ILE A C 1
ATOM 2690 O O . ILE A 1 346 ? -20.291 2.245 61.601 1.00 96.62 346 ILE A O 1
ATOM 2694 N N . ALA A 1 347 ? -18.627 3.331 60.553 1.00 95.62 347 ALA A N 1
ATOM 2695 C CA . ALA A 1 347 ? -18.925 2.825 59.215 1.00 95.62 347 ALA A CA 1
ATOM 2696 C C . ALA A 1 347 ? -18.871 1.291 59.156 1.00 95.62 347 ALA A C 1
ATOM 2698 O O . ALA A 1 347 ? -19.814 0.661 58.681 1.00 95.62 347 ALA A O 1
ATOM 2699 N N . SER A 1 348 ? -17.804 0.697 59.700 1.00 94.62 348 SER A N 1
ATOM 2700 C CA . SER A 1 348 ? -17.643 -0.758 59.758 1.00 94.62 348 SER A CA 1
ATOM 2701 C C . SER A 1 348 ? -18.701 -1.427 60.638 1.00 94.62 348 SER A C 1
ATOM 2703 O O . SER A 1 348 ? -19.246 -2.453 60.250 1.00 94.62 348 SER A O 1
ATOM 2705 N N . ALA A 1 349 ? -19.015 -0.847 61.800 1.00 95.25 349 ALA A N 1
ATOM 2706 C CA . ALA A 1 349 ? -19.972 -1.416 62.749 1.00 95.25 349 ALA A CA 1
ATOM 2707 C C . ALA A 1 349 ? -21.419 -1.391 62.233 1.00 95.25 349 ALA A C 1
ATOM 2709 O O . ALA A 1 349 ? -22.214 -2.257 62.589 1.00 95.25 349 ALA A O 1
ATOM 2710 N N . LEU A 1 350 ? -21.769 -0.399 61.410 1.00 93.19 350 LEU A N 1
ATOM 2711 C CA . LEU A 1 350 ? -23.123 -0.217 60.879 1.00 93.19 350 LEU A CA 1
ATOM 2712 C C . LEU A 1 350 ? -23.279 -0.684 59.424 1.00 93.19 350 LEU A C 1
ATOM 2714 O O . LEU A 1 350 ? -24.367 -0.564 58.865 1.00 93.19 350 LEU A O 1
ATOM 2718 N N . GLY A 1 351 ? -22.212 -1.180 58.792 1.00 89.75 351 GLY A N 1
ATOM 2719 C CA . GLY A 1 351 ? -22.241 -1.600 57.388 1.00 89.75 351 GLY A CA 1
ATOM 2720 C C . GLY A 1 351 ? -22.564 -0.460 56.412 1.00 89.75 351 GLY A C 1
ATOM 2721 O O . GLY A 1 351 ? -23.197 -0.684 55.383 1.00 89.75 351 GLY A O 1
ATOM 2722 N N . ILE A 1 352 ? -22.166 0.775 56.731 1.00 92.94 352 ILE A N 1
ATOM 2723 C CA . ILE A 1 352 ? -22.394 1.968 55.897 1.00 92.94 352 ILE A CA 1
ATOM 2724 C C . ILE A 1 352 ? -21.075 2.589 55.457 1.00 92.94 352 ILE A C 1
ATOM 2726 O O . ILE A 1 352 ? -20.034 2.392 56.076 1.00 92.94 352 ILE A O 1
ATOM 2730 N N . SER A 1 353 ? -21.097 3.379 54.383 1.00 93.56 353 SER A N 1
ATOM 2731 C CA . SER A 1 353 ? -19.873 4.027 53.905 1.00 93.56 353 SER A CA 1
ATOM 2732 C C . SER A 1 353 ? -19.369 5.087 54.897 1.00 93.56 353 SER A C 1
ATOM 2734 O O . SER A 1 353 ? -20.153 5.822 55.503 1.00 93.56 353 SER A O 1
ATOM 2736 N N . ARG A 1 354 ? -18.043 5.243 55.014 1.00 96.75 354 ARG A N 1
ATOM 2737 C CA . ARG A 1 354 ? -17.425 6.320 55.815 1.00 96.75 354 ARG A CA 1
ATOM 2738 C C . ARG A 1 354 ? -17.913 7.709 55.387 1.00 96.75 354 ARG A C 1
ATOM 2740 O O . ARG A 1 354 ? -18.089 8.580 56.235 1.00 96.75 354 ARG A O 1
ATOM 2747 N N . ALA A 1 355 ? -18.144 7.911 54.089 1.00 94.25 355 ALA A N 1
ATOM 2748 C CA . ALA A 1 355 ? -18.679 9.162 53.555 1.00 94.25 355 ALA A CA 1
ATOM 2749 C C . ALA A 1 355 ? -20.097 9.438 54.076 1.00 94.25 355 ALA A C 1
ATOM 2751 O O . ALA A 1 355 ? -20.392 10.561 54.476 1.00 94.25 355 ALA A O 1
ATOM 2752 N N . SER A 1 356 ? -20.941 8.406 54.150 1.00 94.12 356 SER A N 1
ATOM 2753 C CA . SER A 1 356 ? -22.283 8.493 54.726 1.00 94.12 356 SER A CA 1
ATOM 2754 C C . SER A 1 356 ? -22.254 8.862 56.209 1.00 94.12 356 SER A C 1
ATOM 2756 O O . SER A 1 356 ? -22.981 9.760 56.621 1.00 94.12 356 SER A O 1
ATOM 2758 N N . VAL A 1 357 ? -21.368 8.241 56.997 1.00 95.81 357 VAL A N 1
ATOM 2759 C CA . VAL A 1 357 ? -21.157 8.618 58.408 1.00 95.81 357 VAL A CA 1
ATOM 2760 C C . VAL A 1 357 ? -20.734 10.083 58.515 1.00 95.81 357 VAL A C 1
ATOM 2762 O O . VAL A 1 357 ? -21.302 10.840 59.296 1.00 95.81 357 VAL A O 1
ATOM 2765 N N . GLY A 1 358 ? -19.767 10.510 57.697 1.00 95.06 358 GLY A N 1
ATOM 2766 C CA . GLY A 1 358 ? -19.298 11.895 57.673 1.00 95.06 358 GLY A CA 1
ATOM 2767 C C . GLY A 1 358 ? -20.391 12.898 57.297 1.00 95.06 358 GLY A C 1
ATOM 2768 O O . GLY A 1 358 ? -20.464 13.966 57.902 1.00 95.06 358 GLY A O 1
ATOM 2769 N N . TYR A 1 359 ? -21.254 12.551 56.338 1.00 95.44 359 TYR A N 1
ATOM 2770 C CA . TYR A 1 359 ? -22.418 13.352 55.963 1.00 95.44 359 TYR A CA 1
ATOM 2771 C C . TYR A 1 359 ? -23.395 13.498 57.135 1.00 95.44 359 TYR A C 1
ATOM 2773 O O . TYR A 1 359 ? -23.737 14.622 57.489 1.00 95.44 359 TYR A O 1
ATOM 2781 N N . VAL A 1 360 ? -23.769 12.396 57.792 1.00 95.31 360 VAL A N 1
ATOM 2782 C CA . VAL A 1 360 ? -24.678 12.425 58.951 1.00 95.31 360 VAL A CA 1
ATOM 2783 C C . VAL A 1 360 ? -24.099 13.274 60.084 1.00 95.31 360 VAL A C 1
ATOM 2785 O O . VAL A 1 360 ? -24.768 14.174 60.578 1.00 95.31 360 VAL A O 1
ATOM 2788 N N . LEU A 1 361 ? -22.829 13.068 60.449 1.00 95.31 361 LEU A N 1
ATOM 2789 C CA . LEU A 1 361 ? -22.164 13.857 61.495 1.00 95.31 361 LEU A CA 1
ATOM 2790 C C . LEU A 1 361 ? -22.019 15.341 61.131 1.00 95.31 361 LEU A C 1
ATOM 2792 O O . LEU A 1 361 ? -21.916 16.185 62.018 1.00 95.31 361 LEU A O 1
ATOM 2796 N N . ARG A 1 362 ? -21.958 15.678 59.839 1.00 96.19 362 ARG A N 1
ATOM 2797 C CA . ARG A 1 362 ? -21.982 17.070 59.378 1.00 96.19 362 ARG A CA 1
ATOM 2798 C C . ARG A 1 362 ? -23.373 17.670 59.561 1.00 96.19 362 ARG A C 1
ATOM 2800 O O . ARG A 1 362 ? -23.470 18.728 60.161 1.00 96.19 362 ARG A O 1
ATOM 2807 N N . VAL A 1 363 ? -24.420 16.978 59.106 1.00 94.38 363 VAL A N 1
ATOM 2808 C CA . VAL A 1 363 ? -25.819 17.419 59.254 1.00 94.38 363 VAL A CA 1
ATOM 2809 C C . VAL A 1 363 ? -26.177 17.625 60.729 1.00 94.38 363 VAL A C 1
ATOM 2811 O O . VAL A 1 363 ? -26.754 18.648 61.077 1.00 94.38 363 VAL A O 1
ATOM 2814 N N . LEU A 1 364 ? -25.775 16.705 61.612 1.00 93.81 364 LEU A N 1
ATOM 2815 C CA . LEU A 1 364 ? -26.008 16.828 63.056 1.00 93.81 364 LEU A CA 1
ATOM 2816 C C . LEU A 1 364 ? -25.309 18.060 63.655 1.00 93.81 364 LEU A C 1
ATOM 2818 O O . LEU A 1 364 ? -25.933 18.794 64.415 1.00 93.81 364 LEU A O 1
ATOM 2822 N N . ARG A 1 365 ? -24.060 18.338 63.255 1.00 94.38 365 ARG A N 1
ATOM 2823 C CA . ARG A 1 365 ? -23.337 19.551 63.677 1.00 94.38 365 ARG A CA 1
ATOM 2824 C C . ARG A 1 365 ? -23.994 20.832 63.178 1.00 94.38 365 ARG A C 1
ATOM 2826 O O . ARG A 1 365 ? -24.086 21.790 63.934 1.00 94.38 365 ARG A O 1
ATOM 2833 N N . THR A 1 366 ? -24.468 20.850 61.932 1.00 94.50 366 THR A N 1
ATOM 2834 C CA . THR A 1 366 ? -25.217 21.991 61.383 1.00 94.50 366 THR A CA 1
ATOM 2835 C C . THR A 1 366 ? -26.501 22.256 62.172 1.00 94.50 366 THR A C 1
ATOM 2837 O O . THR A 1 366 ? -26.874 23.409 62.346 1.00 94.50 366 THR A O 1
ATOM 2840 N N . ASN A 1 367 ? -27.124 21.213 62.724 1.00 94.94 367 ASN A N 1
ATOM 2841 C CA . ASN A 1 367 ? -28.302 21.320 63.586 1.00 94.94 367 ASN A CA 1
ATOM 2842 C C . ASN A 1 367 ? -27.965 21.598 65.069 1.00 94.94 367 ASN A C 1
ATOM 2844 O O . ASN A 1 367 ? -28.823 21.416 65.927 1.00 94.94 367 ASN A O 1
ATOM 2848 N N . GLY A 1 368 ? -26.726 21.991 65.395 1.00 93.25 368 GLY A N 1
ATOM 2849 C CA . GLY A 1 368 ? -26.313 22.350 66.758 1.00 93.25 368 GLY A CA 1
ATOM 2850 C C . GLY A 1 368 ? -26.062 21.169 67.703 1.00 93.25 368 GLY A C 1
ATOM 2851 O O . GLY A 1 368 ? -25.792 21.373 68.883 1.00 93.25 368 GLY A O 1
ATOM 2852 N N . ILE A 1 369 ? -26.113 19.927 67.214 1.00 91.94 369 ILE A N 1
ATOM 2853 C CA . ILE A 1 369 ? -25.850 18.744 68.038 1.00 91.94 369 ILE A CA 1
ATOM 2854 C C . ILE A 1 369 ? -24.335 18.545 68.126 1.00 91.94 369 ILE A C 1
ATOM 2856 O O . ILE A 1 369 ? -23.677 18.221 67.131 1.00 91.94 369 ILE A O 1
ATOM 2860 N N . SER A 1 370 ? -23.774 18.731 69.325 1.00 86.88 370 SER A N 1
ATOM 2861 C CA . SER A 1 370 ? -22.345 18.520 69.556 1.00 86.88 370 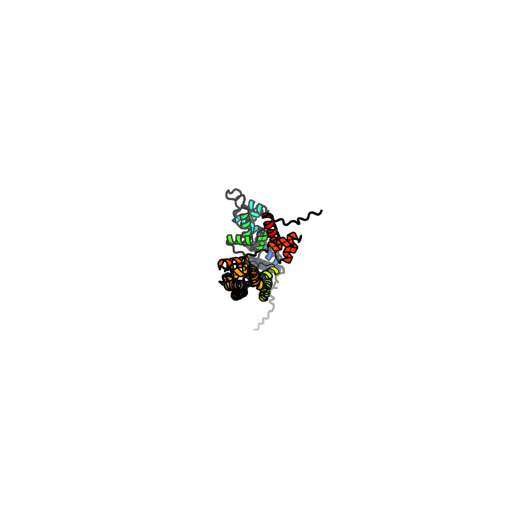SER A CA 1
ATOM 2862 C C . SER A 1 370 ? -21.974 17.046 69.379 1.00 86.88 370 SER A C 1
ATOM 2864 O O . SER A 1 370 ? -22.524 16.153 70.026 1.00 86.88 370 SER A O 1
ATOM 2866 N N . THR A 1 371 ? -21.016 16.797 68.486 1.00 84.69 371 THR A N 1
ATOM 2867 C CA . THR A 1 371 ? -20.428 15.472 68.251 1.00 84.69 371 THR A CA 1
ATOM 2868 C C . THR A 1 371 ? -19.060 15.318 68.922 1.00 84.69 371 THR A C 1
ATOM 2870 O O . THR A 1 371 ? -18.414 14.291 68.728 1.00 84.69 371 THR A O 1
ATOM 2873 N N . SER A 1 372 ? -18.564 16.346 69.627 1.00 78.12 372 SER A N 1
ATOM 2874 C CA . SER A 1 372 ? -17.297 16.281 70.361 1.00 78.12 372 SER A CA 1
ATOM 2875 C C . SER A 1 372 ? -17.508 15.681 71.748 1.00 78.12 372 SER A C 1
ATOM 2877 O O . SER A 1 372 ? -18.557 15.839 72.371 1.00 78.12 372 SER A O 1
ATOM 2879 N N . ARG A 1 373 ? -16.485 14.973 72.233 1.00 70.69 373 ARG A N 1
ATOM 2880 C CA . ARG A 1 373 ? -16.429 14.443 73.593 1.00 70.69 373 ARG A CA 1
ATOM 2881 C C . ARG A 1 373 ? -16.401 15.643 74.545 1.00 70.69 373 ARG A C 1
ATOM 2883 O O . ARG A 1 373 ? -15.367 16.284 74.675 1.00 70.69 373 ARG A O 1
ATOM 2890 N N . SER A 1 374 ? -17.519 15.969 75.186 1.00 55.09 374 SER A N 1
ATOM 2891 C CA . SER A 1 374 ? -17.640 17.081 76.145 1.00 55.09 374 SER A CA 1
ATOM 2892 C C . SER A 1 374 ? -16.933 16.816 77.487 1.00 55.09 374 SER A C 1
ATOM 2894 O O . SER A 1 374 ? -17.316 17.371 78.507 1.00 55.09 374 SER A O 1
ATOM 2896 N N . GLY A 1 375 ? -15.913 15.955 77.496 1.00 54.88 375 GLY A N 1
ATOM 2897 C CA . GLY A 1 375 ? -15.041 15.700 78.636 1.00 54.88 375 GLY A CA 1
ATOM 2898 C C . GLY A 1 375 ? -13.667 16.271 78.334 1.00 54.88 375 GLY A C 1
ATOM 2899 O O . GLY A 1 375 ? -12.790 15.546 77.863 1.00 54.88 375 GLY A O 1
ATOM 2900 N N . GLY A 1 376 ? -13.511 17.578 78.551 1.00 48.53 376 GLY A N 1
ATOM 2901 C CA . GLY A 1 376 ? -12.194 18.150 78.790 1.00 48.53 376 GLY A CA 1
ATOM 2902 C C . GLY A 1 376 ? -11.604 17.454 80.012 1.00 48.53 376 GLY A C 1
ATOM 2903 O O . GLY A 1 376 ? -12.287 17.314 81.025 1.00 48.53 376 GLY A O 1
ATOM 2904 N N . ALA A 1 377 ? -10.378 16.956 79.874 1.00 52.09 377 ALA A N 1
ATOM 2905 C CA . ALA A 1 377 ? -9.592 16.481 80.998 1.00 52.09 377 ALA A CA 1
ATOM 2906 C C . ALA A 1 377 ? -9.491 17.620 82.025 1.00 52.09 377 ALA A C 1
ATOM 2908 O O . ALA A 1 377 ? -8.958 18.682 81.706 1.00 52.09 377 ALA A O 1
ATOM 2909 N N . SER A 1 378 ? -10.084 17.407 83.199 1.00 43.94 378 SER A N 1
ATOM 2910 C CA . SER A 1 378 ? -9.691 18.068 84.444 1.00 43.94 378 SER A CA 1
ATOM 2911 C C . SER A 1 378 ? -8.767 17.123 85.189 1.00 43.94 378 SER A C 1
ATOM 2913 O O . SER A 1 378 ? -9.061 15.903 85.141 1.00 43.94 378 SER A O 1
#

Sequence (378 aa):
MMQEHAHSMTDIGPPLLLPGRKYRVNRRKAERNKRIAEMCREGAALPQLSECFGLTPTQIRNILRSQGLKPNKGAEQISESDAVIVAFHRARFAAPVIAEQIGLPQEAVRRTLKRFGLKPWPTNSKTCLTIPDPNILRDATITALHEIGAAPSVIAERVSLSRQRVRIILWNRGLKPNPEVEGSVRNDISVRDASILAMYAEGVSMPAIASDLGLTYQRVQQILTENGIAPRRRLRNRDAEIAAAFRSGSTVAGVAERFGVTADNARRILRRHGLKPDQKTKHDHARILKMAQAGMRAPQIGTELGINPRVVGAILHKNGVPQPRFKFDHARILGMAQAGRRAREIASALGISRASVGYVLRVLRTNGISTSRSGGAS